Protein 6CKG (pdb70)

Foldseek 3Di:
DDDVLVVVLVLLVVLLVVQCVPDDDPWDRFAAEEEEAEFQFVDNVVPNQVCCCPVVVFAEAEAEQVLFFAFPVVLCVQCVVCVQQPLSVADDFQPRGDVVLLVVQLVLRRCLRGVVNKGKAWGKDCPPPNRRTGIDPDIDIGHDDGHHYYYYYNCQQFAADDLVVLVVLVVVQVVVDVRQLCVVDDSVSLVVSSVSRVSCQVVQQSHQAYEYEAEPDPVLNLVRNVVVQVVVCVPPVRDGDDSVVSVVVVSSVRVSCSRTVCSNADDPTNHHQRYKYFYAYSVRHGPDIDGD/DDPVLVVVLVLLVVLLVVQCVPDDDPWDRFAAEEEEAEFQFVPNVVPNQVCCCVPVVFAEAEAEQVLFFAFPVVLCVQCVVVVQQVLSNADDFQPRGDLVLLVVQLVLRRCLRGVVNKGKAWGKDCPPPNRRTGTDPDIDIGHDDGHHYYYYYNCQLFAADDLVLLVVLVVVQVVVDVRQLVVVGDSVNVVVSSVSVVSCQVVQQSHQAYEYEAEPDPVLSLVRQLVVQVVCCVVVVHDDNVVSVVVVSSVRNSCSRTVCSNADDPTNHHQRYKYFYAYSVRDGPDIDTD

B-factor: mean 40.83, std 15.32, range [16.32, 105.11]

Solvent-accessible surface area: 28073 Å² total; per-residue (Å²): 38,39,61,34,7,100,80,0,2,40,32,0,52,70,20,12,60,83,20,109,102,70,73,96,147,119,81,75,15,20,0,0,0,0,0,7,1,18,21,29,36,125,109,9,13,37,72,0,22,97,40,0,76,160,101,103,64,20,105,20,7,48,2,28,1,41,39,2,3,25,37,27,68,57,17,56,133,35,28,129,81,63,110,133,6,59,3,1,101,21,51,0,2,2,20,0,6,21,26,106,35,0,64,124,6,0,48,98,0,41,62,4,8,61,229,142,48,123,1,85,5,13,54,21,50,94,79,68,113,114,38,110,0,29,62,24,106,120,78,65,96,10,93,5,72,5,25,0,0,0,0,37,6,19,2,0,1,1,3,21,26,68,84,117,90,0,51,89,47,55,47,69,7,41,175,133,160,128,77,36,4,6,38,95,26,60,117,80,6,2,45,28,3,1,94,35,1,65,108,0,72,95,1,10,92,55,1,27,0,0,0,4,33,55,7,107,73,51,53,31,0,69,55,4,25,58,68,82,8,46,103,80,53,14,94,68,63,34,105,36,46,71,58,59,96,1,124,103,51,0,14,47,9,2,2,5,3,45,2,4,28,99,10,1,62,76,126,114,20,40,4,97,62,48,2,28,17,0,26,2,32,71,154,102,90,51,79,26,66,82,99,20,62,43,60,32,8,96,81,0,2,38,33,0,51,71,20,12,59,82,20,108,102,73,91,140,50,94,84,75,19,21,1,0,0,0,0,6,2,18,18,32,33,142,109,11,13,40,78,0,25,100,36,0,76,163,102,104,63,20,102,19,8,46,1,27,1,40,39,2,3,26,38,24,68,56,15,58,131,36,27,128,81,65,108,132,6,62,2,2,100,20,51,0,1,2,20,0,5,20,26,98,34,0,23,76,6,0,32,110,0,43,61,4,8,67,225,138,46,135,2,94,5,12,54,19,49,93,81,69,112,112,39,108,0,30,60,24,202,122,78,70,102,10,94,4,71,5,25,0,0,0,0,38,11,19,2,0,2,1,4,21,25,67,84,118,91,0,50,91,47,50,48,70,8,42,171,134,161,121,74,35,5,7,39,92,25,61,118,81,6,2,44,27,3,1,96,36,1,68,94,0,70,57,1,10,95,53,1,28,0,0,0,4,33,58,8,111,75,50,51,37,0,57,61,3,27,56,80,81,19,92,106,50,44,83,96,91,94,101,78,77,75,89,97,2,104,97,46,0,16,48,9,7,2,6,5,46,2,3,29,107,10,1,60,76,126,114,20,40,4,100,62,47,3,28,19,0,20,2,29,64,153,106,93,50,78,26,69,86,101,20

Secondary structure (DSSP, 8-state):
--HHHHHHHHHHHHHHHHHHHH--SSSPPPPEEEEEE------HHHHHHHHHHHHH---EEEEEGGGGBPPHHHHHHHHHH-TT-GGGSSSSSTTSB-HHHHHHHHHHHHTTT----EEEEEEEETTTGGGT-EEEEEEEEEES--SEEEEE-TTTT-----HHHHHHHHHHHHHH----GGGGS-HHHHHHHHHHHHTTHHHHTT--EEEEEEESSTTHHHHHHHHHHHHHHHHTTS-S--HHHHHHHHHHHHHHHHHHGGGGSSTTSTTTT-EEEEEE-TT--EEEEEE-/--HHHHHHHHHHHHHHHHHHHH--SSSPPPPEEEEEE------HHHHHHHHHHHHH---EEEEEGGGGBPPHHHHHHHHHH-TT-GGGSSSSSTTSB-HHHHHHHHHHHHTTT----EEEEEEEETTTTTTT-EEEEEEEEEES--SEEEEE-TTTT-----HHHHHHHHHHHHHH----GGGGS-HHHHHHHHHHHHTTHHHHTT--EEEEEEESSTTHHHHHHHHHHHHHHHHH----HHHHHHHHHTTHHHHHHHGGGGSSTTSTTTT-EEEEEE-TT--EEEEEE-

Radius of gyration: 28.65 Å; Cα contacts (8 Å, |Δi|>4): 995; chains: 2; bounding box: 92×43×52 Å

Structure (mmCIF, N/CA/C/O backbone):
data_6CKG
#
_entry.id   6CKG
#
_cell.length_a   85.740
_cell.len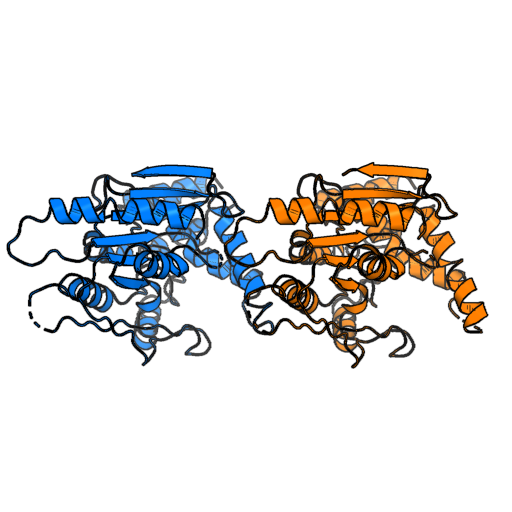gth_b   87.760
_cell.length_c   103.110
_cell.angle_alpha   90.00
_cell.angle_beta   90.00
_cell.angle_gamma   90.00
#
_symmetry.space_group_name_H-M   'P 21 21 21'
#
loop_
_entity.id
_entity.type
_entity.pdbx_description
1 polymer 'D-glycerate 3-kinase'
2 non-polymer 1,2-ETHANEDIOL
3 water water
#
loop_
_atom_site.group_PDB
_atom_site.id
_atom_site.type_symbol
_atom_site.label_atom_id
_atom_site.label_alt_id
_atom_site.label_comp_id
_atom_site.label_asym_id
_atom_site.label_entity_id
_atom_site.label_seq_id
_atom_site.pdbx_PDB_ins_code
_atom_site.Cartn_x
_atom_site.Cartn_y
_atom_site.Cartn_z
_atom_site.occupancy
_atom_site.B_iso_or_equiv
_atom_site.auth_seq_id
_atom_site.auth_comp_id
_atom_site.auth_asym_id
_atom_site.auth_atom_id
_atom_site.pdbx_PDB_model_num
ATOM 1 N N . GLY A 1 17 ? 14.171 1.985 6.754 1.00 72.07 1 GLY A N 1
ATOM 2 C CA . GLY A 1 17 ? 14.358 0.973 5.726 1.00 78.84 1 GLY A CA 1
ATOM 3 C C . GLY A 1 17 ? 14.883 -0.353 6.259 1.00 83.07 1 GLY A C 1
ATOM 4 O O . GLY A 1 17 ? 15.078 -1.305 5.497 1.00 87.93 1 GLY A O 1
ATOM 5 N N . GLY A 1 18 ? 15.102 -0.415 7.573 1.00 78.72 2 GLY A N 1
ATOM 6 C CA . GLY A 1 18 ? 15.685 -1.578 8.209 1.00 69.88 2 GLY A CA 1
ATOM 7 C C . GLY A 1 18 ? 14.661 -2.650 8.534 1.00 56.77 2 GLY A C 1
ATOM 8 O O . GLY A 1 18 ? 13.499 -2.597 8.126 1.00 48.85 2 GLY A O 1
ATOM 9 N N . ALA A 1 19 ? 15.116 -3.645 9.302 1.00 49.32 3 ALA A N 1
ATOM 10 C CA . ALA A 1 19 ? 14.281 -4.807 9.591 1.00 44.43 3 ALA A CA 1
ATOM 11 C C . ALA A 1 19 ? 13.007 -4.411 10.335 1.00 45.84 3 ALA A C 1
ATOM 12 O O . ALA A 1 19 ? 11.917 -4.895 10.011 1.00 44.51 3 ALA A O 1
ATOM 14 N N . MET A 1 20 ? 13.121 -3.538 11.346 1.00 40.69 4 MET A N 1
ATOM 15 C CA . MET A 1 20 ? 11.931 -3.162 12.105 1.00 37.24 4 MET A CA 1
ATOM 16 C C . MET A 1 20 ? 10.920 -2.432 11.226 1.00 40.83 4 MET A C 1
ATOM 17 O O . MET A 1 20 ? 9.718 -2.713 11.290 1.00 35.57 4 MET A O 1
ATOM 22 N N . VAL A 1 21 ? 11.387 -1.496 10.392 1.00 41.05 5 VAL A N 1
ATOM 23 C CA . VAL A 1 21 ? 10.480 -0.771 9.505 1.00 42.68 5 VAL A CA 1
ATOM 24 C C . VAL A 1 21 ? 9.802 -1.740 8.540 1.00 37.28 5 VAL A C 1
ATOM 25 O O . VAL A 1 21 ? 8.574 -1.740 8.399 1.00 37.28 5 VAL A O 1
ATOM 29 N N . GLN A 1 22 ? 10.590 -2.602 7.887 1.00 36.43 6 GLN A N 1
ATOM 30 C CA . GLN A 1 22 ? 10.026 -3.561 6.934 1.00 40.88 6 GLN A CA 1
ATOM 31 C C . GLN A 1 22 ? 9.050 -4.514 7.608 1.00 42.01 6 GLN A C 1
ATOM 32 O O . GLN A 1 22 ? 7.987 -4.828 7.056 1.00 36.07 6 GLN A O 1
ATOM 38 N N . GLN A 1 23 ? 9.410 -5.018 8.786 1.00 35.45 7 GLN A N 1
ATOM 39 C CA . GLN A 1 23 ? 8.527 -5.947 9.471 1.00 31.77 7 GLN A CA 1
ATOM 40 C C . GLN A 1 23 ? 7.256 -5.251 9.931 1.00 27.89 7 GLN A C 1
ATOM 41 O O . GLN A 1 23 ? 6.166 -5.829 9.850 1.00 34.42 7 GLN A O 1
ATOM 47 N N . THR A 1 24 ? 7.369 -4.010 10.411 1.00 31.80 8 THR A N 1
ATOM 48 C CA . THR A 1 24 ? 6.175 -3.274 10.817 1.00 31.68 8 THR A CA 1
ATOM 49 C C . THR A 1 24 ? 5.279 -2.977 9.621 1.00 30.60 8 THR A C 1
ATOM 50 O O . THR A 1 24 ? 4.047 -3.046 9.727 1.00 29.08 8 THR A O 1
ATOM 54 N N . ALA A 1 25 ? 5.885 -2.679 8.467 1.00 30.69 9 ALA A N 1
ATOM 55 C CA . ALA A 1 25 ? 5.113 -2.466 7.247 1.00 28.12 9 ALA A CA 1
ATOM 56 C C . ALA A 1 25 ? 4.331 -3.714 6.865 1.00 30.99 9 ALA A C 1
ATOM 57 O O . ALA A 1 25 ? 3.150 -3.631 6.506 1.00 32.72 9 ALA A O 1
ATOM 59 N N . GLY A 1 26 ? 4.983 -4.884 6.900 1.00 29.97 10 GLY A N 1
ATOM 60 C CA . GLY A 1 26 ? 4.268 -6.116 6.595 1.00 31.24 10 GLY A CA 1
ATOM 61 C C . GLY A 1 26 ? 3.056 -6.306 7.489 1.00 29.40 10 GLY A C 1
ATOM 62 O O . GLY A 1 26 ? 1.971 -6.667 7.019 1.00 28.57 10 GLY A O 1
ATOM 63 N N . PHE A 1 27 ? 3.224 -6.031 8.782 1.00 27.94 11 PHE A N 1
ATOM 64 C CA . PHE A 1 27 ? 2.143 -6.137 9.769 1.00 27.07 11 PHE A CA 1
ATOM 65 C C . PHE A 1 27 ? 1.034 -5.112 9.512 1.00 28.73 11 PHE A C 1
ATOM 66 O O . PHE A 1 27 ? -0.158 -5.445 9.561 1.00 27.80 11 PHE A O 1
ATOM 74 N N . VAL A 1 28 ? 1.400 -3.852 9.253 1.00 31.86 12 VAL A N 1
ATOM 75 C CA . VAL A 1 28 ? 0.391 -2.845 8.912 1.00 24.64 12 VAL A CA 1
ATOM 76 C C . VAL A 1 28 ? -0.386 -3.251 7.661 1.00 23.99 12 VAL A C 1
ATOM 77 O O . VAL A 1 28 ? -1.617 -3.136 7.610 1.00 29.42 12 VAL A O 1
ATOM 81 N N . LEU A 1 29 ? 0.315 -3.721 6.625 1.00 24.06 13 LEU A N 1
ATOM 82 C CA . LEU A 1 29 ? -0.368 -4.093 5.387 1.00 31.25 13 LEU A CA 1
ATOM 83 C C . LEU A 1 29 ? -1.327 -5.261 5.606 1.00 36.60 13 LEU A C 1
ATOM 84 O O . LEU A 1 29 ? -2.438 -5.277 5.057 1.00 31.93 13 LEU A O 1
ATOM 89 N N . SER A 1 30 ? -0.911 -6.258 6.396 1.00 29.73 14 SER A N 1
ATOM 90 C CA A SER A 1 30 ? -1.780 -7.398 6.671 0.52 34.95 14 SER A CA 1
ATOM 91 C CA B SER A 1 30 ? -1.796 -7.390 6.645 0.48 34.78 14 SER A CA 1
ATOM 92 C C . SER A 1 30 ? -2.969 -6.987 7.534 1.00 30.09 14 SER A C 1
ATOM 93 O O . SER A 1 30 ? -4.104 -7.416 7.291 1.00 32.37 14 SER A O 1
ATOM 98 N N . GLN A 1 31 ? -2.727 -6.143 8.540 1.00 29.79 15 GLN A N 1
ATOM 99 C CA . GLN A 1 31 ? -3.818 -5.654 9.384 1.00 27.24 15 GLN A CA 1
ATOM 100 C C . GLN A 1 31 ? -4.784 -4.783 8.584 1.00 31.95 15 GLN A C 1
ATOM 101 O O . GLN A 1 31 ? -6.001 -4.827 8.804 1.00 28.43 15 GLN A O 1
ATOM 107 N N . LEU A 1 32 ? -4.259 -3.975 7.660 1.00 29.17 16 LEU A N 1
ATOM 108 C CA . LEU A 1 32 ? -5.132 -3.175 6.802 1.00 26.11 16 LEU A CA 1
ATOM 109 C C . LEU A 1 32 ? -6.029 -4.066 5.945 1.00 30.95 16 LEU A C 1
ATOM 110 O O . LEU A 1 32 ? -7.225 -3.786 5.787 1.00 33.64 16 LEU A O 1
ATOM 115 N N . ALA A 1 33 ? -5.473 -5.146 5.393 1.00 30.24 17 ALA A N 1
ATOM 116 C CA . ALA A 1 33 ? -6.279 -6.049 4.570 1.00 37.18 17 ALA A CA 1
ATOM 117 C C . ALA A 1 33 ? -7.370 -6.731 5.390 1.00 33.38 17 ALA A C 1
ATOM 118 O O . ALA A 1 33 ? -8.503 -6.871 4.918 1.00 34.12 17 ALA A O 1
ATOM 120 N N . ARG A 1 34 ? -7.055 -7.164 6.616 1.00 33.31 18 ARG A N 1
ATOM 121 C CA . ARG A 1 34 ? -8.075 -7.745 7.487 1.00 35.80 18 ARG A CA 1
ATOM 122 C C . ARG A 1 34 ? -9.160 -6.725 7.813 1.00 38.82 18 ARG A C 1
ATOM 123 O O . ARG A 1 34 ? -10.357 -7.023 7.744 1.00 41.31 18 ARG A O 1
ATOM 131 N N . HIS A 1 35 ? -8.744 -5.519 8.205 1.00 33.57 19 HIS A N 1
ATOM 132 C CA . HIS A 1 35 ? -9.655 -4.408 8.472 1.00 31.30 19 HIS A CA 1
ATOM 133 C C . HIS A 1 35 ? -10.613 -4.174 7.308 1.00 34.59 19 HIS A C 1
ATOM 134 O O . HIS A 1 35 ? -11.827 -4.050 7.503 1.00 39.83 19 HIS A O 1
ATOM 141 N N . ARG A 1 36 ? -10.082 -4.132 6.080 1.00 34.49 20 ARG A N 1
ATOM 142 C CA . ARG A 1 36 ? -10.912 -3.878 4.903 1.00 38.67 20 ARG A CA 1
ATOM 143 C C . ARG A 1 36 ? -11.846 -5.053 4.609 1.00 47.55 20 ARG A C 1
ATOM 144 O O . ARG A 1 36 ? -12.971 -4.853 4.134 1.00 44.67 20 ARG A O 1
ATOM 152 N N . SER A 1 37 ? -11.392 -6.288 4.860 1.00 50.70 21 SER A N 1
ATOM 153 C CA . SER A 1 37 ? -12.257 -7.455 4.674 1.00 53.18 21 SER A CA 1
ATOM 154 C C . SER A 1 37 ? -13.360 -7.494 5.719 1.00 53.48 21 SER A C 1
ATOM 155 O O . SER A 1 37 ? -14.492 -7.896 5.426 1.00 60.70 21 SER A O 1
ATOM 158 N N . SER A 1 38 ? -13.043 -7.079 6.942 1.00 50.85 22 SER A N 1
ATOM 159 C CA . SER A 1 38 ? -13.956 -7.175 8.070 1.00 56.50 22 SER A CA 1
ATOM 160 C C . SER A 1 38 ? -15.015 -6.087 8.077 1.00 64.01 22 SER A C 1
ATOM 161 O O . SER A 1 38 ? -16.048 -6.257 8.733 1.00 66.87 22 SER A O 1
ATOM 164 N N . TRP A 1 39 ? -14.782 -4.975 7.381 1.00 64.11 23 TRP A N 1
ATOM 165 C CA . TRP A 1 39 ? -15.663 -3.817 7.491 1.00 59.12 23 TRP A CA 1
ATOM 166 C C . TRP A 1 39 ? -17.049 -4.152 6.951 1.00 63.35 23 TRP A C 1
ATOM 167 O O . TRP A 1 39 ? -17.215 -4.406 5.754 1.00 59.70 23 TRP A O 1
ATOM 178 N N . ASN A 1 40 ? -18.044 -4.177 7.840 1.00 75.15 24 ASN A N 1
ATOM 179 C CA . ASN A 1 40 ? -19.381 -4.634 7.478 1.00 87.72 24 ASN A CA 1
ATOM 180 C C . ASN A 1 40 ? -20.410 -3.529 7.669 1.00 95.34 24 ASN A C 1
ATOM 181 O O . ASN A 1 40 ? -21.426 -3.727 8.344 1.00 103.95 24 ASN A O 1
ATOM 183 N N . LYS A 1 41 ? -20.156 -2.362 7.081 1.00 89.55 25 LYS A N 1
ATOM 184 C CA . LYS A 1 41 ? -21.085 -1.245 7.145 1.00 84.47 25 LYS A CA 1
ATOM 185 C C . LYS A 1 41 ? -21.186 -0.600 5.770 1.00 87.86 25 LYS A C 1
ATOM 186 O O . LYS A 1 41 ? -20.365 -0.846 4.882 1.00 88.66 25 LYS A O 1
ATOM 192 N N . GLU A 1 42 ? -22.228 0.219 5.600 1.00 92.48 26 GLU A N 1
ATOM 193 C CA . GLU A 1 42 ? -22.486 0.874 4.323 1.00 92.71 26 GLU A CA 1
ATOM 194 C C . GLU A 1 42 ? -21.598 2.092 4.099 1.00 91.73 26 GLU A C 1
ATOM 195 O O . GLU A 1 42 ? -21.378 2.474 2.944 1.00 92.46 26 GLU A O 1
ATOM 197 N N . THR A 1 43 ? -21.091 2.705 5.168 1.00 90.66 27 THR A N 1
ATOM 198 C CA . THR A 1 43 ? -20.161 3.815 5.037 1.00 86.00 27 THR A CA 1
ATOM 199 C C . THR A 1 43 ? -18.795 3.315 4.565 1.00 80.98 27 THR A C 1
ATOM 200 O O . THR A 1 43 ? -18.502 2.117 4.562 1.00 81.98 27 THR A O 1
ATOM 204 N N . MET A 1 44 ? -17.954 4.263 4.158 1.00 72.32 28 MET A N 1
ATOM 205 C CA . MET A 1 44 ? -16.599 3.937 3.736 1.00 58.70 28 MET A CA 1
ATOM 206 C C . MET A 1 44 ? -15.801 3.337 4.889 1.00 55.51 28 MET A C 1
ATOM 207 O O . MET A 1 44 ? -16.028 3.649 6.065 1.00 51.31 28 MET A O 1
ATOM 212 N N . CYS A 1 45 ? -14.842 2.483 4.542 1.00 48.99 29 CYS A N 1
ATOM 213 C CA . CYS A 1 45 ? -13.986 1.896 5.565 1.00 41.60 29 CYS A CA 1
ATOM 214 C C . CYS A 1 45 ? -13.134 2.983 6.218 1.00 37.20 29 CYS A C 1
ATOM 215 O O . CYS A 1 45 ? -12.487 3.774 5.515 1.00 34.28 29 CYS A O 1
ATOM 218 N N . PRO A 1 46 ? -13.125 3.075 7.542 1.00 35.49 30 PRO A N 1
ATOM 219 C CA . PRO A 1 46 ? -12.298 4.075 8.217 1.00 33.69 30 PRO A CA 1
ATOM 220 C C . PRO A 1 46 ? -10.825 3.734 8.083 1.00 32.78 30 PRO A C 1
ATOM 221 O O . PRO A 1 46 ? -10.479 2.593 7.730 1.00 32.22 30 PRO A O 1
ATOM 225 N N . PRO A 1 47 ? -9.931 4.689 8.358 1.00 32.65 31 PRO A N 1
ATOM 226 C CA . PRO A 1 47 ? -8.506 4.344 8.479 1.00 30.12 31 PRO A CA 1
ATOM 227 C C . PRO A 1 47 ? -8.305 3.265 9.534 1.00 28.26 31 PRO A C 1
ATOM 228 O O . PRO A 1 47 ? -9.007 3.225 10.547 1.00 29.67 31 PRO A O 1
ATOM 232 N N . LEU A 1 48 ? -7.329 2.394 9.286 1.00 30.91 32 LEU A N 1
ATOM 233 C CA . LEU A 1 48 ? -6.825 1.494 10.313 1.00 31.65 32 LEU A CA 1
ATOM 234 C C . LEU A 1 48 ? -6.046 2.311 11.329 1.00 30.90 32 LEU A C 1
ATOM 235 O O . LEU A 1 48 ? -5.123 3.035 10.954 1.00 30.71 32 LEU A O 1
ATOM 240 N N . VAL A 1 49 ? -6.404 2.211 12.608 1.00 23.64 33 VAL A N 1
ATOM 241 C CA . VAL A 1 49 ? -5.674 2.913 13.665 1.00 26.71 33 VAL A CA 1
ATOM 242 C C . VAL A 1 49 ? -4.641 1.952 14.248 1.00 29.66 33 VAL A C 1
ATOM 243 O O . VAL A 1 49 ? -4.992 0.952 14.883 1.00 26.34 33 VAL A O 1
ATOM 247 N N . VAL A 1 50 ? -3.369 2.279 14.063 1.00 23.44 34 VAL A N 1
ATOM 248 C CA . VAL A 1 50 ? -2.260 1.504 14.600 1.00 22.72 34 VAL A CA 1
ATOM 249 C C . VAL A 1 50 ? -1.729 2.245 15.822 1.00 25.54 34 VAL A C 1
ATOM 250 O O . VAL A 1 50 ? -1.125 3.311 15.686 1.00 22.75 34 VAL A O 1
ATOM 254 N N . GLY A 1 51 ? -1.935 1.687 17.018 1.00 23.82 35 GLY A N 1
ATOM 255 C CA . GLY A 1 51 ? -1.252 2.202 18.202 1.00 24.61 35 GLY A CA 1
ATOM 256 C C . GLY A 1 51 ? 0.209 1.766 18.224 1.00 27.50 35 GLY A C 1
ATOM 257 O O . GLY A 1 51 ? 0.558 0.662 17.816 1.00 24.48 35 GLY A O 1
ATOM 258 N N . VAL A 1 52 ? 1.071 2.649 18.717 1.00 24.70 36 VAL A N 1
ATOM 259 C CA . VAL A 1 52 ? 2.503 2.367 18.802 1.00 24.63 36 VAL A CA 1
ATOM 260 C C . VAL A 1 52 ? 2.999 2.820 20.166 1.00 25.04 36 VAL A C 1
ATOM 261 O O . VAL A 1 52 ? 2.736 3.955 20.581 1.00 24.65 36 VAL A O 1
ATOM 265 N N . GLN A 1 53 ? 3.692 1.934 20.882 1.00 25.37 37 GLN A N 1
ATOM 266 C CA . GLN A 1 53 ? 4.283 2.318 22.161 1.00 23.96 37 GLN A CA 1
ATOM 267 C C . GLN A 1 53 ? 5.709 1.795 22.229 1.00 28.08 37 GLN A C 1
ATOM 268 O O . GLN A 1 53 ? 6.013 0.698 21.750 1.00 27.60 37 GLN A O 1
ATOM 274 N N . GLY A 1 54 ? 6.586 2.609 22.797 1.00 27.71 38 GLY A N 1
ATOM 275 C CA . GLY A 1 54 ? 7.975 2.266 22.954 1.00 33.52 38 GLY A CA 1
ATOM 276 C C . GLY A 1 54 ? 8.643 3.283 23.856 1.00 44.63 38 GLY A C 1
ATOM 277 O O . GLY A 1 54 ? 8.148 4.400 24.047 1.00 42.81 38 GLY A O 1
ATOM 278 N N . PRO A 1 55 ? 9.779 2.918 24.432 1.00 52.99 39 PRO A N 1
ATOM 279 C CA . PRO A 1 55 ? 10.380 3.748 25.473 1.00 60.05 39 PRO A CA 1
ATOM 280 C C . PRO A 1 55 ? 11.100 4.961 24.909 1.00 66.05 39 PRO A C 1
ATOM 281 O O . PRO A 1 55 ? 11.393 5.060 23.714 1.00 59.10 39 PRO A O 1
ATOM 285 N N . GLN A 1 56 ? 11.366 5.898 25.820 1.00 79.22 40 GLN A N 1
ATOM 286 C CA . GLN A 1 56 ? 12.254 7.026 25.578 1.00 78.32 40 GLN A CA 1
ATOM 287 C C . GLN A 1 56 ? 13.633 6.541 25.161 1.00 79.73 40 GLN A C 1
ATOM 288 O O . GLN A 1 56 ? 14.381 5.997 25.981 1.00 81.62 40 GLN A O 1
ATOM 294 N N . GLY A 1 57 ? 13.976 6.735 23.893 1.00 80.15 41 GLY A N 1
ATOM 295 C CA . GLY A 1 57 ? 15.271 6.333 23.386 1.00 78.86 41 GLY A CA 1
ATOM 296 C C . GLY A 1 57 ? 15.237 5.069 22.555 1.00 75.90 41 GLY A C 1
ATOM 297 O O . GLY A 1 57 ? 16.131 4.836 21.740 1.00 79.02 41 GLY A O 1
ATOM 298 N N . SER A 1 61 ? 16.329 7.431 11.617 1.00 77.40 45 SER A N 1
ATOM 299 C CA . SER A 1 61 ? 15.834 7.832 12.930 1.00 75.78 45 SER A CA 1
ATOM 300 C C . SER A 1 61 ? 15.238 6.646 13.701 1.00 69.97 45 SER A C 1
ATOM 301 O O . SER A 1 61 ? 15.952 5.731 14.111 1.00 71.69 45 SER A O 1
ATOM 304 N N . HIS A 1 62 ? 13.921 6.679 13.891 1.00 59.50 46 HIS A N 1
ATOM 305 C CA . HIS A 1 62 ? 13.184 5.682 14.654 1.00 46.95 46 HIS A CA 1
ATOM 306 C C . HIS A 1 62 ? 11.965 5.240 13.855 1.00 42.55 46 HIS A C 1
ATOM 307 O O . HIS A 1 62 ? 11.645 5.807 12.807 1.00 50.16 46 HIS A O 1
ATOM 314 N N . LEU A 1 63 ? 11.261 4.241 14.390 1.00 40.43 47 LEU A N 1
ATOM 315 C CA . LEU A 1 63 ? 10.217 3.549 13.640 1.00 34.87 47 LEU A CA 1
ATOM 316 C C . LEU A 1 63 ? 9.171 4.518 13.104 1.00 38.01 47 LEU A C 1
ATOM 317 O O . LEU A 1 63 ? 8.967 4.621 11.886 1.00 38.91 47 LEU A O 1
ATOM 322 N N . THR A 1 64 ? 8.515 5.263 13.997 1.00 34.28 48 THR A N 1
ATOM 323 C CA . THR A 1 64 ? 7.423 6.134 13.569 1.00 37.62 48 THR A CA 1
ATOM 324 C C . THR A 1 64 ? 7.905 7.348 12.779 1.00 40.93 48 THR A C 1
ATOM 325 O O . THR A 1 64 ? 7.082 8.031 12.156 1.00 40.03 48 THR A O 1
ATOM 329 N N . GLY A 1 65 ? 9.211 7.622 12.768 1.00 44.53 49 GLY A N 1
ATOM 330 C CA . GLY A 1 65 ? 9.734 8.652 11.891 1.00 40.68 49 GLY A CA 1
ATOM 331 C C . GLY A 1 65 ? 9.926 8.191 10.462 1.00 43.66 49 GLY A C 1
ATOM 332 O O . GLY A 1 65 ? 9.789 8.990 9.536 1.00 41.69 49 GLY A O 1
ATOM 333 N N . LEU A 1 66 ? 10.241 6.908 10.262 1.00 43.64 50 LEU A N 1
ATOM 334 C CA . LEU A 1 66 ? 10.501 6.331 8.949 1.00 48.90 50 LEU A CA 1
ATOM 335 C C . LEU A 1 66 ? 9.301 5.617 8.353 1.00 43.11 50 LEU A C 1
ATOM 336 O O . LEU A 1 66 ? 9.130 5.633 7.133 1.00 38.27 50 LEU A O 1
ATOM 341 N N . LEU A 1 67 ? 8.475 4.992 9.187 1.00 44.74 51 LEU A N 1
ATOM 342 C CA . LEU A 1 67 ? 7.408 4.139 8.677 1.00 42.53 51 LEU A CA 1
ATOM 343 C C . LEU A 1 67 ? 6.406 4.862 7.785 1.00 36.45 51 LEU A C 1
ATOM 344 O O . LEU A 1 67 ? 6.018 4.275 6.759 1.00 36.53 51 LEU A O 1
ATOM 349 N N . PRO A 1 68 ? 5.926 6.075 8.105 1.00 36.10 52 PRO A N 1
ATOM 350 C CA . PRO A 1 68 ? 4.980 6.739 7.182 1.00 41.06 52 PRO A CA 1
ATOM 351 C C . PRO A 1 68 ? 5.515 6.917 5.772 1.00 39.45 52 PRO A C 1
ATOM 352 O O . PRO A 1 68 ? 4.818 6.572 4.805 1.00 41.86 52 PRO A O 1
ATOM 356 N N . ASP A 1 69 ? 6.726 7.457 5.614 1.00 38.85 53 ASP A N 1
ATOM 357 C CA . ASP A 1 69 ? 7.238 7.695 4.262 1.00 40.37 53 ASP A CA 1
ATOM 358 C C . ASP A 1 69 ? 7.507 6.386 3.533 1.00 34.11 53 ASP A C 1
ATOM 359 O O . ASP A 1 69 ? 7.448 6.334 2.301 1.00 37.96 53 ASP A O 1
ATOM 364 N N . TYR A 1 70 ? 7.803 5.326 4.278 1.00 35.45 54 TYR A N 1
ATOM 365 C CA . TYR A 1 70 ? 8.009 4.014 3.677 1.00 37.06 54 TYR A CA 1
ATOM 366 C C . TYR A 1 70 ? 6.700 3.465 3.114 1.00 38.73 54 TYR A C 1
ATOM 367 O O . TYR A 1 70 ? 6.655 2.983 1.974 1.00 37.00 54 TYR A O 1
ATOM 376 N N . LEU A 1 71 ? 5.617 3.541 3.902 1.00 30.26 55 LEU A N 1
ATOM 377 C CA . LEU A 1 71 ? 4.323 3.038 3.442 1.00 30.64 55 LEU A CA 1
ATOM 378 C C . LEU A 1 71 ? 3.775 3.869 2.286 1.00 33.20 55 LEU A C 1
ATOM 379 O O . LEU A 1 71 ? 3.187 3.319 1.342 1.00 34.73 55 LEU A O 1
ATOM 384 N N . GLU A 1 72 ? 3.957 5.196 2.337 1.00 30.46 56 GLU A N 1
ATOM 385 C CA . GLU A 1 72 ? 3.458 6.053 1.267 1.00 33.80 56 GLU A CA 1
ATOM 386 C C . GLU A 1 72 ? 4.242 5.829 -0.014 1.00 37.39 56 GLU A C 1
ATOM 387 O O . GLU A 1 72 ? 3.660 5.753 -1.104 1.00 40.12 56 GLU A O 1
ATOM 393 N N . LYS A 1 73 ? 5.562 5.685 0.099 1.00 37.80 57 LYS A N 1
ATOM 394 C CA . LYS A 1 73 ? 6.383 5.609 -1.100 1.00 39.16 57 LYS A CA 1
ATOM 395 C C . LYS A 1 73 ? 6.319 4.231 -1.741 1.00 41.89 57 LYS A C 1
ATOM 396 O O . LYS A 1 73 ? 6.167 4.122 -2.960 1.00 40.34 57 LYS A O 1
ATOM 402 N N . HIS A 1 74 ? 6.437 3.171 -0.944 1.00 39.55 58 HIS A N 1
ATOM 403 C CA . HIS A 1 74 ? 6.553 1.826 -1.492 1.00 43.62 58 HIS A CA 1
ATOM 404 C C . HIS A 1 74 ? 5.236 1.061 -1.549 1.00 36.15 58 HIS A C 1
ATOM 405 O O . HIS A 1 74 ? 5.150 0.077 -2.285 1.00 41.49 58 HIS A O 1
ATOM 412 N N . TYR A 1 75 ? 4.212 1.482 -0.806 1.00 38.69 59 TYR A N 1
ATOM 413 C CA . TYR A 1 75 ? 2.946 0.761 -0.792 1.00 40.78 59 TYR A CA 1
ATOM 414 C C . TYR A 1 75 ? 1.752 1.656 -1.098 1.00 39.22 59 TYR A C 1
ATOM 415 O O . TYR A 1 75 ? 0.610 1.229 -0.894 1.00 34.97 59 TYR A O 1
ATOM 424 N N . GLY A 1 76 ? 1.990 2.875 -1.588 1.00 39.92 60 GLY A N 1
ATOM 425 C CA . GLY A 1 76 ? 0.932 3.748 -2.064 1.00 35.83 60 GLY A CA 1
ATOM 426 C C . GLY A 1 76 ? -0.104 4.130 -1.029 1.00 30.79 60 GLY A C 1
ATOM 427 O O . GLY A 1 76 ? -1.205 4.548 -1.391 1.00 35.43 60 GLY A O 1
ATOM 428 N N . LEU A 1 77 ? 0.211 4.011 0.249 1.00 32.70 61 LEU A N 1
ATOM 429 C CA . LEU A 1 77 ? -0.756 4.346 1.286 1.00 31.61 61 LEU A CA 1
ATOM 430 C C . LEU A 1 77 ? -0.738 5.839 1.605 1.00 34.87 61 LEU A C 1
ATOM 431 O O . LEU A 1 77 ? 0.253 6.542 1.388 1.00 34.16 61 LEU A O 1
ATOM 436 N N . ARG A 1 78 ? -1.857 6.316 2.144 1.00 29.40 62 ARG A N 1
ATOM 437 C CA . ARG A 1 78 ? -1.954 7.667 2.679 1.00 26.53 62 ARG A CA 1
ATOM 438 C C . ARG A 1 78 ? -2.035 7.550 4.198 1.00 28.50 62 ARG A C 1
ATOM 439 O O . ARG A 1 78 ? -2.892 6.831 4.727 1.00 30.77 62 ARG A O 1
ATOM 447 N N . LEU A 1 79 ? -1.126 8.228 4.886 1.00 28.04 63 LEU A N 1
ATOM 448 C CA . LEU A 1 79 ? -0.966 8.107 6.325 1.00 29.50 63 LEU A CA 1
ATOM 449 C C . LEU A 1 79 ? -1.213 9.440 7.014 1.00 32.53 63 LEU A C 1
ATOM 450 O O . LEU A 1 79 ? -0.995 10.516 6.441 1.00 29.72 63 LEU A O 1
ATOM 455 N N . ALA A 1 80 ? -1.679 9.349 8.248 1.00 27.44 64 ALA A N 1
ATOM 456 C CA . ALA A 1 80 ? -1.713 10.476 9.169 1.00 32.13 64 ALA A CA 1
ATOM 457 C C . ALA A 1 80 ? -1.119 9.974 10.469 1.00 36.45 64 ALA A C 1
ATOM 458 O O . ALA A 1 80 ? -1.299 8.801 10.812 1.00 31.81 64 ALA A O 1
ATOM 460 N N . THR A 1 81 ? -0.394 10.838 11.178 1.00 30.94 65 THR A N 1
ATOM 461 C CA . THR A 1 81 ? 0.236 10.448 12.436 1.00 33.36 65 THR A CA 1
ATOM 462 C C . THR A 1 81 ? -0.230 11.346 13.573 1.00 31.49 65 THR A C 1
ATOM 463 O O . THR A 1 81 ? -0.256 12.577 13.428 1.00 26.32 65 THR A O 1
ATOM 467 N N . MET A 1 82 ? -0.599 10.726 14.699 1.00 30.50 66 MET A N 1
ATOM 468 C CA . MET A 1 82 ? -0.830 11.409 15.969 1.00 27.12 66 MET A CA 1
ATOM 469 C C . MET A 1 82 ? 0.248 10.981 16.957 1.00 33.18 66 MET A C 1
ATOM 470 O O . MET A 1 82 ? 0.413 9.782 17.222 1.00 28.79 66 MET A O 1
ATOM 475 N N . SER A 1 83 ? 0.977 11.951 17.500 1.00 26.23 67 SER A N 1
ATOM 476 C CA . SER A 1 83 ? 1.959 11.707 18.546 1.00 28.51 67 SER A CA 1
ATOM 477 C C . SER A 1 83 ? 1.409 12.228 19.869 1.00 29.82 67 SER A C 1
ATOM 478 O O . SER A 1 83 ? 0.968 13.376 19.947 1.00 27.78 67 SER A O 1
ATOM 481 N N . LEU A 1 84 ? 1.444 11.387 20.902 1.00 28.71 68 LEU A N 1
ATOM 482 C CA . LEU A 1 84 ? 0.842 11.751 22.186 1.00 24.17 68 LEU A CA 1
ATOM 483 C C . LEU A 1 84 ? 1.367 13.085 22.724 1.00 26.01 68 LEU A C 1
ATOM 484 O O . LEU A 1 84 ? 0.599 13.887 23.269 1.00 29.89 68 LEU A O 1
ATOM 489 N N . ASP A 1 85 ? 2.667 13.346 22.575 1.00 24.13 69 ASP A N 1
ATOM 490 C CA . ASP A 1 85 ? 3.246 14.567 23.134 1.00 28.14 69 ASP A CA 1
ATOM 491 C C . ASP A 1 85 ? 2.687 15.827 22.480 1.00 36.57 69 ASP A C 1
ATOM 492 O O . ASP A 1 85 ? 2.719 16.898 23.088 1.00 32.67 69 ASP A O 1
ATOM 497 N N . ASP A 1 86 ? 2.203 15.740 21.239 1.00 29.55 70 ASP A N 1
ATOM 498 C CA . ASP A 1 86 ? 1.617 16.923 20.619 1.00 30.33 70 ASP A CA 1
ATOM 499 C C . ASP A 1 86 ? 0.271 17.280 21.227 1.00 27.92 70 ASP A C 1
ATOM 500 O O . ASP A 1 86 ? -0.276 18.342 20.906 1.00 29.19 70 ASP A O 1
ATOM 505 N N . PHE A 1 87 ? -0.252 16.426 22.103 1.00 26.46 71 PHE A N 1
ATOM 506 C CA . PHE A 1 87 ? -1.547 16.598 22.737 1.00 22.97 71 PHE A CA 1
ATOM 507 C C . PHE A 1 87 ? -1.433 16.886 24.240 1.00 22.61 71 PHE A C 1
ATOM 508 O O . PHE A 1 87 ? -2.421 16.762 24.970 1.00 25.22 71 PHE A O 1
ATOM 516 N N . TYR A 1 88 ? -0.261 17.293 24.718 1.00 29.84 72 TYR A N 1
ATOM 517 C CA . TYR A 1 88 ? -0.176 17.824 26.079 1.00 26.07 72 TYR A CA 1
ATOM 518 C C . TYR A 1 88 ? -1.155 18.983 26.273 1.00 28.88 72 TYR A C 1
ATOM 519 O O . TYR A 1 88 ? -1.506 19.696 25.326 1.00 28.08 72 TYR A O 1
ATOM 528 N N . LEU A 1 89 ? -1.593 19.170 27.524 1.00 25.10 73 LEU A N 1
ATOM 529 C CA . LEU A 1 89 ? -2.351 20.356 27.902 1.00 27.82 73 LEU A CA 1
ATOM 530 C C . LEU A 1 89 ? -1.635 21.616 27.445 1.00 26.07 73 LEU A C 1
ATOM 531 O O . LEU A 1 89 ? -0.404 21.655 27.346 1.00 25.42 73 LEU A O 1
ATOM 536 N N . THR A 1 90 ? -2.417 22.659 27.166 1.00 29.13 74 THR A N 1
ATOM 537 C CA . THR A 1 90 ? -1.815 23.971 26.991 1.00 29.62 74 THR A CA 1
ATOM 538 C C . THR A 1 90 ? -1.080 24.336 28.277 1.00 35.64 74 THR A C 1
ATOM 539 O O . THR A 1 90 ? -1.354 23.783 29.341 1.00 31.56 74 THR A O 1
ATOM 543 N N . HIS A 1 91 ? -0.124 25.268 28.175 1.00 31.99 75 HIS A N 1
ATOM 544 C CA . HIS A 1 91 ? 0.606 25.681 29.372 1.00 31.34 75 HIS A CA 1
ATOM 545 C C . HIS A 1 91 ? -0.345 26.189 30.456 1.00 32.91 75 HIS A C 1
ATOM 546 O O . HIS A 1 91 ? -0.172 25.881 31.642 1.00 33.90 75 HIS A O 1
ATOM 553 N N . SER A 1 92 ? -1.355 26.975 30.068 1.00 29.88 76 SER A N 1
ATOM 554 C CA . SER A 1 92 ? -2.301 27.498 31.053 1.00 30.43 76 SER A CA 1
ATOM 555 C C . SER A 1 92 ? -3.015 26.368 31.794 1.00 29.59 76 SER A C 1
ATOM 556 O O . SER A 1 92 ? -3.145 26.396 33.028 1.00 31.69 76 SER A O 1
ATOM 559 N N . ASP A 1 93 ? -3.482 25.364 31.055 1.00 27.33 77 ASP A N 1
ATOM 560 C CA . ASP A 1 93 ? -4.178 24.229 31.657 1.00 33.52 77 ASP A CA 1
ATOM 561 C C . ASP A 1 93 ? -3.248 23.393 32.524 1.00 34.65 77 ASP A C 1
ATOM 562 O O . ASP A 1 93 ? -3.670 22.866 33.558 1.00 34.74 77 ASP A O 1
ATOM 567 N N . GLN A 1 94 ? -1.989 23.223 32.097 1.00 31.98 78 GLN A N 1
ATOM 568 C CA . GLN A 1 94 ? -1.028 22.482 32.909 1.00 29.65 78 GLN A CA 1
ATOM 569 C C . GLN A 1 94 ? -0.750 23.209 34.220 1.00 33.38 78 GLN A C 1
ATOM 570 O O . GLN A 1 94 ? -0.628 22.575 35.274 1.00 31.92 78 GLN A O 1
ATOM 576 N N . VAL A 1 95 ? -0.650 24.540 34.171 1.00 33.21 79 VAL A N 1
ATOM 577 C CA . VAL A 1 95 ? -0.463 25.316 35.393 1.00 33.42 79 VAL A CA 1
ATOM 578 C C . VAL A 1 95 ? -1.647 25.107 36.331 1.00 37.04 79 VAL A C 1
ATOM 579 O O . VAL A 1 95 ? -1.470 24.912 37.536 1.00 36.58 79 VAL A O 1
ATOM 583 N N . LYS A 1 96 ? -2.868 25.105 35.784 1.00 36.88 80 LYS A N 1
ATOM 584 C CA . LYS A 1 96 ? -4.049 24.853 36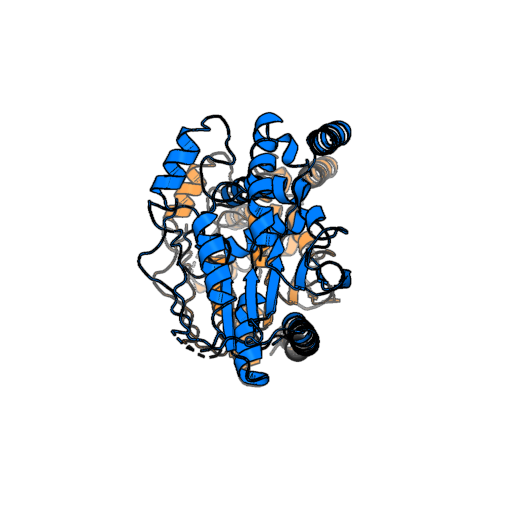.601 1.00 36.95 80 LYS A CA 1
ATOM 585 C C . LYS A 1 96 ? -3.978 23.481 37.244 1.00 38.91 80 LYS A C 1
ATOM 586 O O . LYS A 1 96 ? -4.277 23.335 38.433 1.00 40.32 80 LYS A O 1
ATOM 592 N N . LEU A 1 97 ? -3.547 22.473 36.481 1.00 32.31 81 LEU A N 1
ATOM 593 C CA . LEU A 1 97 ? -3.400 21.123 37.020 1.00 33.84 81 LEU A CA 1
ATOM 594 C C . LEU A 1 97 ? -2.366 21.089 38.137 1.00 37.65 81 LEU A C 1
ATOM 595 O O . LEU A 1 97 ? -2.615 20.528 39.210 1.00 36.94 81 LEU A O 1
ATOM 600 N N . SER A 1 98 ? -1.193 21.686 37.904 1.00 36.76 82 SER A N 1
ATOM 601 C CA . SER A 1 98 ? -0.166 21.714 38.941 1.00 42.35 82 SER A CA 1
ATOM 602 C C . SER A 1 98 ? -0.692 22.372 40.207 1.00 41.53 82 SER A C 1
ATOM 603 O O . SER A 1 98 ? -0.474 21.862 41.310 1.00 38.43 82 SER A O 1
ATOM 606 N N . GLN A 1 99 ? -1.410 23.490 40.062 1.00 41.54 83 GLN A N 1
ATOM 607 C CA . GLN A 1 99 ? -1.899 24.231 41.224 1.00 39.02 83 GLN A CA 1
ATOM 608 C C . GLN A 1 99 ? -2.952 23.454 41.994 1.00 39.36 83 GLN A C 1
ATOM 609 O O . GLN A 1 99 ? -3.097 23.650 43.203 1.00 39.49 83 GLN A O 1
ATOM 615 N N . SER A 1 100 ? -3.706 22.588 41.320 1.00 44.59 84 SER A N 1
ATOM 616 C CA . SER A 1 100 ? -4.732 21.812 42.000 1.00 46.48 84 SER A CA 1
ATOM 617 C C . SER A 1 100 ? -4.170 20.583 42.701 1.00 49.44 84 SER A C 1
ATOM 618 O O . SER A 1 100 ? -4.897 19.938 43.465 1.00 47.03 84 SER A O 1
ATOM 621 N N . GLU A 1 101 ? -2.901 20.252 42.465 1.00 46.14 85 GLU A N 1
ATOM 622 C CA . GLU A 1 101 ? -2.282 19.037 43.004 1.00 43.73 85 GLU A CA 1
ATOM 623 C C . GLU A 1 101 ? -0.867 19.362 43.462 1.00 43.07 85 GLU A C 1
ATOM 624 O O . GLU A 1 101 ? 0.104 18.755 43.009 1.00 39.96 85 GLU A O 1
ATOM 630 N N . PRO A 1 102 ? -0.721 20.307 44.397 1.00 43.63 86 PRO A N 1
ATOM 631 C CA . PRO A 1 102 ? 0.619 20.838 44.705 1.00 47.03 86 PRO A CA 1
ATOM 632 C C . PRO A 1 102 ? 1.558 19.824 45.334 1.00 45.68 86 PRO A C 1
ATOM 633 O O . PRO A 1 102 ? 2.777 19.987 45.219 1.00 50.36 86 PRO A O 1
ATOM 637 N N . ASP A 1 103 ? 1.046 18.799 46.006 1.00 39.03 87 ASP A N 1
ATOM 638 C CA . ASP A 1 103 ? 1.898 17.785 46.608 1.00 45.19 87 ASP A CA 1
ATOM 639 C C . ASP A 1 103 ? 2.207 16.624 45.674 1.00 43.16 87 ASP A C 1
ATOM 640 O O . ASP A 1 103 ? 2.815 15.645 46.116 1.00 51.37 87 ASP A O 1
ATOM 645 N N . ASN A 1 104 ? 1.804 16.699 44.404 1.00 38.32 88 ASN A N 1
ATOM 646 C CA . ASN A 1 104 ? 2.092 15.610 43.480 1.00 32.12 88 ASN A CA 1
ATOM 647 C C . ASN A 1 104 ? 3.226 16.032 42.552 1.00 37.27 88 ASN A C 1
ATOM 648 O O . ASN A 1 104 ? 2.989 16.773 41.583 1.00 34.88 88 ASN A O 1
ATOM 653 N N . PRO A 1 105 ? 4.458 15.594 42.797 1.00 38.08 89 PRO A N 1
ATOM 654 C CA . PRO A 1 105 ? 5.569 15.988 41.921 1.00 31.49 89 PRO A CA 1
ATOM 655 C C . PRO A 1 105 ? 5.415 15.521 40.491 1.00 42.22 89 PRO A C 1
ATOM 656 O O . PRO A 1 105 ? 5.990 16.135 39.583 1.00 41.17 89 PRO A O 1
ATOM 660 N N . LEU A 1 106 ? 4.683 14.431 40.255 1.00 37.79 90 LEU A N 1
ATOM 661 C CA . LEU A 1 106 ? 4.526 13.949 38.890 1.00 37.19 90 LEU A CA 1
ATOM 662 C C . LEU A 1 106 ? 3.618 14.851 38.060 1.00 40.00 90 LEU A C 1
ATOM 663 O O . LEU A 1 106 ? 3.747 14.873 36.831 1.00 36.85 90 LEU A O 1
ATOM 668 N N . LEU A 1 107 ? 2.732 15.619 38.695 1.00 34.90 91 LEU A N 1
ATOM 669 C CA . LEU A 1 107 ? 1.842 16.519 37.974 1.00 35.01 91 LEU A CA 1
ATOM 670 C C . LEU A 1 107 ? 2.329 17.965 37.971 1.00 32.97 91 LEU A C 1
ATOM 671 O O . LEU A 1 107 ? 1.579 18.866 37.568 1.00 32.70 91 LEU A O 1
ATOM 676 N N . ASN A 1 108 ? 3.563 18.218 38.391 1.00 27.69 92 ASN A N 1
ATOM 677 C CA . ASN A 1 108 ? 4.035 19.592 38.433 1.00 38.88 92 ASN A CA 1
ATOM 678 C C . ASN A 1 108 ? 4.592 20.040 37.087 1.00 37.88 92 ASN A C 1
ATOM 679 O O . ASN A 1 108 ? 5.181 21.119 36.996 1.00 43.48 92 ASN A O 1
ATOM 684 N N . GLY A 1 109 ? 4.411 19.229 36.055 1.00 32.81 93 GLY A N 1
ATOM 685 C CA . GLY A 1 109 ? 4.792 19.550 34.686 1.00 29.02 93 GLY A CA 1
ATOM 686 C C . GLY A 1 109 ? 4.311 18.433 33.789 1.00 28.15 93 GLY A C 1
ATOM 687 O O . GLY A 1 109 ? 3.803 17.413 34.260 1.00 34.06 93 GLY A O 1
ATOM 688 N N . ARG A 1 110 ? 4.501 18.627 32.479 1.00 27.57 94 ARG A N 1
ATOM 689 C CA . ARG A 1 110 ? 4.035 17.663 31.491 1.00 23.90 94 ARG A CA 1
ATOM 690 C C . ARG A 1 110 ? 4.693 16.297 31.682 1.00 31.15 94 ARG A C 1
ATOM 691 O O . ARG A 1 110 ? 5.815 16.177 32.187 1.00 30.91 94 ARG A O 1
ATOM 699 N N . GLY A 1 111 ? 3.999 15.261 31.208 1.00 26.34 95 GLY A N 1
ATOM 700 C CA . GLY A 1 111 ? 4.577 13.942 31.117 1.00 23.46 95 GLY A CA 1
ATOM 701 C C . GLY A 1 111 ? 3.569 12.832 31.323 1.00 26.02 95 GLY A C 1
ATOM 702 O O . GLY A 1 111 ? 3.123 12.170 30.379 1.00 31.27 95 GLY A O 1
ATOM 703 N N . PRO A 1 112 ? 3.199 12.600 32.574 1.00 28.95 96 PRO A N 1
ATOM 704 C CA . PRO A 1 112 ? 2.428 11.405 32.924 1.00 27.28 96 PRO A CA 1
ATOM 705 C C . PRO A 1 112 ? 0.940 11.600 32.665 1.00 27.42 96 PRO A C 1
ATOM 706 O O . PRO A 1 112 ? 0.487 12.676 32.270 1.00 26.12 96 PRO A O 1
ATOM 710 N N . ALA A 1 113 ? 0.194 10.513 32.890 1.00 24.30 97 ALA A N 1
ATOM 711 C CA . ALA A 1 113 ? -1.256 10.507 32.777 1.00 21.98 97 ALA A CA 1
ATOM 712 C C . ALA A 1 113 ? -1.864 11.648 33.577 1.00 27.94 97 ALA A C 1
ATOM 713 O O . ALA A 1 113 ? -1.566 11.828 34.766 1.00 30.75 97 ALA A O 1
ATOM 715 N N . GLY A 1 114 ? -2.721 12.420 32.909 1.00 29.03 98 GLY A N 1
ATOM 716 C CA . GLY A 1 114 ? -3.317 13.620 33.454 1.00 26.34 98 GLY A CA 1
ATOM 717 C C . GLY A 1 114 ? -2.840 14.893 32.781 1.00 28.21 98 GLY A C 1
ATOM 718 O O . GLY A 1 114 ? -3.544 15.912 32.835 1.00 27.78 98 GLY A O 1
ATOM 719 N N . THR A 1 115 ? -1.662 14.868 32.160 1.00 24.01 99 THR A N 1
ATOM 720 C CA . THR A 1 115 ? -1.074 16.059 31.561 1.00 24.79 99 THR A CA 1
ATOM 721 C C . THR A 1 115 ? -1.370 16.179 30.061 1.00 26.78 99 THR A C 1
ATOM 722 O O . THR A 1 115 ? -0.762 17.011 29.389 1.00 26.37 99 THR A O 1
ATOM 726 N N . HIS A 1 116 ? -2.292 15.374 29.533 1.00 26.55 100 HIS A N 1
ATOM 727 C CA . HIS A 1 116 ? -2.697 15.430 28.134 1.00 25.02 100 HIS A CA 1
ATOM 728 C C . HIS A 1 116 ? -4.117 15.956 28.032 1.00 28.89 100 HIS A C 1
ATOM 729 O O . HIS A 1 116 ? -4.927 15.801 28.952 1.00 26.73 100 HIS A O 1
ATOM 736 N N . ASP A 1 117 ? -4.403 16.603 26.903 1.00 26.96 101 ASP A N 1
ATOM 737 C CA . ASP A 1 117 ? -5.715 17.194 26.646 1.00 27.50 101 ASP A CA 1
ATOM 738 C C . ASP A 1 117 ? -6.578 16.093 26.047 1.00 35.40 101 ASP A C 1
ATOM 739 O O . ASP A 1 117 ? -6.562 15.847 24.838 1.00 26.99 101 ASP A O 1
ATOM 744 N N . LEU A 1 118 ? -7.342 15.422 26.896 1.00 27.85 102 LEU A N 1
ATOM 745 C CA . LEU A 1 118 ? -8.094 14.261 26.428 1.00 29.35 102 LEU A CA 1
ATOM 746 C C . LEU A 1 118 ? -9.262 14.639 25.514 1.00 28.31 102 LEU A C 1
ATOM 747 O O . LEU A 1 118 ? -9.514 13.910 24.546 1.00 33.42 102 LEU A O 1
ATOM 752 N N . PRO A 1 119 ? -10.003 15.735 25.760 1.00 31.56 103 PRO A N 1
ATOM 753 C CA . PRO A 1 119 ? -10.995 16.160 24.747 1.00 30.13 103 PRO A CA 1
ATOM 754 C C . PRO A 1 119 ? -10.399 16.345 23.361 1.00 31.28 103 PRO A C 1
ATOM 755 O O . PRO A 1 119 ? -11.017 15.931 22.371 1.00 32.09 103 PRO A O 1
ATOM 759 N N . LEU A 1 120 ? -9.201 16.936 23.266 1.00 34.39 104 LEU A N 1
ATOM 760 C CA . LEU A 1 120 ? -8.592 17.180 21.959 1.00 35.16 104 LEU A CA 1
ATOM 761 C C . LEU A 1 120 ? -8.130 15.877 21.314 1.00 31.96 104 LEU A C 1
ATOM 762 O O . LEU A 1 120 ? -8.313 15.678 20.108 1.00 31.89 104 LEU A O 1
ATOM 767 N N . LEU A 1 121 ? -7.503 14.998 22.095 1.00 32.82 105 LEU A N 1
ATOM 768 C CA . LEU A 1 121 ? -7.149 13.666 21.609 1.00 32.36 105 LEU A CA 1
ATOM 769 C C . LEU A 1 121 ? -8.362 12.936 21.053 1.00 30.63 105 LEU A C 1
ATOM 770 O O . LEU A 1 121 ? -8.320 12.387 19.947 1.00 31.31 105 LEU A O 1
ATOM 775 N N . GLU A 1 122 ? -9.456 12.911 21.816 1.00 30.28 106 GLU A N 1
ATOM 776 C CA . GLU A 1 122 ? -10.651 12.216 21.360 1.00 34.16 106 GLU A CA 1
ATOM 777 C C . GLU A 1 122 ? -11.240 12.887 20.128 1.00 37.26 106 GLU A C 1
ATOM 778 O O . GLU A 1 122 ? -11.629 12.199 19.177 1.00 36.33 106 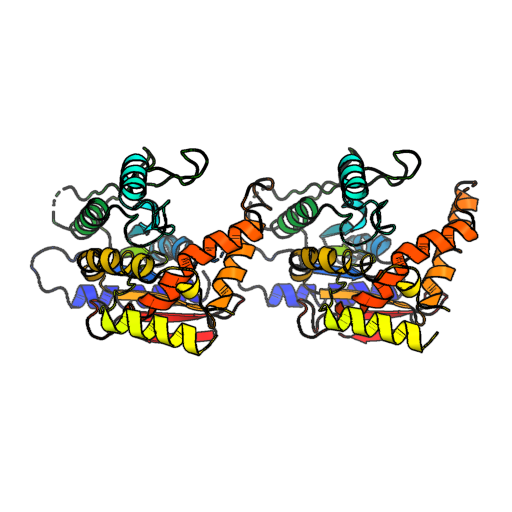GLU A O 1
ATOM 784 N N . GLN A 1 123 ? -11.306 14.224 20.122 1.00 34.98 107 GLN A N 1
ATOM 785 C CA . GLN A 1 123 ? -11.820 14.934 18.954 1.00 28.81 107 GLN A CA 1
ATOM 786 C C . GLN A 1 123 ? -10.987 14.624 17.712 1.00 32.81 107 GLN A C 1
ATOM 787 O O . GLN A 1 123 ? -11.534 14.368 16.634 1.00 31.89 107 GLN A O 1
ATOM 793 N N . CYS A 1 124 ? -9.658 14.645 17.839 1.00 29.75 108 CYS A N 1
ATOM 794 C CA . CYS A 1 124 ? -8.822 14.449 16.657 1.00 29.90 108 CYS A CA 1
ATOM 795 C C . CYS A 1 124 ? -8.892 13.015 16.158 1.00 34.69 108 CYS A C 1
ATOM 796 O O . CYS A 1 124 ? -8.966 12.776 14.949 1.00 32.43 108 CYS A O 1
ATOM 799 N N . LEU A 1 125 ? -8.894 12.043 17.068 1.00 29.23 109 LEU A N 1
ATOM 800 C CA . LEU A 1 125 ? -8.959 10.658 16.621 1.00 35.61 109 LEU A CA 1
ATOM 801 C C . LEU A 1 125 ? -10.309 10.354 15.986 1.00 35.57 109 LEU A C 1
ATOM 802 O O . LEU A 1 125 ? -10.376 9.659 14.969 1.00 35.84 109 LEU A O 1
ATOM 807 N N . ALA A 1 126 ? -11.396 10.886 16.547 1.00 34.00 110 ALA A N 1
ATOM 808 C CA . ALA A 1 126 ? -12.696 10.687 15.911 1.00 35.45 110 ALA A CA 1
ATOM 809 C C . ALA A 1 126 ? -12.752 11.367 14.546 1.00 38.59 110 ALA A C 1
ATOM 810 O O . ALA A 1 126 ? -13.323 10.820 13.591 1.00 40.03 110 ALA A O 1
ATOM 812 N N . LYS A 1 127 ? -12.145 12.548 14.428 1.00 35.93 111 LYS A N 1
ATOM 813 C CA . LYS A 1 127 ? -12.096 13.229 13.137 1.00 35.88 111 LYS A CA 1
ATOM 814 C C . LYS A 1 127 ? -11.344 12.393 12.108 1.00 35.38 111 LYS A C 1
ATOM 815 O O . LYS A 1 127 ? -11.806 12.224 10.974 1.00 34.88 111 LYS A O 1
ATOM 821 N N . LEU A 1 128 ? -10.164 11.882 12.475 1.00 29.10 112 LEU A N 1
ATOM 822 C CA . LEU A 1 128 ? -9.418 11.049 11.534 1.00 35.41 112 LEU A CA 1
ATOM 823 C C . LEU A 1 128 ? -10.204 9.800 11.163 1.00 36.98 112 LEU A C 1
ATOM 824 O O . LEU A 1 128 ? -10.193 9.374 10.001 1.00 37.31 112 LEU A O 1
ATOM 829 N N . LYS A 1 129 ? -10.921 9.215 12.126 1.00 35.43 113 LYS A N 1
ATOM 830 C CA . LYS A 1 129 ? -11.614 7.956 11.865 1.00 36.48 113 LYS A CA 1
ATOM 831 C C . LYS A 1 129 ? -12.827 8.129 10.953 1.00 32.57 113 LYS A C 1
ATOM 832 O O . LYS A 1 129 ? -13.252 7.156 10.331 1.00 37.81 113 LYS A O 1
ATOM 838 N N . SER A 1 130 ? -13.381 9.336 10.848 1.00 30.44 114 SER A N 1
ATOM 839 C CA A SER A 1 130 ? -14.462 9.621 9.914 0.43 34.47 114 SER A CA 1
ATOM 840 C CA B SER A 1 130 ? -14.462 9.632 9.919 0.57 34.22 114 SER A CA 1
ATOM 841 C C . SER A 1 130 ? -13.967 10.294 8.639 1.00 32.88 114 SER A C 1
A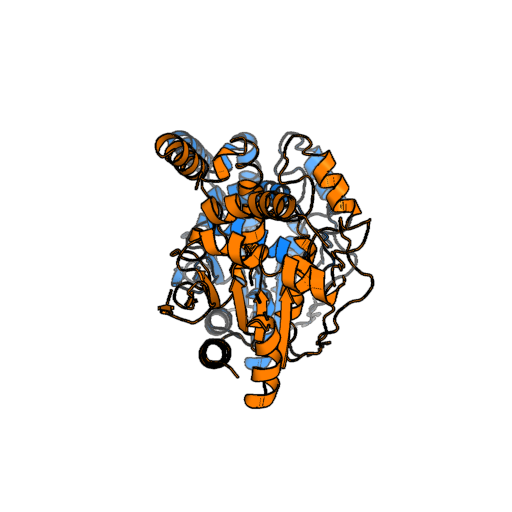TOM 842 O O . SER A 1 130 ? -14.785 10.714 7.810 1.00 33.96 114 SER A O 1
ATOM 847 N N . ILE A 1 131 ? -12.650 10.399 8.452 1.00 33.52 115 ILE A N 1
ATOM 848 C CA . ILE A 1 131 ? -12.137 11.218 7.351 1.00 33.78 115 ILE A CA 1
ATOM 849 C C . ILE A 1 131 ? -12.380 10.596 5.970 1.00 35.27 115 ILE A C 1
ATOM 850 O O . ILE A 1 131 ? -12.311 11.309 4.959 1.00 38.26 115 ILE A O 1
ATOM 855 N N . ASN A 1 132 ? -12.686 9.299 5.883 1.00 35.78 116 ASN A N 1
ATOM 856 C CA . ASN A 1 132 ? -12.979 8.689 4.587 1.00 37.50 116 ASN A CA 1
ATOM 857 C C . ASN A 1 132 ? -14.458 8.739 4.231 1.00 43.78 116 ASN A C 1
ATOM 858 O O . ASN A 1 132 ? -14.832 8.307 3.131 1.00 42.34 116 ASN A O 1
ATOM 863 N N . ASP A 1 133 ? -15.304 9.242 5.128 1.00 42.18 117 ASP A N 1
ATOM 864 C CA . ASP A 1 133 ? -16.737 9.267 4.876 1.00 46.32 117 ASP A CA 1
ATOM 865 C C . ASP A 1 133 ? -17.049 10.174 3.699 1.00 48.55 117 ASP A C 1
ATOM 866 O O . ASP A 1 133 ? -16.461 11.250 3.550 1.00 51.15 117 ASP A O 1
ATOM 871 N N . ARG A 1 134 ? -17.979 9.732 2.861 1.00 54.61 118 ARG A N 1
ATOM 872 C CA . ARG A 1 134 ? -18.415 10.523 1.718 1.00 62.04 118 ARG A CA 1
ATOM 873 C C . ARG A 1 134 ? -19.903 10.830 1.828 1.00 68.78 118 ARG A C 1
ATOM 874 O O . ARG A 1 134 ? -20.292 11.969 2.095 1.00 75.87 118 ARG A O 1
ATOM 882 N N . ASP A 1 144 ? -14.345 18.710 3.387 1.00 78.88 128 ASP A N 1
ATOM 883 C CA . ASP A 1 144 ? -15.217 17.643 3.873 1.00 81.14 128 ASP A CA 1
ATOM 884 C C . ASP A 1 144 ? -14.411 16.505 4.510 1.00 76.82 128 ASP A C 1
ATOM 885 O O . ASP A 1 144 ? -14.780 15.976 5.564 1.00 78.60 128 ASP A O 1
ATOM 887 N N . GLN A 1 145 ? -13.303 16.140 3.868 1.00 66.36 129 GLN A N 1
ATOM 888 C CA . GLN A 1 145 ? -12.461 15.055 4.353 1.00 52.90 129 GLN A CA 1
ATOM 889 C C . GLN A 1 145 ? -11.123 15.590 4.854 1.00 47.75 129 GLN A C 1
ATOM 890 O O . GLN A 1 145 ? -10.064 15.213 4.339 1.00 38.71 129 GLN A O 1
ATOM 896 N N . ARG A 1 146 ? -11.156 16.470 5.857 1.00 48.88 130 ARG A N 1
ATOM 897 C CA . ARG A 1 146 ? -9.956 17.134 6.348 1.00 50.17 130 ARG A CA 1
ATOM 898 C C . ARG A 1 146 ? -9.961 17.122 7.870 1.00 50.44 130 ARG A C 1
ATOM 899 O O . ARG A 1 146 ? -11.007 16.983 8.509 1.00 56.76 130 ARG A O 1
ATOM 907 N N . ALA A 1 147 ? -8.765 17.236 8.443 1.00 42.30 131 ALA A N 1
ATOM 908 C CA . ALA A 1 147 ? -8.595 17.368 9.880 1.00 37.90 131 ALA A CA 1
ATOM 909 C C . ALA A 1 147 ? -7.377 18.239 10.147 1.00 41.29 131 ALA A C 1
ATOM 910 O O . ALA A 1 147 ? -6.519 18.425 9.281 1.00 41.06 131 ALA A O 1
ATOM 912 N N . GLN A 1 148 ? -7.335 18.809 11.347 1.00 42.21 132 GLN A N 1
ATOM 913 C CA A GLN A 1 148 ? -6.227 19.640 11.795 0.55 42.76 132 GLN A CA 1
ATOM 914 C CA B GLN A 1 148 ? -6.221 19.634 11.792 0.45 42.75 132 GLN A CA 1
ATOM 915 C C . GLN A 1 148 ? -5.673 19.045 13.081 1.00 37.19 132 GLN A C 1
ATOM 916 O O . GLN A 1 148 ? -6.432 18.769 14.015 1.00 39.72 132 GLN A O 1
ATOM 927 N N . LEU A 1 149 ? -4.361 18.838 13.123 1.00 35.28 133 LEU A N 1
ATOM 928 C CA . LEU A 1 149 ? -3.774 18.249 14.314 1.00 29.87 133 LEU A CA 1
ATOM 929 C C . LEU A 1 149 ? -2.858 19.234 15.031 1.00 30.28 133 LEU A C 1
ATOM 930 O O . LEU A 1 149 ? -2.194 20.057 14.392 1.00 34.88 133 LEU A O 1
ATOM 935 N N . PRO A 1 150 ? -2.794 19.175 16.360 1.00 33.72 134 PRO A N 1
ATOM 936 C CA . PRO A 1 150 ? -1.998 20.153 17.106 1.00 32.26 134 PRO A CA 1
ATOM 937 C C . PRO A 1 150 ? -0.514 19.829 17.041 1.00 33.23 134 PRO A C 1
ATOM 938 O O . PRO A 1 150 ? -0.101 18.710 16.732 1.00 28.85 134 PRO A O 1
ATOM 942 N N . ILE A 1 151 ? 0.282 20.855 17.317 1.00 33.14 135 ILE A N 1
ATOM 943 C CA . ILE A 1 151 ? 1.727 20.750 17.454 1.00 32.90 135 ILE A CA 1
ATOM 944 C C . ILE A 1 151 ? 2.096 21.338 18.804 1.00 30.18 135 ILE A C 1
ATOM 945 O O . ILE A 1 151 ? 1.627 22.426 19.155 1.00 33.13 135 ILE A O 1
ATOM 950 N N . TYR A 1 152 ? 2.936 20.638 19.554 1.00 27.11 136 TYR A N 1
ATOM 951 C CA . TYR A 1 152 ? 3.369 21.093 20.873 1.00 27.80 136 TYR A CA 1
ATOM 952 C C . TYR A 1 152 ? 4.838 21.504 20.809 1.00 33.28 136 TYR A C 1
ATOM 953 O O . TYR A 1 152 ? 5.686 20.732 20.343 1.00 35.76 136 TYR A O 1
ATOM 962 N N . ASP A 1 153 ? 5.137 22.730 21.258 1.00 29.89 137 ASP A N 1
ATOM 963 C CA . ASP A 1 153 ? 6.489 23.284 21.199 1.00 30.23 137 ASP A CA 1
ATOM 964 C C . ASP A 1 153 ? 7.065 23.216 22.610 1.00 37.37 137 ASP A C 1
ATOM 965 O O . ASP A 1 153 ? 6.760 24.051 23.465 1.00 35.85 137 ASP A O 1
ATOM 970 N N . LYS A 1 154 ? 7.920 22.222 22.841 1.00 32.32 138 LYS A N 1
ATOM 971 C CA . LYS A 1 154 ? 8.454 21.975 24.172 1.00 33.99 138 LYS A CA 1
ATOM 972 C C . LYS A 1 154 ? 9.375 23.079 24.659 1.00 33.26 138 LYS A C 1
ATOM 973 O O . LYS A 1 154 ? 9.682 23.114 25.851 1.00 29.39 138 LYS A O 1
ATOM 979 N N . SER A 1 155 ? 9.820 23.977 23.780 1.00 37.10 139 SER A N 1
ATOM 980 C CA . SER A 1 155 ? 10.741 25.024 24.190 1.00 39.75 139 SER A CA 1
ATOM 981 C C . SER A 1 155 ? 10.046 26.232 24.803 1.00 41.73 139 SER A C 1
ATOM 982 O O . SER A 1 155 ? 10.716 27.040 25.453 1.00 40.01 139 SER A O 1
ATOM 985 N N . LEU A 1 156 ? 8.736 26.384 24.613 1.00 38.01 140 LEU A N 1
ATOM 986 C CA . LEU A 1 156 ? 8.064 27.592 25.080 1.00 41.28 140 LEU A CA 1
ATOM 987 C C . LEU A 1 156 ? 8.059 27.653 26.606 1.00 28.48 140 LEU A C 1
ATOM 988 O O . LEU A 1 156 ? 8.253 26.652 27.297 1.00 29.93 140 LEU A O 1
ATOM 993 N N . PHE A 1 157 ? 7.855 28.859 27.129 1.00 31.10 141 PHE A N 1
ATOM 994 C CA . PHE A 1 157 ? 7.905 29.105 28.566 1.00 38.88 141 PHE A CA 1
ATOM 995 C C . PHE A 1 157 ? 9.201 28.555 29.155 1.00 38.03 141 PHE A C 1
ATOM 996 O O . PHE A 1 157 ? 9.206 27.827 30.150 1.00 33.72 141 PHE A O 1
ATOM 1004 N N . LYS A 1 158 ? 10.313 28.885 28.490 1.00 39.63 142 LYS A N 1
ATOM 1005 C CA . LYS A 1 158 ? 11.654 28.545 28.962 1.00 42.83 142 LYS A CA 1
ATOM 1006 C C . LYS A 1 158 ? 11.819 27.044 29.153 1.00 38.70 142 LYS A C 1
ATOM 1007 O O . LYS A 1 158 ? 12.515 26.594 30.064 1.00 45.27 142 LYS A O 1
ATOM 1009 N N . GLY A 1 159 ? 11.145 26.259 28.326 1.00 35.88 143 GLY A N 1
ATOM 1010 C CA . GLY A 1 159 ? 11.272 24.815 28.357 1.00 30.78 143 GLY A CA 1
ATOM 1011 C C . GLY A 1 159 ? 10.134 24.078 29.027 1.00 37.37 143 GLY A C 1
ATOM 1012 O O . GLY A 1 159 ? 10.102 22.840 28.968 1.00 35.19 143 GLY A O 1
ATOM 1013 N N . GLU A 1 160 ? 9.201 24.782 29.668 1.00 31.77 144 GLU A N 1
ATOM 1014 C CA . GLU A 1 160 ? 8.061 24.065 30.235 1.00 33.12 144 GLU A CA 1
ATOM 1015 C C . GLU A 1 160 ? 7.104 23.587 29.151 1.00 31.12 144 GLU A C 1
ATOM 1016 O O . GLU A 1 160 ? 6.407 22.586 29.342 1.00 34.75 144 GLU A O 1
ATOM 1022 N N . GLY A 1 161 ? 7.054 24.278 28.022 1.00 29.07 145 GLY A N 1
ATOM 1023 C CA . GLY A 1 161 ? 6.270 23.812 26.895 1.00 26.68 145 GLY A CA 1
ATOM 1024 C C . GLY A 1 161 ? 4.913 24.506 26.792 1.00 36.51 145 GLY A C 1
ATOM 1025 O O . GLY A 1 161 ? 4.340 24.987 27.777 1.00 31.96 145 GLY A O 1
ATOM 1026 N N . ASP A 1 162 ? 4.385 24.535 25.570 1.00 28.20 146 ASP A N 1
ATOM 1027 C CA . ASP A 1 162 ? 3.029 24.998 25.315 1.00 29.01 146 ASP A CA 1
ATOM 1028 C C . ASP A 1 162 ? 2.622 24.543 23.915 1.00 29.51 146 ASP A C 1
ATOM 1029 O O . ASP A 1 162 ? 3.473 24.225 23.080 1.00 29.44 146 ASP A O 1
ATOM 1034 N N . ARG A 1 163 ? 1.309 24.500 23.676 1.00 30.63 147 ARG A N 1
ATOM 1035 C CA . ARG A 1 163 ? 0.793 24.200 22.346 1.00 28.24 147 ARG A CA 1
ATOM 1036 C C . ARG A 1 163 ? 1.258 25.261 21.358 1.00 36.94 147 ARG A C 1
ATOM 1037 O O . ARG A 1 163 ? 1.201 26.456 21.641 1.00 30.83 147 ARG A O 1
ATOM 1045 N N . SER A 1 164 ? 1.733 24.823 20.201 1.00 32.36 148 SER A N 1
ATOM 1046 C CA . SER A 1 164 ? 2.090 25.778 19.168 1.00 35.39 148 SER A CA 1
ATOM 1047 C C . SER A 1 164 ? 0.844 26.346 18.488 1.00 33.86 148 SER A C 1
ATOM 1048 O O . SER A 1 164 ? -0.227 25.732 18.464 1.00 34.48 148 SER A O 1
ATOM 1051 N N . LYS A 1 165 ? 1.011 27.529 17.898 1.00 30.76 149 LYS A N 1
ATOM 1052 C CA . LYS A 1 165 ? 0.002 28.052 16.983 1.00 36.96 149 LYS A CA 1
ATOM 1053 C C . LYS A 1 165 ? -0.039 27.266 15.673 1.00 43.63 149 LYS A C 1
ATOM 1054 O O . LYS A 1 165 ? -1.089 27.199 15.026 1.00 47.16 149 LYS A O 1
ATOM 1056 N N . GLU A 1 166 ? 1.086 26.695 15.251 1.00 42.52 150 GLU A N 1
ATOM 1057 C CA . GLU A 1 166 ? 1.121 25.905 14.024 1.00 40.71 150 GLU A CA 1
ATOM 1058 C C . GLU A 1 166 ? 0.298 24.628 14.185 1.00 42.91 150 GLU A C 1
ATOM 1059 O O . GLU A 1 166 ? 0.190 24.069 15.284 1.00 33.91 150 GLU A O 1
ATOM 1065 N N . VAL A 1 167 ? -0.286 24.152 13.075 1.00 35.72 151 VAL A N 1
ATOM 1066 C CA . VAL A 1 167 ? -1.030 22.891 13.059 1.00 31.28 151 VAL A CA 1
ATOM 1067 C C . VAL A 1 167 ? -0.569 22.030 11.883 1.00 34.92 151 VAL A C 1
ATOM 1068 O O . VAL A 1 167 ? 0.089 22.499 10.951 1.00 39.37 151 VAL A O 1
ATOM 1072 N N . VAL A 1 168 ? -0.948 20.750 11.939 1.00 31.34 152 VAL A N 1
ATOM 1073 C CA . VAL A 1 168 ? -0.745 19.795 10.848 1.00 36.91 152 VAL A CA 1
ATOM 1074 C C . VAL A 1 168 ? -2.065 19.624 10.103 1.00 30.81 152 VAL A C 1
ATOM 1075 O O . VAL A 1 168 ? -3.089 19.289 10.713 1.00 37.25 152 VAL A O 1
ATOM 1079 N N . GLU A 1 169 ? -2.051 19.842 8.791 1.00 34.45 153 GLU A N 1
ATOM 1080 C CA . GLU A 1 169 ? -3.239 19.682 7.962 1.00 38.31 153 GLU A CA 1
ATOM 1081 C C . GLU A 1 169 ? -3.284 18.271 7.393 1.00 42.24 153 GLU A C 1
ATOM 1082 O O . GLU A 1 169 ? -2.320 17.821 6.760 1.00 45.51 153 GLU A O 1
ATOM 1088 N N . VAL A 1 170 ? -4.403 17.581 7.604 1.00 35.59 154 VAL A N 1
ATOM 1089 C CA . VAL A 1 170 ? -4.595 16.222 7.111 1.00 33.85 154 VAL A CA 1
ATOM 1090 C C . VAL A 1 170 ? -5.659 16.258 6.022 1.00 41.17 154 VAL A C 1
ATOM 1091 O O . VAL A 1 170 ? -6.738 16.835 6.211 1.00 38.62 154 VAL A O 1
ATOM 1095 N N . GLN A 1 171 ? -5.346 15.668 4.876 1.00 41.21 155 GLN A N 1
ATOM 1096 C CA . GLN A 1 171 ? -6.264 15.593 3.747 1.00 37.54 155 GLN A CA 1
ATOM 1097 C C . GLN A 1 171 ? -6.615 14.132 3.530 1.00 37.60 155 GLN A C 1
ATOM 1098 O O . GLN A 1 171 ? -5.733 13.317 3.233 1.00 38.52 155 GLN A O 1
ATOM 1104 N N . GLY A 1 172 ? -7.889 13.799 3.695 1.00 33.46 156 GLY A N 1
ATOM 1105 C CA . GLY A 1 172 ? -8.344 12.458 3.405 1.00 35.18 156 GLY A CA 1
ATOM 1106 C C . GLY A 1 172 ? -8.419 12.230 1.919 1.00 38.60 156 GLY A C 1
ATOM 1107 O O . GLY A 1 172 ? -8.298 13.154 1.114 1.00 31.82 156 GLY A O 1
ATOM 1108 N N . PRO A 1 173 ? -8.636 10.969 1.522 1.00 40.86 157 PRO A N 1
ATOM 1109 C CA . PRO A 1 173 ? -8.826 9.802 2.391 1.00 32.45 157 PRO A CA 1
ATOM 1110 C C . PRO A 1 173 ? -7.523 9.320 3.009 1.00 28.27 157 PRO A C 1
ATOM 1111 O O . PRO A 1 173 ? -6.451 9.690 2.537 1.00 35.18 157 PRO A O 1
ATOM 1115 N N . ILE A 1 174 ? -7.624 8.522 4.072 1.00 28.34 158 ILE A N 1
ATOM 1116 C CA . ILE A 1 174 ? -6.474 8.044 4.829 1.00 30.22 158 ILE A CA 1
ATOM 1117 C C . ILE A 1 174 ? -6.608 6.530 4.986 1.00 31.40 158 ILE A C 1
ATOM 1118 O O . ILE A 1 174 ? -7.664 6.035 5.401 1.00 31.20 158 ILE A O 1
ATOM 1123 N N . ASP A 1 175 ? -5.539 5.800 4.662 1.00 27.63 159 ASP A N 1
ATOM 1124 C CA . ASP A 1 175 ? -5.538 4.350 4.865 1.00 28.31 159 ASP A CA 1
ATOM 1125 C C . ASP A 1 175 ? -5.240 3.976 6.308 1.00 31.57 159 ASP A C 1
ATOM 1126 O O . ASP A 1 175 ? -5.838 3.032 6.849 1.00 29.44 159 ASP A O 1
ATOM 1131 N N . VAL A 1 176 ? -4.284 4.665 6.931 1.00 30.92 160 VAL A N 1
ATOM 1132 C CA . VAL A 1 176 ? -3.708 4.233 8.203 1.00 27.01 160 VAL A CA 1
ATOM 1133 C C . VAL A 1 176 ? -3.446 5.461 9.054 1.00 27.81 160 VAL A C 1
ATOM 1134 O O . VAL A 1 176 ? -2.894 6.450 8.566 1.00 28.36 160 VAL A O 1
ATOM 1138 N N . VAL A 1 177 ? -3.843 5.400 10.322 1.00 26.39 161 VAL A N 1
ATOM 1139 C CA . VAL A 1 177 ? -3.460 6.381 11.330 1.00 25.78 161 VAL A CA 1
ATOM 1140 C C . VAL A 1 177 ? -2.464 5.714 12.265 1.00 26.13 161 VAL A C 1
ATOM 1141 O O . VAL A 1 177 ? -2.753 4.656 12.837 1.00 30.01 161 VAL A O 1
ATOM 1145 N N . ILE A 1 178 ? -1.276 6.302 12.379 1.00 22.11 162 ILE A N 1
ATOM 1146 C CA . ILE A 1 178 ? -0.307 5.904 13.392 1.00 28.74 162 ILE A CA 1
ATOM 1147 C C . ILE A 1 178 ? -0.531 6.797 14.611 1.00 31.88 162 ILE A C 1
ATOM 1148 O O . ILE A 1 178 ? -0.432 8.029 14.516 1.00 27.87 162 ILE A O 1
ATOM 1153 N N . PHE A 1 179 ? -0.854 6.189 15.751 1.00 27.67 163 PHE A N 1
ATOM 1154 C CA . PHE A 1 179 ? -1.079 6.925 17.004 1.00 26.10 163 PHE A CA 1
ATOM 1155 C C . PHE A 1 179 ? -0.070 6.415 18.029 1.00 27.37 163 PHE A C 1
ATOM 1156 O O . PHE A 1 179 ? -0.243 5.329 18.593 1.00 21.67 163 PHE A O 1
ATOM 1164 N N . GLU A 1 180 ? 0.997 7.179 18.252 1.00 24.62 164 GLU A N 1
ATOM 1165 C CA . GLU A 1 180 ? 2.148 6.707 19.005 1.00 31.51 164 GLU A CA 1
ATOM 1166 C C . GLU A 1 180 ? 2.344 7.511 20.284 1.00 31.37 164 GLU A C 1
ATOM 1167 O O . GLU A 1 180 ? 1.907 8.660 20.402 1.00 27.72 164 GLU A O 1
ATOM 1173 N N . GLY A 1 181 ? 3.033 6.900 21.241 1.00 25.41 165 GLY A N 1
ATOM 1174 C CA . GLY A 1 181 ? 3.257 7.564 22.510 1.00 29.19 165 GLY A CA 1
ATOM 1175 C C . GLY A 1 181 ? 3.981 6.698 23.511 1.00 29.39 165 GLY A C 1
ATOM 1176 O O . GLY A 1 181 ? 3.821 5.477 23.500 1.00 24.61 165 GLY A O 1
ATOM 1177 N N . TRP A 1 182 ? 4.774 7.325 24.391 1.00 27.45 166 TRP A N 1
ATOM 1178 C CA . TRP A 1 182 ? 5.569 6.561 25.349 1.00 32.78 166 TRP A CA 1
ATOM 1179 C C . TRP A 1 182 ? 4.690 5.726 26.281 1.00 24.96 166 TRP A C 1
ATOM 1180 O O . TRP A 1 182 ? 5.133 4.701 26.795 1.00 23.68 166 TRP A O 1
ATOM 1191 N N . MET A 1 183 ? 3.450 6.147 26.512 1.00 25.70 167 MET A N 1
ATOM 1192 C CA . MET A 1 183 ? 2.539 5.431 27.390 1.00 24.92 167 MET A CA 1
ATOM 1193 C C . MET A 1 183 ? 1.275 4.982 26.668 1.00 23.95 167 MET A C 1
ATOM 1194 O O . MET A 1 183 ? 0.270 4.689 27.324 1.00 24.74 167 MET A O 1
ATOM 1199 N N . ASN A 1 184 ? 1.280 4.943 25.333 1.00 24.75 168 ASN A N 1
ATOM 1200 C CA . ASN A 1 184 ? 0.063 4.565 24.631 1.00 22.72 168 ASN A CA 1
ATOM 1201 C C . ASN A 1 184 ? -0.329 3.141 25.013 1.00 21.67 168 ASN A C 1
ATOM 1202 O O . ASN A 1 184 ? 0.511 2.238 25.050 1.00 22.95 168 ASN A O 1
ATOM 1207 N N . GLY A 1 185 ? -1.601 2.944 25.331 1.00 23.50 169 GLY A N 1
ATOM 1208 C CA . GLY A 1 185 ? -2.065 1.628 25.721 1.00 23.04 169 GLY A CA 1
ATOM 1209 C C . GLY A 1 185 ? -1.817 1.256 27.181 1.00 25.90 169 GLY A C 1
ATOM 1210 O O . GLY A 1 185 ? -2.351 0.239 27.642 1.00 27.96 169 GLY A O 1
ATOM 1211 N N . PHE A 1 186 ? -1.060 2.051 27.933 1.00 23.40 170 PHE A N 1
ATOM 1212 C CA . PHE A 1 186 ? -0.854 1.747 29.353 1.00 22.89 170 PHE A CA 1
ATOM 1213 C C . PHE A 1 186 ? -2.198 1.614 30.058 1.00 24.21 170 PHE A C 1
ATOM 1214 O O . PHE A 1 186 ? -3.112 2.414 29.832 1.00 28.64 170 PHE A O 1
ATOM 1222 N N . GLY A 1 187 ? -2.327 0.573 30.887 1.00 23.95 171 GLY A N 1
ATOM 1223 C CA . GLY A 1 187 ? -3.570 0.283 31.570 1.00 24.65 171 GLY A CA 1
ATOM 1224 C C . GLY A 1 187 ? -3.552 0.626 33.058 1.00 30.09 171 GLY A C 1
ATOM 1225 O O . GLY A 1 187 ? -2.563 0.395 33.765 1.00 27.88 171 GLY A O 1
ATOM 1226 N N . PRO A 1 188 ? -4.653 1.190 33.557 1.00 26.69 172 PRO A N 1
ATOM 1227 C CA . PRO A 1 188 ? -4.757 1.473 34.993 1.00 29.89 172 PRO A CA 1
ATOM 1228 C C . PRO A 1 188 ? -4.903 0.182 35.788 1.00 33.00 172 PRO A C 1
ATOM 1229 O O . PRO A 1 188 ? -5.212 -0.882 35.249 1.00 25.11 172 PRO A O 1
ATOM 1233 N N . LEU A 1 189 ? -4.706 0.294 37.097 1.00 27.63 173 LEU A N 1
ATOM 1234 C CA . LEU A 1 189 ? -4.813 -0.837 38.008 1.00 33.60 173 LEU A CA 1
ATOM 1235 C C . LEU A 1 189 ? -6.008 -0.664 38.934 1.00 30.15 173 LEU A C 1
ATOM 1236 O O . LEU A 1 189 ? -6.462 0.454 39.191 1.00 29.94 173 LEU A O 1
ATOM 1241 N N . SER A 1 190 ? -6.520 -1.784 39.441 1.00 25.27 174 SER A N 1
ATOM 1242 C CA . SER A 1 190 ? -7.389 -1.688 40.599 1.00 27.80 174 SER A CA 1
ATOM 1243 C C . SER A 1 190 ? -6.584 -1.098 41.752 1.00 27.64 174 SER A C 1
ATOM 1244 O O . SER A 1 190 ? -5.353 -1.155 41.771 1.00 26.71 174 SER A O 1
ATOM 1247 N N . ASN A 1 191 ? -7.288 -0.484 42.698 1.00 31.85 175 ASN A N 1
ATOM 1248 C CA . ASN A 1 191 ? -6.603 0.056 43.868 1.00 34.57 175 ASN A CA 1
ATOM 1249 C C . ASN A 1 191 ? -5.777 -1.025 44.556 1.00 28.52 175 ASN A C 1
ATOM 1250 O O . ASN A 1 191 ? -4.606 -0.811 44.881 1.00 32.83 175 ASN A O 1
ATOM 1255 N N . ASP A 1 192 ? -6.368 -2.213 44.741 1.00 30.02 176 ASP A N 1
ATOM 1256 C CA . ASP A 1 192 ? -5.685 -3.302 45.439 1.00 27.12 176 ASP A CA 1
ATOM 1257 C C . ASP A 1 192 ? -4.429 -3.733 44.696 1.00 33.90 176 ASP A C 1
ATOM 1258 O O . ASP A 1 192 ? -3.415 -4.075 45.318 1.00 28.17 176 ASP A O 1
ATOM 1263 N N . LYS A 1 193 ? -4.489 -3.756 43.359 1.00 32.75 177 LYS A N 1
ATOM 1264 C CA . LYS A 1 193 ? -3.338 -4.200 42.578 1.00 32.06 177 LYS A CA 1
ATOM 1265 C C . LYS A 1 193 ? -2.203 -3.182 42.615 1.00 26.61 177 LYS A C 1
ATOM 1266 O O . LYS A 1 193 ? -1.027 -3.562 42.635 1.00 29.39 177 LYS A O 1
ATOM 1272 N N . LEU A 1 194 ? -2.521 -1.884 42.601 1.00 23.11 178 LEU A N 1
ATOM 1273 C CA . LEU A 1 194 ? -1.458 -0.895 42.735 1.00 26.58 178 LEU A CA 1
ATOM 1274 C C . LEU A 1 194 ? -0.758 -1.054 44.081 1.00 24.57 178 LEU A C 1
ATOM 1275 O O . LEU A 1 194 ? 0.476 -1.089 44.152 1.00 29.06 178 LEU A O 1
ATOM 1280 N N . GLU A 1 195 ? -1.540 -1.171 45.161 1.00 24.72 179 GLU A N 1
ATOM 1281 C CA . GLU A 1 195 ? -0.960 -1.426 46.479 1.00 28.94 179 GLU A CA 1
ATOM 1282 C C . GLU A 1 195 ? -0.088 -2.672 46.460 1.00 31.40 179 GLU A C 1
ATOM 1283 O O . GLU A 1 195 ? 0.985 -2.711 47.080 1.00 31.96 179 GLU A O 1
ATOM 1289 N N . GLU A 1 196 ? -0.543 -3.711 45.766 1.00 32.04 180 GLU A N 1
ATOM 1290 C CA . GLU A 1 196 ? 0.209 -4.960 45.732 1.00 34.90 180 GLU A CA 1
ATOM 1291 C C . GLU A 1 196 ? 1.602 -4.738 45.158 1.00 33.23 180 GLU A C 1
ATOM 1292 O O . GLU A 1 196 ? 2.604 -5.178 45.738 1.00 32.58 180 GLU A O 1
ATOM 1298 N N . LYS A 1 197 ? 1.681 -4.000 44.046 1.00 25.92 181 LYS A N 1
ATOM 1299 C CA . LYS A 1 197 ? 2.969 -3.701 43.425 1.00 29.12 181 LYS A CA 1
ATOM 1300 C C . LYS A 1 197 ? 3.823 -2.799 44.302 1.00 32.24 181 LYS A C 1
ATOM 1301 O O . LYS A 1 197 ? 5.035 -3.020 44.428 1.00 29.05 181 LYS A O 1
ATOM 1307 N N . TYR A 1 198 ? 3.216 -1.785 44.930 1.00 30.53 182 TYR A N 1
ATOM 1308 C CA . TYR A 1 198 ? 3.983 -0.910 45.817 1.00 28.60 182 TYR A CA 1
ATOM 1309 C C . TYR A 1 198 ? 4.572 -1.687 46.991 1.00 28.43 182 TYR A C 1
ATOM 1310 O O . TYR A 1 198 ? 5.756 -1.533 47.321 1.00 28.38 182 TYR A O 1
ATOM 1319 N N . ALA A 1 199 ? 3.755 -2.513 47.654 1.00 26.01 183 ALA A N 1
ATOM 1320 C CA . ALA A 1 199 ? 4.255 -3.291 48.787 1.00 29.79 183 ALA A CA 1
ATOM 1321 C C . ALA A 1 199 ? 5.323 -4.282 48.353 1.00 32.02 183 ALA A C 1
ATOM 1322 O O . ALA A 1 199 ? 6.293 -4.521 49.084 1.00 27.92 183 ALA A O 1
ATOM 1324 N N . GLU A 1 200 ? 5.151 -4.895 47.177 1.00 31.14 184 GLU A N 1
ATOM 1325 C CA . GLU A 1 200 ? 6.134 -5.871 46.715 1.00 32.59 184 GLU A CA 1
ATOM 1326 C C . GLU A 1 200 ? 7.493 -5.207 46.518 1.00 35.44 184 GLU A C 1
ATOM 1327 O O . GLU A 1 200 ? 8.525 -5.724 46.964 1.00 35.89 184 GLU A O 1
ATOM 1333 N N . ALA A 1 201 ? 7.502 -4.042 45.869 1.00 36.31 185 ALA A N 1
ATOM 1334 C CA . ALA A 1 201 ? 8.731 -3.282 45.665 1.00 30.37 185 ALA A CA 1
ATOM 1335 C C . ALA A 1 201 ? 9.448 -3.034 46.978 1.00 34.00 185 ALA A C 1
ATOM 1336 O O . ALA A 1 201 ? 10.676 -3.148 47.064 1.00 37.02 185 ALA A O 1
ATOM 1338 N N . GLY A 1 202 ? 8.694 -2.663 48.014 1.00 34.19 186 GLY A N 1
ATOM 1339 C CA . GLY A 1 202 ? 9.319 -2.360 49.290 1.00 34.68 186 GLY A CA 1
ATOM 1340 C C . GLY A 1 202 ? 9.944 -3.574 49.946 1.00 38.39 186 GLY A C 1
ATOM 1341 O O . GLY A 1 202 ? 10.955 -3.457 50.643 1.00 43.68 186 GLY A O 1
ATOM 1342 N N . ARG A 1 203 ? 9.362 -4.753 49.729 1.00 41.48 187 ARG A N 1
ATOM 1343 C CA . ARG A 1 203 ? 9.923 -5.977 50.289 1.00 44.11 187 ARG A CA 1
ATOM 1344 C C . ARG A 1 203 ? 11.159 -6.448 49.534 1.00 50.00 187 ARG A C 1
ATOM 1345 O O . ARG A 1 203 ? 11.997 -7.146 50.111 1.00 52.60 187 ARG A O 1
ATOM 1353 N N . GLN A 1 204 ? 11.302 -6.067 48.262 1.00 54.58 188 GLN A N 1
ATOM 1354 C CA . GLN A 1 204 ? 12.430 -6.537 47.466 1.00 60.45 188 GLN A CA 1
ATOM 1355 C C . GLN A 1 204 ? 13.692 -5.710 47.682 1.00 64.77 188 GLN A C 1
ATOM 1356 O O . GLN A 1 204 ? 14.800 -6.225 47.502 1.00 73.22 188 GLN A O 1
ATOM 1362 N N . TRP A 1 205 ? 13.556 -4.447 48.068 1.00 66.02 189 TRP A N 1
ATOM 1363 C CA . TRP A 1 205 ? 14.679 -3.514 48.001 1.00 70.38 189 TRP A CA 1
ATOM 1364 C C . TRP A 1 205 ? 15.382 -3.305 49.344 1.00 68.91 189 TRP A C 1
ATOM 1365 O O . TRP A 1 205 ? 14.754 -2.971 50.345 1.00 67.86 189 TRP A O 1
ATOM 1376 N N . VAL A 1 216 ? 19.404 -1.209 41.638 1.00 81.14 200 VAL A N 1
ATOM 1377 C CA . VAL A 1 216 ? 18.294 -0.827 40.767 1.00 78.70 200 VAL A CA 1
ATOM 1378 C C . VAL A 1 216 ? 16.994 -0.744 41.567 1.00 78.43 200 VAL A C 1
ATOM 1379 O O . VAL A 1 216 ? 16.149 -1.639 41.496 1.00 82.68 200 VAL A O 1
ATOM 1381 N N . MET A 1 217 ? 16.854 0.335 42.329 1.00 72.13 201 MET A N 1
ATOM 1382 C CA . MET A 1 217 ? 15.662 0.543 43.143 1.00 65.16 201 MET A CA 1
ATOM 1383 C C . MET A 1 217 ? 14.453 0.773 42.246 1.00 54.14 201 MET A C 1
ATOM 1384 O O . MET A 1 217 ? 14.540 1.553 41.292 1.00 61.99 201 MET A O 1
ATOM 1389 N N . PRO A 1 218 ? 13.319 0.120 42.502 1.00 48.35 202 PRO A N 1
ATOM 1390 C CA . PRO A 1 218 ? 12.105 0.453 41.743 1.00 44.66 202 PRO A CA 1
ATOM 1391 C C . PRO A 1 218 ? 11.711 1.908 41.978 1.00 39.06 202 PRO A C 1
ATOM 1392 O O . PRO A 1 218 ? 11.643 2.380 43.117 1.00 36.03 202 PRO A O 1
ATOM 1396 N N . THR A 1 219 ? 11.470 2.635 40.885 1.00 32.59 203 THR A N 1
ATOM 1397 C CA . THR A 1 219 ? 11.252 4.071 41.020 1.00 38.34 203 THR A CA 1
ATOM 1398 C C . THR A 1 219 ? 9.924 4.407 41.690 1.00 36.24 203 THR A C 1
ATOM 1399 O O . THR A 1 219 ? 9.769 5.528 42.184 1.00 36.08 203 THR A O 1
ATOM 1403 N N . ILE A 1 220 ? 8.962 3.481 41.727 1.00 34.56 204 ILE A N 1
ATOM 1404 C CA . ILE A 1 220 ? 7.713 3.805 42.411 1.00 29.96 204 ILE A CA 1
ATOM 1405 C C . ILE A 1 220 ? 7.975 4.101 43.881 1.00 29.96 204 ILE A C 1
ATOM 1406 O O . ILE A 1 220 ? 7.232 4.867 44.502 1.00 36.23 204 ILE A O 1
ATOM 1411 N N . LEU A 1 221 ? 9.043 3.529 44.452 1.00 28.53 205 LEU A N 1
ATOM 1412 C CA . LEU A 1 221 ? 9.384 3.802 45.847 1.00 31.28 205 LEU A CA 1
ATOM 1413 C C . LEU A 1 221 ? 9.859 5.232 46.061 1.00 37.60 205 LEU A C 1
ATOM 1414 O O . LEU A 1 221 ? 10.000 5.645 47.213 1.00 33.58 205 LEU A O 1
ATOM 1419 N N . LEU A 1 222 ? 10.122 5.990 44.988 1.00 36.02 206 LEU A N 1
ATOM 1420 C CA . LEU A 1 222 ? 10.459 7.400 45.145 1.00 40.84 206 LEU A CA 1
ATOM 1421 C C . LEU A 1 222 ? 9.241 8.263 45.441 1.00 39.35 206 LEU A C 1
ATOM 1422 O O . LEU A 1 222 ? 9.401 9.439 45.781 1.00 35.18 206 LEU A O 1
ATOM 1427 N N . TYR A 1 223 ? 8.037 7.710 45.338 1.00 35.15 207 TYR A N 1
ATOM 1428 C CA . TYR A 1 223 ? 6.811 8.492 45.366 1.00 33.35 207 TYR A CA 1
ATOM 1429 C C . TYR A 1 223 ? 5.867 7.952 46.430 1.00 34.89 207 TYR A C 1
ATOM 1430 O O . TYR A 1 223 ? 5.898 6.765 46.766 1.00 30.60 207 TYR A O 1
ATOM 1439 N N . SER A 1 224 ? 5.014 8.831 46.944 1.00 32.40 208 SER A N 1
ATOM 1440 C CA . SER A 1 224 ? 4.004 8.402 47.896 1.00 36.49 208 SER A CA 1
ATOM 1441 C C . SER A 1 224 ? 2.940 7.565 47.197 1.00 34.91 208 SER A C 1
ATOM 1442 O O . SER A 1 224 ? 2.727 7.664 45.985 1.00 30.55 208 SER A O 1
ATOM 1445 N N . ARG A 1 225 ? 2.253 6.748 47.995 1.00 29.27 209 ARG A N 1
ATOM 1446 C CA . ARG A 1 225 ? 1.123 5.978 47.485 1.00 28.28 209 ARG A CA 1
ATOM 1447 C C . ARG A 1 225 ? 0.041 6.895 46.912 1.00 33.69 209 ARG A C 1
ATOM 1448 O O . ARG A 1 225 ? -0.554 6.589 45.876 1.00 32.19 209 ARG A O 1
ATOM 1456 N N . SER A 1 226 ? -0.209 8.047 47.544 1.00 34.87 210 SER A N 1
ATOM 1457 C CA . SER A 1 226 ? -1.240 8.940 47.010 1.00 34.09 210 SER A CA 1
ATOM 1458 C C . SER A 1 226 ? -0.824 9.549 45.671 1.00 33.10 210 SER A C 1
ATOM 1459 O O . SER A 1 226 ? -1.660 9.723 44.776 1.00 32.22 210 SER A O 1
ATOM 1462 N N . THR A 1 227 ? 0.458 9.879 45.504 1.00 32.09 211 THR A N 1
ATOM 1463 C CA . THR A 1 227 ? 0.907 10.375 44.208 1.00 27.50 211 THR A CA 1
ATOM 1464 C C . THR A 1 227 ? 0.668 9.330 43.118 1.00 31.14 211 THR A C 1
ATOM 1465 O O . THR A 1 227 ? 0.174 9.648 42.030 1.00 31.85 211 THR A O 1
ATOM 1469 N N . LEU A 1 228 ? 1.004 8.072 43.401 1.00 29.36 212 LEU A N 1
ATOM 1470 C CA . LEU A 1 228 ? 0.847 7.026 42.391 1.00 32.19 212 LEU A CA 1
ATOM 1471 C C . LEU A 1 228 ? -0.625 6.741 42.103 1.00 27.13 212 LEU A C 1
ATOM 1472 O O . LEU A 1 228 ? -0.999 6.510 40.951 1.00 29.92 212 LEU A O 1
ATOM 1477 N N . HIS A 1 229 ? -1.474 6.759 43.134 1.00 30.45 213 HIS A N 1
ATOM 1478 C CA . HIS A 1 229 ? -2.904 6.540 42.922 1.00 27.52 213 HIS A CA 1
ATOM 1479 C C . HIS A 1 229 ? -3.503 7.613 42.017 1.00 27.67 213 HIS A C 1
ATOM 1480 O O . HIS A 1 229 ? -4.387 7.317 41.202 1.00 29.56 213 HIS A O 1
ATOM 1487 N N . SER A 1 230 ? -3.048 8.872 42.169 1.00 31.28 214 SER A N 1
ATOM 1488 C CA A SER A 1 230 ? -3.534 9.962 41.322 0.62 27.85 214 SER A CA 1
ATOM 1489 C CA B SER A 1 230 ? -3.530 9.964 41.323 0.38 27.99 214 SER A CA 1
ATOM 1490 C C . SER A 1 230 ? -3.221 9.709 39.850 1.00 27.74 214 SER A C 1
ATOM 1491 O O . SER A 1 230 ? -4.084 9.875 38.984 1.00 31.55 214 SER A O 1
ATOM 1496 N N . ILE A 1 231 ? -1.980 9.324 39.544 1.00 24.73 215 ILE A N 1
ATOM 1497 C CA . ILE A 1 231 ? -1.651 9.022 38.149 1.00 25.18 215 ILE A CA 1
ATOM 1498 C C . ILE A 1 231 ? -2.505 7.863 37.640 1.00 31.65 215 ILE A C 1
ATOM 1499 O O . ILE A 1 231 ? -3.006 7.887 36.505 1.00 28.79 215 ILE A O 1
ATOM 1504 N N . ASN A 1 232 ? -2.683 6.835 38.475 1.00 26.48 216 ASN A N 1
ATOM 1505 C CA . ASN A 1 232 ? -3.528 5.689 38.130 1.00 24.91 216 ASN A CA 1
ATOM 1506 C C . ASN A 1 232 ? -4.946 6.134 37.791 1.00 28.05 216 ASN A C 1
ATOM 1507 O O . ASN A 1 232 ? -5.525 5.700 36.788 1.00 26.62 216 ASN A O 1
ATOM 1512 N N . GLN A 1 233 ? -5.537 6.971 38.648 1.00 25.12 217 GLN A N 1
ATOM 1513 C CA . GLN A 1 233 ? -6.885 7.471 38.409 1.00 30.13 217 GLN A CA 1
ATOM 1514 C C . GLN A 1 233 ? -6.946 8.315 37.143 1.00 32.50 217 GLN A C 1
ATOM 1515 O O . GLN A 1 233 ? -7.934 8.265 36.397 1.00 30.18 217 GLN A O 1
ATOM 1521 N N . ASN A 1 234 ? -5.912 9.126 36.908 1.00 28.39 218 ASN A N 1
ATOM 1522 C CA . ASN A 1 234 ? -5.811 9.866 35.656 1.00 31.10 218 ASN A CA 1
ATOM 1523 C C . ASN A 1 234 ? -5.809 8.923 34.460 1.00 28.81 218 ASN A C 1
ATOM 1524 O O . ASN A 1 234 ? -6.463 9.195 33.451 1.00 27.80 218 ASN A O 1
ATOM 1529 N N . LEU A 1 235 ? -5.101 7.795 34.571 1.00 29.36 219 LEU A N 1
ATOM 1530 C CA . LEU A 1 235 ? -4.965 6.879 33.436 1.00 35.21 219 LEU A CA 1
ATOM 1531 C C . LEU A 1 235 ? -6.287 6.212 33.071 1.00 31.40 219 LEU A C 1
ATOM 1532 O O . LEU A 1 235 ? -6.503 5.868 31.903 1.00 28.04 219 LEU A O 1
ATOM 1537 N N . ARG A 1 236 ? -7.177 6.019 34.047 1.00 26.66 220 ARG A N 1
ATOM 1538 C CA . ARG A 1 236 ? -8.498 5.477 33.748 1.00 31.26 220 ARG A CA 1
ATOM 1539 C C . ARG A 1 236 ? -9.250 6.329 32.727 1.00 33.65 220 ARG A C 1
ATOM 1540 O O . ARG A 1 236 ? -10.075 5.796 31.974 1.00 31.95 220 ARG A O 1
ATOM 1548 N N . GLN A 1 237 ? -8.970 7.641 32.664 1.00 29.51 221 GLN A N 1
ATOM 1549 C CA . GLN A 1 237 ? -9.628 8.515 31.692 1.00 25.45 221 GLN A CA 1
ATOM 1550 C C . GLN A 1 237 ? -9.159 8.292 30.255 1.00 28.51 221 GLN A C 1
ATOM 1551 O O . GLN A 1 237 ? -9.783 8.840 29.336 1.00 27.86 221 GLN A O 1
ATOM 1557 N N . TYR A 1 238 ? -8.093 7.523 30.030 1.00 27.26 222 TYR A N 1
ATOM 1558 C CA . TYR A 1 238 ? -7.606 7.293 28.666 1.00 26.91 222 TYR A CA 1
ATOM 1559 C C . TYR A 1 238 ? -8.251 6.089 27.989 1.00 28.86 222 TYR A C 1
ATOM 1560 O O . TYR A 1 238 ? -7.990 5.853 26.804 1.00 25.76 222 TYR A O 1
ATOM 1569 N N . GLU A 1 239 ? -9.083 5.331 28.698 1.00 28.07 223 GLU A N 1
ATOM 1570 C CA . GLU A 1 239 ? -9.555 4.063 28.155 1.00 25.29 223 GLU A CA 1
ATOM 1571 C C . GLU A 1 239 ? -10.470 4.259 26.945 1.00 31.05 223 GLU A C 1
ATOM 1572 O O . GLU A 1 239 ? -10.444 3.441 26.019 1.00 31.42 223 GLU A O 1
ATOM 1578 N N . VAL A 1 240 ? -11.265 5.330 26.915 1.00 28.41 224 VAL A N 1
ATOM 1579 C CA . VAL A 1 240 ? -12.066 5.623 25.720 1.00 34.84 224 VAL A CA 1
ATOM 1580 C C . VAL A 1 240 ? -11.163 5.845 24.508 1.00 32.62 224 VAL A C 1
ATOM 1581 O O . VAL A 1 240 ? -11.462 5.399 23.389 1.00 32.34 224 VAL A O 1
ATOM 1585 N N . LEU A 1 241 ? -10.034 6.524 24.720 1.00 32.66 225 LEU A N 1
ATOM 1586 C CA . LEU A 1 241 ? -9.058 6.767 23.663 1.00 30.68 225 LEU A CA 1
ATOM 1587 C C . LEU A 1 241 ? -8.397 5.471 23.212 1.00 31.64 225 LEU A C 1
ATOM 1588 O O . LEU A 1 241 ? -8.256 5.214 22.006 1.00 27.62 225 LEU A O 1
ATOM 1593 N N . TRP A 1 242 ? -7.945 4.656 24.169 1.00 26.41 226 TRP A N 1
ATOM 1594 C CA . TRP A 1 242 ? -7.317 3.381 23.814 1.00 27.66 226 TRP A CA 1
ATOM 1595 C C . TRP A 1 242 ? -8.250 2.512 22.988 1.00 27.70 226 TRP A C 1
ATOM 1596 O O . TRP A 1 242 ? -7.807 1.792 22.074 1.00 28.03 226 TRP A O 1
ATOM 1607 N N . ASP A 1 243 ? -9.546 2.550 23.301 1.00 25.20 227 ASP A N 1
ATOM 1608 C CA . ASP A 1 243 ? -10.506 1.681 22.625 1.00 29.35 227 ASP A CA 1
ATOM 1609 C C . ASP A 1 243 ? -10.714 2.041 21.157 1.00 28.85 227 ASP A C 1
ATOM 1610 O O . ASP A 1 243 ? -11.380 1.285 20.448 1.00 29.72 227 ASP A O 1
ATOM 1615 N N . GLN A 1 244 ? -10.207 3.185 20.702 1.00 31.06 228 GLN A N 1
ATOM 1616 C CA . GLN A 1 244 ? -10.262 3.573 19.301 1.00 30.60 228 GLN A CA 1
ATOM 1617 C C . GLN A 1 244 ? -9.156 2.933 18.473 1.00 29.58 228 GLN A C 1
ATOM 1618 O O . GLN A 1 244 ? -9.195 3.017 17.241 1.00 28.06 228 GLN A O 1
ATOM 1624 N N . ILE A 1 245 ? -8.206 2.268 19.117 1.00 28.62 229 ILE A N 1
ATOM 1625 C CA . ILE A 1 245 ? -7.067 1.651 18.441 1.00 29.79 229 ILE A CA 1
ATOM 1626 C C . ILE A 1 245 ? -7.444 0.256 17.945 1.00 35.16 229 ILE A C 1
ATOM 1627 O O . ILE A 1 245 ? -7.999 -0.561 18.693 1.00 31.15 229 ILE A O 1
ATOM 1632 N N . ASP A 1 246 ? -7.103 -0.038 16.684 1.00 28.47 230 ASP A N 1
ATOM 1633 C CA . ASP A 1 246 ? -7.442 -1.308 16.048 1.00 26.39 230 ASP A CA 1
ATOM 1634 C C . ASP A 1 246 ? -6.359 -2.367 16.213 1.00 27.54 230 ASP A C 1
ATOM 1635 O O . ASP A 1 246 ? -6.671 -3.546 16.403 1.00 32.45 230 ASP A O 1
ATOM 1640 N N . CYS A 1 247 ? -5.092 -1.985 16.107 1.00 23.23 231 CYS A N 1
ATOM 1641 C CA . CYS A 1 247 ? -3.998 -2.941 16.227 1.00 24.95 231 CYS A CA 1
ATOM 1642 C C . CYS A 1 247 ? -2.818 -2.209 16.852 1.00 25.55 231 CYS A C 1
ATOM 1643 O O . CYS A 1 247 ? -2.847 -0.992 17.030 1.00 24.31 231 CYS A O 1
ATOM 1646 N N . PHE A 1 248 ? -1.765 -2.950 17.189 1.00 24.79 232 PHE A N 1
ATOM 1647 C CA . PHE A 1 248 ? -0.770 -2.368 18.084 1.00 25.33 232 PHE A CA 1
ATOM 1648 C C . PHE A 1 248 ? 0.621 -2.885 17.756 1.00 24.84 232 PHE A C 1
ATOM 1649 O O . PHE A 1 248 ? 0.811 -4.081 17.497 1.00 23.47 232 PHE A O 1
ATOM 1657 N N . VAL A 1 249 ? 1.594 -1.981 17.818 1.00 22.36 233 VAL A N 1
ATOM 1658 C CA . VAL A 1 249 ? 3.010 -2.305 17.664 1.00 24.25 233 VAL A CA 1
ATOM 1659 C C . VAL A 1 249 ? 3.730 -1.807 18.907 1.00 26.39 233 VAL A C 1
ATOM 1660 O O . VAL A 1 249 ? 3.597 -0.631 19.267 1.00 24.05 233 VAL A O 1
ATOM 1664 N N . GLN A 1 250 ? 4.500 -2.683 19.552 1.00 25.96 234 GLN A N 1
ATOM 1665 C CA . GLN A 1 250 ? 5.219 -2.306 20.764 1.00 27.60 234 GLN A CA 1
ATOM 1666 C C . GLN A 1 250 ? 6.707 -2.612 20.629 1.00 27.04 234 GLN A C 1
ATOM 1667 O O . GLN A 1 250 ? 7.086 -3.691 20.173 1.00 31.03 234 GLN A O 1
ATOM 1673 N N . ILE A 1 251 ? 7.548 -1.658 21.013 1.00 26.04 235 ILE A N 1
ATOM 1674 C CA . ILE A 1 251 ? 8.985 -1.878 21.115 1.00 29.05 235 ILE A CA 1
ATOM 1675 C C . ILE A 1 251 ? 9.299 -2.053 22.598 1.00 33.29 235 ILE A C 1
ATOM 1676 O O . ILE A 1 251 ? 9.131 -1.120 23.389 1.00 32.15 235 ILE A O 1
ATOM 1681 N N . GLN A 1 252 ? 9.733 -3.252 22.983 1.00 31.93 236 GLN A N 1
ATOM 1682 C CA . GLN A 1 252 ? 9.955 -3.577 24.387 1.00 34.86 236 GLN A CA 1
ATOM 1683 C C . GLN A 1 252 ? 11.437 -3.838 24.610 1.00 34.88 236 GLN A C 1
ATOM 1684 O O . GLN A 1 252 ? 11.985 -4.782 24.013 1.00 33.98 236 GLN A O 1
ATOM 1690 N N . PRO A 1 253 ? 12.136 -3.055 25.432 1.00 36.15 237 PRO A N 1
ATOM 1691 C CA . PRO A 1 253 ? 13.522 -3.403 25.753 1.00 36.55 237 PRO A CA 1
ATOM 1692 C C . PRO A 1 253 ? 13.566 -4.709 26.529 1.00 33.00 237 PRO A C 1
ATOM 1693 O O . PRO A 1 253 ? 12.617 -5.068 27.232 1.00 35.13 237 PRO A O 1
ATOM 1697 N N . LEU A 1 254 ? 14.678 -5.433 26.368 1.00 38.76 238 LEU A N 1
ATOM 1698 C CA . LEU A 1 254 ? 14.937 -6.603 27.200 1.00 40.35 238 LEU A CA 1
ATOM 1699 C C . LEU A 1 254 ? 14.848 -6.252 28.672 1.00 42.42 238 LEU A C 1
ATOM 1700 O O . LEU A 1 254 ? 14.324 -7.030 29.480 1.00 41.41 238 LEU A O 1
ATOM 1705 N N . ASP A 1 255 ? 15.355 -5.077 29.037 1.00 37.99 239 ASP A N 1
ATOM 1706 C CA . ASP A 1 255 ? 15.406 -4.629 30.420 1.00 39.39 239 ASP A CA 1
ATOM 1707 C C . ASP A 1 255 ? 15.016 -3.165 30.449 1.00 39.97 239 ASP A C 1
ATOM 1708 O O . ASP A 1 255 ? 15.460 -2.383 29.606 1.00 40.23 239 ASP A O 1
ATOM 1713 N N . LEU A 1 256 ? 14.179 -2.808 31.417 1.00 36.27 240 LEU A N 1
ATOM 1714 C CA . LEU A 1 256 ? 13.747 -1.427 31.562 1.00 44.37 240 LEU A CA 1
ATOM 1715 C C . LEU A 1 256 ? 14.911 -0.486 31.856 1.00 44.94 240 LEU A C 1
ATOM 1716 O O . LEU A 1 256 ? 14.772 0.728 31.671 1.00 41.39 240 LEU A O 1
ATOM 1721 N N . SER A 1 257 ? 16.057 -1.012 32.298 1.00 43.02 241 SER A N 1
ATOM 1722 C CA . SER A 1 257 ? 17.208 -0.153 32.561 1.00 46.94 241 SER A CA 1
ATOM 1723 C C . SER A 1 257 ? 17.713 0.533 31.302 1.00 50.82 241 SER A C 1
ATOM 1724 O O . SER A 1 257 ? 18.343 1.594 31.398 1.00 49.79 241 SER A O 1
ATOM 1727 N N . TYR A 1 258 ? 17.449 -0.045 30.123 1.00 43.83 242 TYR A N 1
ATOM 1728 C CA . TYR A 1 258 ? 17.897 0.567 28.875 1.00 39.46 242 TYR A CA 1
ATOM 1729 C C . TYR A 1 258 ? 17.348 1.979 28.715 1.00 39.65 242 TYR A C 1
ATOM 1730 O O . TYR A 1 258 ? 17.993 2.826 28.089 1.00 43.28 242 TYR A O 1
ATOM 1739 N N . VAL A 1 259 ? 16.173 2.260 29.281 1.00 38.52 243 VAL A N 1
ATOM 1740 C CA . VAL A 1 259 ? 15.521 3.544 29.027 1.00 41.91 243 VAL A CA 1
ATOM 1741 C C . VAL A 1 259 ? 16.386 4.699 29.517 1.00 43.12 243 VAL A C 1
ATOM 1742 O O . VAL A 1 259 ? 16.520 5.722 28.831 1.00 38.08 243 VAL A O 1
ATOM 1746 N N . TRP A 1 260 ? 16.989 4.553 30.704 1.00 38.88 244 TRP A N 1
ATOM 1747 C CA . TRP A 1 260 ? 17.944 5.545 31.195 1.00 44.44 244 TRP A CA 1
ATOM 1748 C C . TRP A 1 260 ? 19.116 5.698 30.235 1.00 44.94 244 TRP A C 1
ATOM 1749 O O . TRP A 1 260 ? 19.508 6.816 29.881 1.00 39.71 244 TRP A O 1
ATOM 1760 N N . THR A 1 261 ? 19.715 4.573 29.840 1.00 41.76 245 THR A N 1
ATOM 1761 C CA . THR A 1 261 ? 20.888 4.610 28.975 1.00 42.38 245 THR A CA 1
ATOM 1762 C C . THR A 1 261 ? 20.562 5.264 27.634 1.00 41.39 245 THR A C 1
ATOM 1763 O O . THR A 1 261 ? 21.302 6.131 27.156 1.00 41.43 245 THR A O 1
ATOM 1767 N N . TRP A 1 262 ? 19.447 4.862 27.019 1.00 39.15 246 TRP A N 1
ATOM 1768 C CA . TRP A 1 262 ? 19.039 5.435 25.739 1.00 39.92 246 TRP A CA 1
ATOM 1769 C C . TRP A 1 262 ? 18.770 6.933 25.856 1.00 39.18 246 TRP A C 1
ATOM 1770 O O . TRP A 1 262 ? 19.197 7.721 25.005 1.00 39.63 246 TRP A O 1
ATOM 1781 N N . ARG A 1 263 ? 18.050 7.348 26.902 1.00 39.38 247 ARG A N 1
ATOM 1782 C CA . ARG A 1 263 ? 17.715 8.763 27.025 1.00 37.59 247 ARG A CA 1
ATOM 1783 C C . ARG A 1 263 ? 18.956 9.610 27.270 1.00 35.11 247 ARG A C 1
ATOM 1784 O O . ARG A 1 263 ? 19.009 10.768 26.841 1.00 40.09 247 ARG A O 1
ATOM 1792 N N . LEU A 1 264 ? 19.964 9.055 27.951 1.00 39.55 248 LEU A N 1
ATOM 1793 C CA . LEU A 1 264 ? 21.246 9.745 28.075 1.00 44.65 248 LEU A CA 1
ATOM 1794 C C . LEU A 1 264 ? 21.942 9.860 26.722 1.00 43.16 248 LEU A C 1
ATOM 1795 O O . LEU A 1 264 ? 22.449 10.930 26.365 1.00 37.50 248 LEU A O 1
ATOM 1800 N N . GLN A 1 265 ? 22.000 8.760 25.966 1.00 40.44 249 GLN A N 1
ATOM 1801 C CA . GLN A 1 265 ? 22.559 8.816 24.614 1.00 42.30 249 GLN A CA 1
ATOM 1802 C C . GLN A 1 265 ? 21.868 9.883 23.782 1.00 41.28 249 GLN A C 1
ATOM 1803 O O . GLN A 1 265 ? 22.523 10.669 23.084 1.00 38.95 249 GLN A O 1
ATOM 1809 N N . GLN A 1 266 ? 20.531 9.899 23.827 1.00 36.84 250 GLN A N 1
ATOM 1810 C CA . GLN A 1 266 ? 19.765 10.872 23.056 1.00 41.66 250 GLN A CA 1
ATOM 1811 C C . GLN A 1 266 ? 20.162 12.298 23.421 1.00 39.11 250 GLN A C 1
ATOM 1812 O O . GLN A 1 266 ? 20.381 13.136 22.539 1.00 35.87 250 GLN A O 1
ATOM 1818 N N . GLU A 1 267 ? 20.261 12.594 24.720 1.00 37.94 251 GLU A N 1
ATOM 1819 C CA . GLU A 1 267 ? 20.593 13.958 25.117 1.00 37.23 251 GLU A CA 1
ATOM 1820 C C . GLU A 1 267 ? 22.019 14.313 24.708 1.00 43.28 251 GLU A C 1
ATOM 1821 O O . GLU A 1 267 ? 22.283 15.441 24.270 1.00 46.00 251 GLU A O 1
ATOM 1827 N N . HIS A 1 268 ? 22.954 13.363 24.823 1.00 38.66 252 HIS A N 1
ATOM 1828 C CA . HIS A 1 268 ? 24.314 13.635 24.371 1.00 39.84 252 HIS A CA 1
ATOM 1829 C C . HIS A 1 268 ? 24.374 13.810 22.854 1.00 41.42 252 HIS A C 1
ATOM 1830 O O . HIS A 1 268 ? 25.066 14.708 22.358 1.00 42.35 252 HIS A O 1
ATOM 1837 N N . ASN A 1 269 ? 23.651 12.971 22.103 1.00 40.42 253 ASN A N 1
ATOM 1838 C CA . ASN A 1 269 ? 23.599 13.136 20.648 1.00 41.94 253 ASN A CA 1
ATOM 1839 C C . ASN A 1 269 ? 23.018 14.493 20.261 1.00 45.66 253 ASN A C 1
ATOM 1840 O O . ASN A 1 269 ? 23.551 15.177 19.378 1.00 42.53 253 ASN A O 1
ATOM 1845 N N . MET A 1 270 ? 21.918 14.900 20.904 1.00 43.26 254 MET A N 1
ATOM 1846 C CA . MET A 1 270 ? 21.319 16.192 20.579 1.00 49.27 254 MET A CA 1
ATOM 1847 C C . MET A 1 270 ? 22.272 17.333 20.910 1.00 48.30 254 MET A C 1
ATOM 1848 O O . MET A 1 270 ? 22.464 18.250 20.105 1.00 46.08 254 MET A O 1
ATOM 1853 N N . LYS A 1 271 ? 22.885 17.288 22.098 1.00 42.96 255 LYS A N 1
ATOM 1854 C CA A LYS A 1 271 ? 23.813 18.351 22.465 0.46 43.83 255 LYS A CA 1
ATOM 1855 C CA B LYS A 1 271 ? 23.841 18.319 22.498 0.54 43.96 255 LYS A CA 1
ATOM 1856 C C . LYS A 1 271 ? 25.009 18.406 21.522 1.00 44.26 255 LYS A C 1
ATOM 1857 O O . LYS A 1 271 ? 25.527 19.495 21.246 1.00 41.96 255 LYS A O 1
ATOM 1868 N N . ALA A 1 272 ? 25.452 17.265 21.001 1.00 38.89 256 ALA A N 1
ATOM 1869 C CA . ALA A 1 272 ? 26.626 17.286 20.138 1.00 40.66 256 ALA A CA 1
ATOM 1870 C C . ALA A 1 272 ? 26.335 17.929 18.786 1.00 44.55 256 ALA A C 1
ATOM 1871 O O . ALA A 1 272 ? 27.275 18.320 18.085 1.00 44.83 256 ALA A O 1
ATOM 1873 N N . LYS A 1 273 ? 25.056 18.055 18.411 1.00 50.10 257 LYS A N 1
ATOM 1874 C CA . LYS A 1 273 ? 24.667 18.629 17.131 1.00 58.62 257 LYS A CA 1
ATOM 1875 C C . LYS A 1 273 ? 24.104 20.043 17.227 1.00 65.06 257 LYS A C 1
ATOM 1876 O O . LYS A 1 273 ? 24.106 20.752 16.218 1.00 70.50 257 LYS A O 1
ATOM 1878 N N . ASN A 1 274 ? 23.628 20.475 18.401 1.00 59.90 258 ASN A N 1
ATOM 1879 C CA . ASN A 1 274 ? 22.985 21.778 18.546 1.00 56.35 258 ASN A CA 1
ATOM 1880 C C . ASN A 1 274 ? 23.844 22.775 19.316 1.00 65.68 258 ASN A C 1
ATOM 1881 O O . ASN A 1 274 ? 23.321 23.761 19.843 1.00 76.06 258 ASN A O 1
ATOM 1886 N N . GLY A 1 275 ? 25.144 22.531 19.412 1.00 65.37 259 GLY A N 1
ATOM 1887 C CA . GLY A 1 275 ? 26.021 23.437 20.115 1.00 65.87 259 GLY A CA 1
ATOM 1888 C C . GLY A 1 275 ? 26.138 23.206 21.603 1.00 66.78 259 GLY A C 1
ATOM 1889 O O . GLY A 1 275 ? 26.806 23.997 22.279 1.00 71.43 259 GLY A O 1
ATOM 1890 N N . GLY A 1 276 ? 25.516 22.162 22.136 1.00 64.91 260 GLY A N 1
ATOM 1891 C CA . GLY A 1 276 ? 25.686 21.786 23.520 1.00 63.42 260 GLY A CA 1
ATOM 1892 C C . GLY A 1 276 ? 24.611 22.254 24.475 1.00 65.31 260 GLY A C 1
ATOM 1893 O O . GLY A 1 276 ? 24.913 22.483 25.651 1.00 67.38 260 GLY A O 1
ATOM 1894 N N . ASN A 1 277 ? 23.370 22.402 24.014 1.00 69.08 261 ASN A N 1
ATOM 1895 C CA . ASN A 1 277 ? 22.257 22.846 24.849 1.00 68.67 261 ASN A CA 1
ATOM 1896 C C . ASN A 1 277 ? 21.381 21.639 25.168 1.00 58.94 261 ASN A C 1
ATOM 1897 O O . ASN A 1 277 ? 20.776 21.047 24.266 1.00 58.05 261 ASN A O 1
ATOM 1902 N N . GLY A 1 278 ? 21.327 21.270 26.442 1.00 58.22 262 GLY A N 1
ATOM 1903 C CA . GLY A 1 278 ? 20.508 20.145 26.854 1.00 55.12 262 GLY A CA 1
ATOM 1904 C C . GLY A 1 278 ? 20.678 19.877 28.333 1.00 53.39 262 GLY A C 1
ATOM 1905 O O . GLY A 1 278 ? 21.453 20.543 29.027 1.00 55.00 262 GLY A O 1
ATOM 1906 N N . MET A 1 279 ? 19.939 18.878 28.808 1.00 49.64 263 MET A N 1
ATOM 1907 C CA . MET A 1 279 ? 20.012 18.507 30.212 1.00 44.38 263 MET A CA 1
ATOM 1908 C C . MET A 1 279 ? 21.385 17.944 30.556 1.00 44.50 263 MET A C 1
ATOM 1909 O O . MET A 1 279 ? 22.067 17.338 29.722 1.00 44.71 263 MET A O 1
ATOM 1914 N N . THR A 1 280 ? 21.787 18.151 31.806 1.00 45.27 264 THR A N 1
ATOM 1915 C CA . THR A 1 280 ? 22.940 17.452 32.344 1.00 44.03 264 THR A CA 1
ATOM 1916 C C . THR A 1 280 ? 22.595 15.978 32.557 1.00 44.72 264 THR A C 1
ATOM 1917 O O . THR A 1 280 ? 21.426 15.575 32.549 1.00 40.48 264 THR A O 1
ATOM 1921 N N . ASP A 1 281 ? 23.627 15.158 32.748 1.00 43.30 265 ASP A N 1
ATOM 1922 C CA . ASP A 1 281 ? 23.372 13.747 33.010 1.00 46.86 265 ASP A CA 1
ATOM 1923 C C . ASP A 1 281 ? 22.470 13.574 34.228 1.00 43.71 265 ASP A C 1
ATOM 1924 O O . ASP A 1 281 ? 21.515 12.790 34.196 1.00 41.52 265 ASP A O 1
ATOM 1929 N N . GLU A 1 282 ? 22.730 14.325 35.298 1.00 41.88 266 GLU A N 1
ATOM 1930 C CA . GLU A 1 282 ? 21.895 14.196 36.487 1.00 40.63 266 GLU A CA 1
ATOM 1931 C C . GLU A 1 282 ? 20.462 14.616 36.192 1.00 39.40 266 GLU A C 1
ATOM 1932 O O . GLU A 1 282 ? 19.512 13.961 36.635 1.00 43.34 266 GLU A O 1
ATOM 1934 N N . GLN A 1 283 ? 20.280 15.679 35.405 1.00 36.87 267 GLN A N 1
ATOM 1935 C CA . GLN A 1 283 ? 18.921 16.103 35.069 1.00 45.68 267 GLN A CA 1
ATOM 1936 C C . GLN A 1 283 ? 18.196 15.067 34.209 1.00 42.14 267 GLN A C 1
ATOM 1937 O O . GLN A 1 283 ? 16.983 14.872 34.357 1.00 36.53 267 GLN A O 1
ATOM 1943 N N . VAL A 1 284 ? 18.913 14.387 33.314 1.00 43.06 268 VAL A N 1
ATOM 1944 C CA . VAL A 1 284 ? 18.284 13.303 32.561 1.00 37.31 268 VAL A CA 1
ATOM 1945 C C . VAL A 1 284 ? 17.801 12.210 33.514 1.00 43.79 268 VAL A C 1
ATOM 1946 O O . VAL A 1 284 ? 16.703 11.661 33.352 1.00 42.03 268 VAL A O 1
ATOM 1950 N N . ARG A 1 285 ? 18.603 11.895 34.535 1.00 44.36 269 ARG A N 1
ATOM 1951 C CA . ARG A 1 285 ? 18.206 10.889 35.518 1.00 46.41 269 ARG A CA 1
ATOM 1952 C C . ARG A 1 285 ? 16.898 11.271 36.212 1.00 50.69 269 ARG A C 1
ATOM 1953 O O . ARG A 1 285 ? 15.955 10.470 36.264 1.00 45.96 269 ARG A O 1
ATOM 1961 N N . HIS A 1 286 ? 16.826 12.494 36.759 1.00 49.04 270 HIS A N 1
ATOM 1962 C CA . HIS A 1 286 ? 15.589 12.971 37.379 1.00 50.51 270 HIS A CA 1
ATOM 1963 C C . HIS A 1 286 ? 14.433 12.992 36.379 1.00 47.98 270 HIS A C 1
ATOM 1964 O O . HIS A 1 286 ? 13.282 12.700 36.732 1.00 40.66 270 HIS A O 1
ATOM 1971 N N . PHE A 1 287 ? 14.718 13.358 35.130 1.00 45.49 271 PHE A N 1
ATOM 1972 C CA . PHE A 1 287 ? 13.687 13.359 34.098 1.00 42.40 271 PHE A CA 1
ATOM 1973 C C . PHE A 1 287 ? 13.084 11.968 33.920 1.00 37.08 271 PHE A C 1
ATOM 1974 O O . PHE A 1 287 ? 11.859 11.803 33.911 1.00 37.36 271 PHE A O 1
ATOM 1982 N N . ILE A 1 288 ? 13.934 10.950 33.793 1.00 34.35 272 ILE A N 1
ATOM 1983 C CA . ILE A 1 288 ? 13.440 9.613 33.499 1.00 36.87 272 ILE A CA 1
ATOM 1984 C C . ILE A 1 288 ? 12.804 8.999 34.744 1.00 45.40 272 ILE A C 1
ATOM 1985 O O . ILE A 1 288 ? 11.892 8.170 34.637 1.00 42.64 272 ILE A O 1
ATOM 1990 N N . ASN A 1 289 ? 13.235 9.422 35.936 1.00 44.18 273 ASN A N 1
ATOM 1991 C CA . ASN A 1 289 ? 12.616 8.932 37.161 1.00 35.18 273 ASN A CA 1
ATOM 1992 C C . ASN A 1 289 ? 11.160 9.364 37.283 1.00 33.87 273 ASN A C 1
ATOM 1993 O O . ASN A 1 289 ? 10.411 8.741 38.041 1.00 43.33 273 ASN A O 1
ATOM 1998 N N . ARG A 1 290 ? 10.743 10.416 36.573 1.00 30.58 274 ARG A N 1
ATOM 1999 C CA . ARG A 1 290 ? 9.328 10.782 36.548 1.00 36.63 274 ARG A CA 1
ATOM 2000 C C . ARG A 1 290 ? 8.504 9.859 35.647 1.00 40.14 274 ARG A C 1
ATOM 2001 O O . ARG A 1 290 ? 7.310 9.672 35.901 1.00 41.07 274 ARG A O 1
ATOM 2009 N N . TYR A 1 291 ? 9.105 9.286 34.596 1.00 31.10 275 TYR A N 1
ATOM 2010 C CA . TYR A 1 291 ? 8.391 8.383 33.697 1.00 28.43 275 TYR A CA 1
ATOM 2011 C C . TYR A 1 291 ? 8.430 6.928 34.145 1.00 26.12 275 TYR A C 1
ATOM 2012 O O . TYR A 1 291 ? 7.458 6.198 33.924 1.00 29.46 275 TYR A O 1
ATOM 2021 N N . MET A 1 292 ? 9.539 6.489 34.738 1.00 29.14 276 MET A N 1
ATOM 2022 C CA . MET A 1 292 ? 9.707 5.080 35.096 1.00 34.66 276 MET A CA 1
ATOM 2023 C C . MET A 1 292 ? 8.592 4.492 35.963 1.00 32.66 276 MET A C 1
ATOM 2024 O O . MET A 1 292 ? 8.261 3.313 35.761 1.00 33.17 276 MET A O 1
ATOM 2029 N N . PRO A 1 293 ? 7.999 5.205 36.933 1.00 31.86 277 PRO A N 1
ATOM 2030 C CA . PRO A 1 293 ? 6.889 4.585 37.681 1.00 33.85 277 PRO A CA 1
ATOM 2031 C C . PRO A 1 293 ? 5.732 4.183 36.788 1.00 35.74 277 PRO A C 1
ATOM 2032 O O . PRO A 1 293 ? 5.061 3.182 37.069 1.00 27.55 277 PRO A O 1
ATOM 2036 N N . SER A 1 294 ? 5.499 4.921 35.697 1.00 26.35 278 SER A N 1
ATOM 2037 C CA . SER A 1 294 ? 4.419 4.556 34.792 1.00 26.95 278 SER A CA 1
ATOM 2038 C C . SER A 1 294 ? 4.737 3.274 34.036 1.00 32.36 278 SER A C 1
ATOM 2039 O O . SER A 1 294 ? 3.843 2.450 33.821 1.00 30.91 278 SER A O 1
ATOM 2042 N N . TYR A 1 295 ? 5.988 3.117 33.579 1.00 27.33 279 TYR A N 1
ATOM 2043 C CA . TYR A 1 295 ? 6.412 1.851 32.985 1.00 29.92 279 TYR A CA 1
ATOM 2044 C C . TYR A 1 295 ? 6.242 0.704 33.971 1.00 31.27 279 TYR A C 1
ATOM 2045 O O . TYR A 1 295 ? 5.724 -0.361 33.616 1.00 26.86 279 TYR A O 1
ATOM 2054 N N . GLU A 1 296 ? 6.688 0.906 35.217 1.00 30.31 280 GLU A N 1
ATOM 2055 C CA . GLU A 1 296 ? 6.644 -0.162 36.216 1.00 30.44 280 GLU A CA 1
ATOM 2056 C C . GLU A 1 296 ? 5.212 -0.600 36.511 1.00 31.09 280 GLU A C 1
ATOM 2057 O O . GLU A 1 296 ? 4.932 -1.800 36.614 1.00 35.14 280 GLU A O 1
ATOM 2063 N N . LEU A 1 297 ? 4.291 0.356 36.650 1.00 28.15 281 LEU A N 1
ATOM 2064 C CA . LEU A 1 297 ? 2.934 0.062 37.101 1.00 27.31 281 LEU A CA 1
ATOM 2065 C C . LEU A 1 297 ? 1.963 -0.299 35.981 1.00 29.54 281 LEU A C 1
ATOM 2066 O O . LEU A 1 297 ? 1.067 -1.123 36.192 1.00 26.93 281 LEU A O 1
ATOM 2071 N N . PHE A 1 298 ? 2.073 0.338 34.815 1.00 26.27 282 PHE A N 1
ATOM 2072 C CA . PHE A 1 298 ? 0.974 0.361 33.854 1.00 27.01 282 PHE A CA 1
ATOM 2073 C C . PHE A 1 298 ? 1.295 -0.271 32.506 1.00 26.16 282 PHE A C 1
ATOM 2074 O O . PHE A 1 298 ? 0.381 -0.442 31.690 1.00 26.55 282 PHE A O 1
ATOM 2082 N N . GLN A 1 299 ? 2.558 -0.567 32.228 1.00 27.06 283 GLN A N 1
ATOM 2083 C CA . GLN A 1 299 ? 2.930 -1.047 30.902 1.00 28.50 283 GLN A CA 1
ATOM 2084 C C . GLN A 1 299 ? 2.266 -2.379 30.569 1.00 30.75 283 GLN A C 1
ATOM 2085 O O . GLN A 1 299 ? 2.014 -2.664 29.395 1.00 26.24 283 GLN A O 1
ATOM 2091 N N . ASP A 1 300 ? 1.965 -3.208 31.575 1.00 28.07 284 ASP A N 1
ATOM 2092 C CA . ASP A 1 300 ? 1.402 -4.518 31.269 1.00 32.59 284 ASP A CA 1
ATOM 2093 C C . ASP A 1 300 ? -0.022 -4.432 30.747 1.00 29.01 284 ASP A C 1
ATOM 2094 O O . ASP A 1 300 ? -0.486 -5.384 30.106 1.00 30.12 284 ASP A O 1
ATOM 2099 N N . GLY A 1 301 ? -0.709 -3.309 30.969 1.00 28.10 285 GLY A N 1
ATOM 2100 C CA . GLY A 1 301 ? -2.047 -3.125 30.427 1.00 29.94 285 GLY A CA 1
ATOM 2101 C C . GLY A 1 301 ? -2.115 -3.155 28.908 1.00 29.82 285 GLY A C 1
ATOM 2102 O O . GLY A 1 301 ? -3.212 -3.258 28.344 1.00 29.50 285 GLY A O 1
ATOM 2103 N N . ILE A 1 302 ? -0.971 -3.042 28.231 1.00 28.51 286 ILE A N 1
ATOM 2104 C CA . ILE A 1 302 ? -0.946 -3.162 26.770 1.00 24.18 286 ILE A CA 1
ATOM 2105 C C . ILE A 1 302 ? -1.282 -4.584 26.332 1.00 29.21 286 ILE A 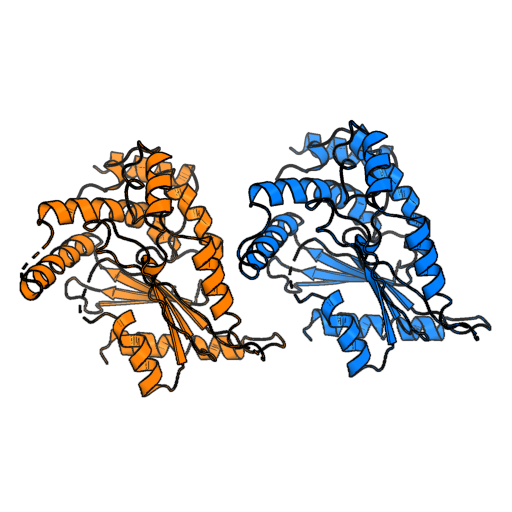C 1
ATOM 2106 O O . ILE A 1 302 ? -1.795 -4.801 25.226 1.00 28.55 286 ILE A O 1
ATOM 2111 N N . ASP A 1 303 ? -1.063 -5.555 27.204 1.00 28.89 287 ASP A N 1
ATOM 2112 C CA . ASP A 1 303 ? -1.127 -6.975 26.856 1.00 24.40 287 ASP A CA 1
ATOM 2113 C C . ASP A 1 303 ? -2.130 -7.647 27.792 1.00 30.74 287 ASP A C 1
ATOM 2114 O O . ASP A 1 303 ? -1.743 -8.238 28.799 1.00 28.20 287 ASP A O 1
ATOM 2119 N N . LYS A 1 304 ? -3.419 -7.549 27.474 1.00 33.82 288 LYS A N 1
ATOM 2120 C CA . LYS A 1 304 ? -4.428 -8.146 28.340 1.00 37.19 288 LYS A CA 1
ATOM 2121 C C . LYS A 1 304 ? -5.705 -8.351 27.540 1.00 36.46 288 LYS A C 1
ATOM 2122 O O . LYS A 1 304 ? -5.893 -7.756 26.476 1.00 32.42 288 LYS A O 1
ATOM 2128 N N . GLU A 1 305 ? -6.592 -9.192 28.089 1.00 29.37 289 GLU A N 1
ATOM 2129 C CA . GLU A 1 305 ? -7.672 -9.778 27.300 1.00 27.50 289 GLU A CA 1
ATOM 2130 C C . GLU A 1 305 ? -8.695 -8.739 26.850 1.00 32.02 289 GLU A C 1
ATOM 2131 O O . GLU A 1 305 ? -9.332 -8.914 25.805 1.00 34.39 289 GLU A O 1
ATOM 2137 N N . THR A 1 306 ? -8.847 -7.639 27.590 1.00 27.97 290 THR A N 1
ATOM 2138 C CA . THR A 1 306 ? -9.923 -6.694 27.303 1.00 33.65 290 THR A CA 1
ATOM 2139 C C . THR A 1 306 ? -9.579 -5.614 26.268 1.00 36.26 290 THR A C 1
ATOM 2140 O O . THR A 1 306 ? -10.465 -4.826 25.922 1.00 33.26 290 THR A O 1
ATOM 2144 N N . THR A 1 307 ? -8.343 -5.531 25.774 1.00 32.76 291 THR A N 1
ATOM 2145 C CA . THR A 1 307 ? -8.004 -4.410 24.901 1.00 33.36 291 THR A CA 1
ATOM 2146 C C . THR A 1 307 ? -8.656 -4.554 23.527 1.00 31.02 291 THR A C 1
ATOM 2147 O O . THR A 1 307 ? -9.023 -5.646 23.084 1.00 26.92 291 THR A O 1
ATOM 2151 N N . SER A 1 308 ? -8.772 -3.420 22.832 1.00 29.89 292 SER A N 1
ATOM 2152 C CA . SER A 1 308 ? -9.376 -3.455 21.512 1.00 27.48 292 SER A CA 1
ATOM 2153 C C . SER A 1 308 ? -8.445 -4.076 20.478 1.00 28.40 292 SER A C 1
ATOM 2154 O O . SER A 1 308 ? -8.920 -4.528 19.431 1.00 31.21 292 SER A O 1
ATOM 2157 N N . TRP A 1 309 ? -7.142 -4.143 20.764 1.00 26.02 293 TRP A N 1
ATOM 2158 C CA . TRP A 1 309 ? -6.160 -4.725 19.856 1.00 25.78 293 TRP A CA 1
ATOM 2159 C C . TRP A 1 309 ? -5.730 -6.127 20.263 1.00 29.80 293 TRP A C 1
ATOM 2160 O O . TRP A 1 309 ? -4.746 -6.647 19.720 1.00 29.11 293 TRP A O 1
ATOM 2171 N N . ARG A 1 310 ? -6.417 -6.737 21.224 1.00 28.30 294 ARG A N 1
ATOM 2172 C CA . ARG A 1 310 ? -6.081 -8.093 21.647 1.00 25.98 294 ARG A CA 1
ATOM 2173 C C . ARG A 1 310 ? -6.107 -9.036 20.453 1.00 27.03 294 ARG A C 1
ATOM 2174 O O . ARG A 1 310 ? -7.085 -9.068 19.706 1.00 31.12 294 ARG A O 1
ATOM 2182 N N . GLY A 1 311 ? -5.033 -9.812 20.279 1.00 30.09 295 GLY A N 1
ATOM 2183 C CA . GLY A 1 311 ? -4.890 -10.673 19.114 1.00 30.00 295 GLY A CA 1
ATOM 2184 C C . GLY A 1 311 ? -4.376 -9.978 17.867 1.00 32.45 295 GLY A C 1
ATOM 2185 O O . GLY A 1 311 ? -4.133 -10.643 16.855 1.00 28.17 295 GLY A O 1
ATOM 2186 N N . LYS A 1 312 ? -4.202 -8.667 17.901 1.00 28.40 296 LYS A N 1
ATOM 2187 C CA A LYS A 1 312 ? -3.751 -7.891 16.754 0.55 30.43 296 LYS A CA 1
ATOM 2188 C CA B LYS A 1 312 ? -3.732 -7.910 16.747 0.45 30.29 296 LYS A CA 1
ATOM 2189 C C . LYS A 1 312 ? -2.551 -7.034 17.136 1.00 34.22 296 LYS A C 1
ATOM 2190 O O . LYS A 1 312 ? -2.469 -5.862 16.768 1.00 30.31 296 LYS A O 1
ATOM 2201 N N . GLY A 1 313 ? -1.614 -7.606 17.884 1.00 28.19 297 GLY A N 1
ATOM 2202 C CA . GLY A 1 313 ? -0.448 -6.876 18.348 1.00 23.34 297 GLY A CA 1
ATOM 2203 C C . GLY A 1 313 ? 0.834 -7.537 17.887 1.00 29.00 297 GLY A C 1
ATOM 2204 O O . GLY A 1 313 ? 0.905 -8.758 17.733 1.00 24.02 297 GLY A O 1
ATOM 2205 N N . LEU A 1 314 ? 1.849 -6.715 17.646 1.00 25.18 298 LEU A N 1
ATOM 2206 C CA . LEU A 1 314 ? 3.183 -7.164 17.281 1.00 25.20 298 LEU A CA 1
ATOM 2207 C C . LEU A 1 314 ? 4.174 -6.505 18.223 1.00 28.67 298 LEU A C 1
ATOM 2208 O O . LEU A 1 314 ? 4.182 -5.274 18.363 1.00 26.40 298 LEU A O 1
ATOM 2213 N N . ARG A 1 315 ? 5.005 -7.316 18.865 1.00 29.37 299 ARG A N 1
ATOM 2214 C CA . ARG A 1 315 ? 6.006 -6.827 19.803 1.00 28.68 299 ARG A CA 1
ATOM 2215 C C . ARG A 1 315 ? 7.395 -7.116 19.262 1.00 29.92 299 ARG A C 1
ATOM 2216 O O . ARG A 1 315 ? 7.684 -8.250 18.867 1.00 29.43 299 ARG A O 1
ATOM 2224 N N . PHE A 1 316 ? 8.249 -6.102 19.252 1.00 26.32 300 PHE A N 1
ATOM 2225 C CA . PHE A 1 316 ? 9.669 -6.277 18.987 1.00 32.11 300 PHE A CA 1
ATOM 2226 C C . PHE A 1 316 ? 10.405 -6.223 20.312 1.00 32.56 300 PHE A C 1
ATOM 2227 O O . PHE A 1 316 ? 10.236 -5.269 21.071 1.00 27.01 300 PHE A O 1
ATOM 2235 N N . ILE A 1 317 ? 11.212 -7.237 20.586 1.00 33.74 301 ILE A N 1
ATOM 2236 C CA . ILE A 1 317 ? 12.055 -7.264 21.773 1.00 36.94 301 ILE A CA 1
ATOM 2237 C C . ILE A 1 317 ? 13.459 -6.889 21.329 1.00 34.22 301 ILE A C 1
ATOM 2238 O O . ILE A 1 317 ? 14.019 -7.527 20.433 1.00 35.10 301 ILE A O 1
ATOM 2243 N N . VAL A 1 318 ? 14.023 -5.841 21.927 1.00 33.27 302 VAL A N 1
ATOM 2244 C CA . VAL A 1 318 ? 15.278 -5.283 21.435 1.00 36.06 302 VAL A CA 1
ATOM 2245 C C . VAL A 1 318 ? 16.337 -5.307 22.535 1.00 37.74 302 VAL A C 1
ATOM 2246 O O . VAL A 1 318 ? 16.029 -5.253 23.733 1.00 34.26 302 VAL A O 1
ATOM 2250 N N . ASN A 1 319 ? 17.603 -5.397 22.118 1.00 38.61 303 ASN A N 1
ATOM 2251 C CA . ASN A 1 319 ? 18.708 -5.315 23.061 1.00 44.51 303 ASN A CA 1
ATOM 2252 C C . ASN A 1 319 ? 19.121 -3.851 23.215 1.00 43.13 303 ASN A C 1
ATOM 2253 O O . ASN A 1 319 ? 18.484 -2.945 22.671 1.00 36.79 303 ASN A O 1
ATOM 2258 N N . ILE A 1 320 ? 20.204 -3.607 23.958 1.00 46.94 304 ILE A N 1
ATOM 2259 C CA . ILE A 1 320 ? 20.584 -2.234 24.269 1.00 49.70 304 ILE A CA 1
ATOM 2260 C C . ILE A 1 320 ? 21.067 -1.500 23.028 1.00 52.71 304 ILE A C 1
ATOM 2261 O O . ILE A 1 320 ? 20.985 -0.267 22.967 1.00 49.04 304 ILE A O 1
ATOM 2266 N N . LYS A 1 321 ? 21.545 -2.224 22.020 1.00 53.47 305 LYS A N 1
ATOM 2267 C CA . LYS A 1 321 ? 21.889 -1.615 20.746 1.00 54.39 305 LYS A CA 1
ATOM 2268 C C . LYS A 1 321 ? 20.682 -1.454 19.836 1.00 49.04 305 LYS A C 1
ATOM 2269 O O . LYS A 1 321 ? 20.854 -1.187 18.643 1.00 53.18 305 LYS A O 1
ATOM 2275 N N . ARG A 1 322 ? 19.476 -1.620 20.379 1.00 48.25 306 ARG A N 1
ATOM 2276 C CA . ARG A 1 322 ? 18.216 -1.441 19.662 1.00 45.77 306 ARG A CA 1
ATOM 2277 C C . ARG A 1 322 ? 18.040 -2.452 18.541 1.00 43.70 306 ARG A C 1
ATOM 2278 O O . ARG A 1 322 ? 17.194 -2.262 17.666 1.00 43.38 306 ARG A O 1
ATOM 2286 N N . GLU A 1 323 ? 18.816 -3.530 18.561 1.00 43.77 307 GLU A N 1
ATOM 2287 C CA . GLU A 1 323 ? 18.670 -4.588 17.573 1.00 47.34 307 GLU A CA 1
ATOM 2288 C C . GLU A 1 323 ? 17.559 -5.538 17.994 1.00 43.04 307 GLU A C 1
ATOM 2289 O O . GLU A 1 323 ? 17.444 -5.894 19.166 1.00 45.24 307 GLU A O 1
ATOM 2295 N N . ILE A 1 324 ? 16.729 -5.939 17.034 1.00 46.24 308 ILE A N 1
ATOM 2296 C CA . ILE A 1 324 ? 15.666 -6.889 17.335 1.00 45.09 308 ILE A CA 1
ATOM 2297 C C . ILE A 1 324 ? 16.301 -8.215 17.735 1.00 44.23 308 ILE A C 1
ATOM 2298 O O . ILE A 1 324 ? 17.120 -8.773 16.999 1.00 44.47 308 ILE A O 1
ATOM 2303 N N . VAL A 1 325 ? 15.943 -8.712 18.914 1.00 38.99 309 VAL A N 1
ATOM 2304 C CA . VAL A 1 325 ? 16.372 -10.038 19.344 1.00 44.08 309 VAL A CA 1
ATOM 2305 C C . VAL A 1 325 ? 15.219 -11.023 19.439 1.00 47.10 309 VAL A C 1
ATOM 2306 O O . VAL A 1 325 ? 15.469 -12.228 19.582 1.00 48.78 309 VAL A O 1
ATOM 2310 N N . GLY A 1 326 ? 13.976 -10.562 19.361 1.00 41.81 310 GLY A N 1
ATOM 2311 C CA . GLY A 1 326 ? 12.841 -11.460 19.286 1.00 38.82 310 GLY A CA 1
ATOM 2312 C C . GLY A 1 326 ? 11.589 -10.703 18.905 1.00 37.06 310 GLY A C 1
ATOM 2313 O O . GLY A 1 326 ? 11.508 -9.480 19.051 1.00 33.43 310 GLY A O 1
ATOM 2314 N N . THR A 1 327 ? 10.616 -11.446 18.389 1.00 36.78 311 THR A N 1
ATOM 2315 C CA . THR A 1 327 ? 9.305 -10.884 18.110 1.00 35.96 311 THR A CA 1
ATOM 2316 C C . THR A 1 327 ? 8.246 -11.802 18.685 1.00 36.09 311 THR A C 1
ATOM 2317 O O . THR A 1 327 ? 8.431 -13.021 18.770 1.00 38.14 311 THR A O 1
ATOM 2321 N N . GLU A 1 328 ? 7.128 -11.201 19.073 1.00 33.18 312 GLU A N 1
ATOM 2322 C CA . GLU A 1 328 ? 6.024 -11.925 19.677 1.00 31.05 312 GLU A CA 1
ATOM 2323 C C . GLU A 1 328 ? 4.740 -11.317 19.150 1.00 30.80 312 GLU A C 1
ATOM 2324 O O . GLU A 1 328 ? 4.689 -10.121 18.859 1.00 32.52 312 GLU A O 1
ATOM 2330 N N . SER A 1 329 ? 3.690 -12.119 19.058 1.00 28.46 313 SER A N 1
ATOM 2331 C CA . SER A 1 329 ? 2.391 -11.530 18.774 1.00 26.48 313 SER A CA 1
ATOM 2332 C C . SER A 1 329 ? 1.599 -11.431 20.070 1.00 28.45 313 SER A C 1
ATOM 2333 O O . SER A 1 329 ? 1.865 -12.150 21.029 1.00 33.70 313 SER A O 1
ATOM 2336 N N . PHE A 1 330 ? 0.689 -10.468 20.134 1.00 29.77 314 PHE A N 1
ATOM 2337 C CA . PHE A 1 330 ? -0.221 -10.396 21.266 1.00 25.33 314 PHE A CA 1
ATOM 2338 C C . PHE A 1 330 ? -1.584 -9.936 20.777 1.00 29.87 314 PHE A C 1
ATOM 2339 O O . PHE A 1 330 ? -1.886 -9.989 19.569 1.00 28.17 314 PHE A O 1
ATOM 2348 N N . GLY B 1 17 ? 56.460 4.020 5.767 1.00 75.27 1 GLY B N 1
ATOM 2349 C CA . GLY B 1 17 ? 56.855 2.872 4.968 1.00 75.07 1 GLY B CA 1
ATOM 2350 C C . GLY B 1 17 ? 57.539 1.788 5.783 1.00 75.28 1 GLY B C 1
ATOM 2351 O O . GLY B 1 17 ? 57.962 0.761 5.241 1.00 78.10 1 GLY B O 1
ATOM 2352 N N . GLY B 1 18 ? 57.653 2.024 7.093 1.00 70.38 2 GLY B N 1
ATOM 2353 C CA . GLY B 1 18 ? 58.238 1.063 8.001 1.00 59.73 2 GLY B CA 1
ATOM 2354 C C . GLY B 1 18 ? 57.265 -0.039 8.369 1.00 49.11 2 GLY B C 1
ATOM 2355 O O . GLY B 1 18 ? 56.082 -0.009 8.029 1.00 45.07 2 GLY B O 1
ATOM 2356 N N . ALA B 1 19 ? 57.788 -1.031 9.096 1.00 45.59 3 ALA B N 1
ATOM 2357 C CA . ALA B 1 19 ? 57.003 -2.222 9.409 1.00 42.61 3 ALA B CA 1
ATOM 2358 C C . ALA B 1 19 ? 55.710 -1.866 10.133 1.00 41.20 3 ALA B C 1
ATOM 2359 O O . ALA B 1 19 ? 54.633 -2.353 9.768 1.00 38.53 3 ALA B O 1
ATOM 2361 N N . MET B 1 20 ? 55.789 -1.015 11.163 1.00 39.99 4 MET B N 1
ATOM 2362 C CA . MET B 1 20 ? 54.587 -0.720 11.938 1.00 36.49 4 MET B CA 1
ATOM 2363 C C . MET B 1 20 ? 53.547 0.006 11.089 1.00 35.57 4 MET B C 1
ATOM 2364 O O . MET B 1 20 ? 52.351 -0.300 11.170 1.00 33.38 4 MET B O 1
ATOM 2369 N N . VAL B 1 21 ? 53.983 0.971 10.272 1.00 36.51 5 VAL B N 1
ATOM 2370 C CA . VAL B 1 21 ? 53.058 1.673 9.379 1.00 35.58 5 VAL B CA 1
ATOM 2371 C C . VAL B 1 21 ? 52.401 0.690 8.412 1.00 29.51 5 VAL B C 1
ATOM 2372 O O . VAL B 1 21 ? 51.174 0.674 8.261 1.00 33.75 5 VAL B O 1
ATOM 2376 N N . GLN B 1 22 ? 53.212 -0.155 7.760 1.00 30.10 6 GLN B N 1
ATOM 2377 C CA . GLN B 1 22 ? 52.685 -1.164 6.838 1.00 36.02 6 GLN B CA 1
ATOM 2378 C C . GLN B 1 22 ? 51.700 -2.097 7.527 1.00 37.57 6 GLN B C 1
ATOM 2379 O O . GLN B 1 22 ? 50.615 -2.373 7.001 1.00 33.11 6 GLN B O 1
ATOM 2385 N N . GLN B 1 23 ? 52.078 -2.629 8.693 1.00 32.62 7 GLN B N 1
ATOM 2386 C CA . GLN B 1 23 ? 51.205 -3.567 9.385 1.00 29.00 7 GLN B CA 1
ATOM 2387 C C . GLN B 1 23 ? 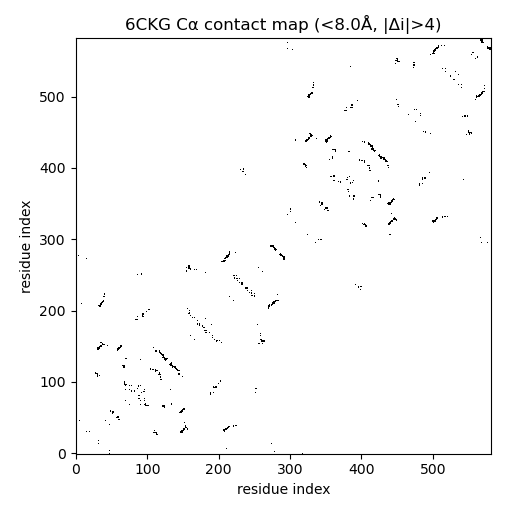49.933 -2.891 9.873 1.00 28.78 7 GLN B C 1
ATOM 2388 O O . GLN B 1 23 ? 48.855 -3.494 9.839 1.00 32.44 7 GLN B O 1
ATOM 2394 N N . THR B 1 24 ? 50.028 -1.637 10.323 1.00 29.28 8 THR B N 1
ATOM 2395 C CA . THR B 1 24 ? 48.822 -0.928 10.741 1.00 26.12 8 THR B CA 1
ATOM 2396 C C . THR B 1 24 ? 47.916 -0.640 9.554 1.00 26.43 8 THR B C 1
ATOM 2397 O O . THR B 1 24 ? 46.686 -0.749 9.663 1.00 26.75 8 THR B O 1
ATOM 2401 N N . ALA B 1 25 ? 48.507 -0.260 8.417 1.00 27.11 9 ALA B N 1
ATOM 2402 C CA . ALA B 1 25 ? 47.724 -0.036 7.205 1.00 23.98 9 ALA B CA 1
ATOM 2403 C C . ALA B 1 25 ? 46.945 -1.289 6.823 1.00 28.71 9 ALA B C 1
ATOM 2404 O O . ALA B 1 25 ? 45.750 -1.217 6.512 1.00 32.70 9 ALA B O 1
ATOM 2406 N N . GLY B 1 26 ? 47.616 -2.451 6.827 1.00 27.38 10 GLY B N 1
ATOM 2407 C CA . GLY B 1 26 ? 46.922 -3.699 6.536 1.00 29.24 10 GLY B CA 1
ATOM 2408 C C . GLY B 1 26 ? 45.735 -3.922 7.456 1.00 27.55 10 GLY B C 1
ATOM 2409 O O . GLY B 1 26 ? 44.646 -4.297 7.012 1.00 27.28 10 GLY B O 1
ATOM 2410 N N . PHE B 1 27 ? 45.917 -3.637 8.739 1.00 29.44 11 PHE B N 1
ATOM 2411 C CA . PHE B 1 27 ? 44.838 -3.792 9.714 1.00 28.30 11 PHE B CA 1
ATOM 2412 C C . PHE B 1 27 ? 43.715 -2.788 9.475 1.00 25.28 11 PHE B C 1
ATOM 2413 O O . PHE B 1 27 ? 42.529 -3.129 9.602 1.00 26.65 11 PHE B O 1
ATOM 2421 N N . VAL B 1 28 ? 44.063 -1.539 9.158 1.00 30.29 12 VAL B N 1
ATOM 2422 C CA . VAL B 1 28 ? 43.028 -0.547 8.867 1.00 22.37 12 VAL B CA 1
ATOM 2423 C C . VAL B 1 28 ? 42.220 -0.961 7.642 1.00 22.85 12 VAL B C 1
ATOM 2424 O O . VAL B 1 28 ? 40.987 -0.867 7.633 1.00 25.22 12 VAL B O 1
ATOM 2428 N N . LEU B 1 29 ? 42.896 -1.429 6.596 1.00 23.62 13 LEU B N 1
ATOM 2429 C CA . LEU B 1 29 ? 42.186 -1.784 5.364 1.00 28.25 13 LEU B CA 1
ATOM 2430 C C . LEU B 1 29 ? 41.246 -2.968 5.581 1.00 29.86 13 LEU B C 1
ATOM 2431 O O . LEU B 1 29 ? 40.127 -2.980 5.052 1.00 30.62 13 LEU B O 1
ATOM 2436 N N . SER B 1 30 ? 41.670 -3.967 6.365 1.00 25.29 14 SER B N 1
ATOM 2437 C CA A SER B 1 30 ? 40.807 -5.110 6.663 0.44 31.92 14 SER B CA 1
ATOM 2438 C CA B SER B 1 30 ? 40.775 -5.092 6.610 0.56 32.19 14 SER B CA 1
ATOM 2439 C C . SER B 1 30 ? 39.623 -4.696 7.529 1.00 32.23 14 SER B C 1
ATOM 2440 O O . SER B 1 30 ? 38.478 -5.105 7.289 1.00 28.81 14 SER B O 1
ATOM 2445 N N . GLN B 1 31 ? 39.882 -3.878 8.553 1.00 30.71 15 GLN B N 1
ATOM 2446 C CA . GLN B 1 31 ? 38.801 -3.399 9.410 1.00 25.98 15 GLN B CA 1
ATOM 2447 C C . GLN B 1 31 ? 37.828 -2.530 8.623 1.00 26.62 15 GLN B C 1
ATOM 2448 O O . GLN B 1 31 ? 36.608 -2.613 8.818 1.00 25.00 15 GLN B O 1
ATOM 2454 N N . LEU B 1 32 ? 38.350 -1.692 7.721 1.00 26.18 16 LEU B N 1
ATOM 2455 C CA . LEU B 1 32 ? 37.479 -0.889 6.864 1.00 26.07 16 LEU B CA 1
ATOM 2456 C C . LEU B 1 32 ? 36.575 -1.782 6.017 1.00 32.63 16 LEU B C 1
ATOM 2457 O O . LEU B 1 32 ? 35.364 -1.540 5.908 1.00 32.95 16 LEU B O 1
ATOM 2462 N N . ALA B 1 33 ? 37.149 -2.823 5.409 1.00 31.24 17 ALA B N 1
ATOM 2463 C CA . ALA B 1 33 ? 36.349 -3.716 4.572 1.00 38.51 17 ALA B CA 1
ATOM 2464 C C . ALA B 1 33 ? 35.277 -4.426 5.393 1.00 31.92 17 ALA B C 1
ATOM 2465 O O . ALA B 1 33 ? 34.134 -4.556 4.943 1.00 30.14 17 ALA B O 1
ATOM 2467 N N . ARG B 1 34 ? 35.609 -4.843 6.621 1.00 34.85 18 ARG B N 1
ATOM 2468 C CA . ARG B 1 34 ? 34.618 -5.457 7.504 1.00 38.23 18 ARG B CA 1
ATOM 2469 C C . ARG B 1 34 ? 33.522 -4.461 7.882 1.00 40.32 18 ARG B C 1
ATOM 2470 O O . ARG B 1 34 ? 32.332 -4.796 7.895 1.00 38.62 18 ARG B O 1
ATOM 2478 N N . HIS B 1 35 ? 33.922 -3.239 8.236 1.00 31.84 19 HIS B N 1
ATOM 2479 C CA . HIS B 1 35 ? 32.989 -2.153 8.517 1.00 32.62 19 HIS B CA 1
ATOM 2480 C C . HIS B 1 35 ? 32.024 -1.929 7.358 1.00 32.47 19 HIS B C 1
ATOM 2481 O O . HIS B 1 35 ? 30.809 -1.826 7.554 1.00 38.80 19 HIS B O 1
ATOM 2488 N N . ARG B 1 36 ? 32.552 -1.869 6.134 1.00 32.93 20 ARG B N 1
ATOM 2489 C CA . ARG B 1 36 ? 31.715 -1.639 4.962 1.00 39.99 20 ARG B CA 1
ATOM 2490 C C . ARG B 1 36 ? 30.753 -2.802 4.721 1.00 50.30 20 ARG B C 1
ATOM 2491 O O . ARG B 1 36 ? 29.591 -2.585 4.356 1.00 48.80 20 ARG B O 1
ATOM 2499 N N . SER B 1 37 ? 31.221 -4.042 4.910 1.00 47.00 21 SER B N 1
ATOM 2500 C CA . SER B 1 37 ? 30.350 -5.206 4.747 1.00 50.74 21 SER B CA 1
ATOM 2501 C C . SER B 1 37 ? 29.264 -5.245 5.813 1.00 50.68 21 SER B C 1
ATOM 2502 O O . SER B 1 37 ? 28.126 -5.638 5.536 1.00 57.49 21 SER B O 1
ATOM 2505 N N . SER B 1 38 ? 29.594 -4.840 7.037 1.00 51.65 22 SER B N 1
ATOM 2506 C CA . SER B 1 38 ? 28.657 -4.934 8.147 1.00 56.05 22 SER B CA 1
ATOM 2507 C C . SER B 1 38 ? 27.590 -3.852 8.124 1.00 64.20 22 SER B C 1
ATOM 2508 O O . SER B 1 38 ? 26.532 -4.039 8.734 1.00 68.19 22 SER B O 1
ATOM 2511 N N . TRP B 1 39 ? 27.841 -2.731 7.452 1.00 65.78 23 TRP B N 1
ATOM 2512 C CA . TRP B 1 39 ? 26.939 -1.588 7.539 1.00 64.55 23 TRP B CA 1
ATOM 2513 C C . TRP B 1 39 ? 25.597 -1.931 6.899 1.00 69.54 23 TRP B C 1
ATOM 2514 O O . TRP B 1 39 ? 25.526 -2.229 5.700 1.00 62.06 23 TRP B O 1
ATOM 2525 N N . ASN B 1 40 ? 24.533 -1.902 7.711 1.00 77.83 24 ASN B N 1
ATOM 2526 C CA . ASN B 1 40 ? 23.209 -2.344 7.294 1.00 86.53 24 ASN B CA 1
ATOM 2527 C C . ASN B 1 40 ? 22.187 -1.223 7.173 1.00 88.97 24 ASN B C 1
ATOM 2528 O O . ASN B 1 40 ? 21.181 -1.407 6.482 1.00 95.58 24 ASN B O 1
ATOM 2533 N N . LYS B 1 41 ? 22.413 -0.082 7.823 1.00 81.31 25 LYS B N 1
ATOM 2534 C CA . LYS B 1 41 ? 21.457 1.013 7.778 1.00 77.12 25 LYS B CA 1
ATOM 2535 C C . LYS B 1 41 ? 21.332 1.569 6.353 1.00 83.47 25 LYS B C 1
ATOM 2536 O O . LYS B 1 41 ? 22.130 1.272 5.457 1.00 81.72 25 LYS B O 1
ATOM 2538 N N . GLU B 1 42 ? 20.294 2.388 6.152 1.00 87.18 26 GLU B N 1
ATOM 2539 C CA . GLU B 1 42 ? 19.991 2.938 4.835 1.00 82.39 26 GLU B CA 1
ATOM 2540 C C . GLU B 1 42 ? 20.905 4.095 4.445 1.00 81.26 26 GLU B C 1
ATOM 2541 O O . GLU B 1 42 ? 21.094 4.340 3.246 1.00 80.36 26 GLU B O 1
ATOM 2543 N N . THR B 1 43 ? 21.476 4.802 5.420 1.00 78.28 27 THR B N 1
ATOM 2544 C CA . THR B 1 43 ? 22.326 5.950 5.146 1.00 76.70 27 THR B CA 1
ATOM 2545 C C . THR B 1 43 ? 23.696 5.495 4.646 1.00 72.25 27 THR B C 1
ATOM 2546 O O . THR B 1 43 ? 23.986 4.301 4.535 1.00 76.12 27 THR B O 1
ATOM 2550 N N . MET B 1 44 ? 24.552 6.467 4.336 1.00 65.98 28 MET B N 1
ATOM 2551 C CA . MET B 1 44 ? 25.901 6.167 3.879 1.00 55.08 28 MET B CA 1
ATOM 2552 C C . MET B 1 44 ? 26.743 5.587 5.010 1.00 47.63 28 MET B C 1
ATOM 2553 O O . MET B 1 44 ? 26.538 5.883 6.192 1.00 48.20 28 MET B O 1
ATOM 2558 N N . CYS B 1 45 ? 27.703 4.754 4.635 1.00 43.15 29 CYS B N 1
ATOM 2559 C CA . CYS B 1 45 ? 28.570 4.145 5.631 1.00 42.64 29 CYS B CA 1
ATOM 2560 C C . CYS B 1 45 ? 29.437 5.214 6.283 1.00 38.14 29 CYS B C 1
ATOM 2561 O O . CYS B 1 45 ? 30.121 5.970 5.581 1.00 37.60 29 CYS B O 1
ATOM 2564 N N . PRO B 1 46 ? 29.432 5.314 7.607 1.00 37.79 30 PRO B N 1
ATOM 2565 C CA . PRO B 1 46 ? 30.265 6.296 8.286 1.00 32.98 30 PRO B CA 1
ATOM 2566 C C . PRO B 1 46 ? 31.735 5.950 8.147 1.00 30.28 30 PRO B C 1
ATOM 2567 O O . PRO B 1 46 ? 32.088 4.824 7.755 1.00 29.53 30 PRO B O 1
ATOM 2571 N N . PRO B 1 47 ? 32.621 6.896 8.441 1.00 26.96 31 PRO B N 1
ATOM 2572 C CA . PRO B 1 47 ? 34.042 6.552 8.576 1.00 26.72 31 PRO B CA 1
ATOM 2573 C C . PRO B 1 47 ? 34.249 5.467 9.630 1.00 23.96 31 PRO B C 1
ATOM 2574 O O . PRO B 1 47 ? 33.562 5.426 10.652 1.00 27.78 31 PRO B O 1
ATOM 2578 N N . LEU B 1 48 ? 35.194 4.569 9.352 1.00 27.25 32 LEU B N 1
ATOM 2579 C CA . LEU B 1 48 ? 35.748 3.691 10.374 1.00 28.99 32 LEU B CA 1
ATOM 2580 C C . LEU B 1 48 ? 36.548 4.510 11.386 1.00 28.98 32 LEU B C 1
ATOM 2581 O O . LEU B 1 48 ? 37.474 5.233 11.007 1.00 25.62 32 LEU B O 1
ATOM 2586 N N . VAL B 1 49 ? 36.206 4.399 12.674 1.00 22.72 33 VAL B N 1
ATOM 2587 C CA . VAL B 1 49 ? 36.948 5.084 13.731 1.00 25.33 33 VAL B CA 1
ATOM 2588 C C . VAL B 1 49 ? 37.986 4.125 14.299 1.00 25.04 33 VAL B C 1
ATOM 2589 O O . VAL B 1 49 ? 37.639 3.101 14.897 1.00 26.06 33 VAL B O 1
ATOM 2593 N N . VAL B 1 50 ? 39.256 4.481 14.143 1.00 24.32 34 VAL B N 1
ATOM 2594 C CA . VAL B 1 50 ? 40.378 3.698 14.637 1.00 21.57 34 VAL B CA 1
ATOM 2595 C C . VAL B 1 50 ? 40.926 4.410 15.872 1.00 23.94 34 VAL B C 1
ATOM 2596 O O . VAL B 1 50 ? 41.503 5.496 15.765 1.00 23.52 34 VAL B O 1
ATOM 2600 N N . GLY B 1 51 ? 40.742 3.819 17.049 1.00 23.19 35 GLY B N 1
ATOM 2601 C CA . GLY B 1 51 ? 41.388 4.354 18.244 1.00 21.21 35 GLY B CA 1
ATOM 2602 C C . GLY B 1 51 ? 42.851 3.945 18.251 1.00 22.71 35 GLY B C 1
ATOM 2603 O O . GLY B 1 51 ? 43.213 2.861 17.805 1.00 25.49 35 GLY B O 1
ATOM 2604 N N . VAL B 1 52 ? 43.705 4.842 18.736 1.00 19.99 36 VAL B N 1
ATOM 2605 C CA . VAL B 1 52 ? 45.143 4.591 18.814 1.00 18.60 36 VAL B CA 1
ATOM 2606 C C . VAL B 1 52 ? 45.639 5.061 20.177 1.00 23.74 36 VAL B C 1
ATOM 2607 O O . VAL B 1 52 ? 45.365 6.195 20.580 1.00 25.03 36 VAL B O 1
ATOM 2611 N N . GLN B 1 53 ? 46.364 4.202 20.886 1.00 20.45 37 GLN B N 1
ATOM 2612 C CA . GLN B 1 53 ? 46.940 4.580 22.178 1.00 20.14 37 GLN B CA 1
ATOM 2613 C C . GLN B 1 53 ? 48.367 4.071 22.241 1.00 25.87 37 GLN B C 1
ATOM 2614 O O . GLN B 1 53 ? 48.667 2.968 21.781 1.00 28.48 37 GLN B O 1
ATOM 2620 N N . GLY B 1 54 ? 49.243 4.888 22.803 1.00 24.88 38 GLY B N 1
ATOM 2621 C CA . GLY B 1 54 ? 50.630 4.541 22.936 1.00 29.94 38 GLY B CA 1
ATOM 2622 C C . GLY B 1 54 ? 51.351 5.556 23.794 1.00 49.18 38 GLY B C 1
ATOM 2623 O O . GLY B 1 54 ? 50.882 6.683 24.006 1.00 50.05 38 GLY B O 1
ATOM 2624 N N . PRO B 1 55 ? 52.526 5.178 24.280 1.00 59.26 39 PRO B N 1
ATOM 2625 C CA . PRO B 1 55 ? 53.179 5.936 25.346 1.00 70.62 39 PRO B CA 1
ATOM 2626 C C . PRO B 1 55 ? 53.836 7.215 24.846 1.00 77.54 39 PRO B C 1
ATOM 2627 O O . PRO B 1 55 ? 53.990 7.454 23.645 1.00 70.84 39 PRO B O 1
ATOM 2631 N N . GLN B 1 56 ? 54.227 8.039 25.823 1.00 89.29 40 GLN B N 1
ATOM 2632 C CA . GLN B 1 56 ? 55.023 9.239 25.605 1.00 91.11 40 GLN B CA 1
ATOM 2633 C C . GLN B 1 56 ? 56.418 8.869 25.120 1.00 95.47 40 GLN B C 1
ATOM 2634 O O . GLN B 1 56 ? 57.337 8.685 25.928 1.00 101.33 40 GLN B O 1
ATOM 2640 N N . GLY B 1 57 ? 56.584 8.764 23.804 1.00 86.85 41 GLY B N 1
ATOM 2641 C CA . GLY B 1 57 ? 57.844 8.349 23.221 1.00 81.26 41 GLY B CA 1
ATOM 2642 C C . GLY B 1 57 ? 57.689 7.095 22.390 1.00 82.50 41 GLY B C 1
ATOM 2643 O O . GLY B 1 57 ? 56.955 7.093 21.400 1.00 87.90 41 GLY B O 1
ATOM 2644 N N . SER B 1 61 ? 59.516 10.729 13.958 1.00 82.94 45 SER B N 1
ATOM 2645 C CA . SER B 1 61 ? 58.765 9.875 13.043 1.00 80.35 45 SER B CA 1
ATOM 2646 C C . SER B 1 61 ? 57.945 8.828 13.802 1.00 73.45 45 SER B C 1
ATOM 2647 O O . SER B 1 61 ? 58.491 7.850 14.315 1.00 78.90 45 SER B O 1
ATOM 2650 N N . HIS B 1 62 ? 56.630 9.034 13.868 1.00 58.58 46 HIS B N 1
ATOM 2651 C CA . HIS B 1 62 ? 55.750 8.175 14.647 1.00 46.47 46 HIS B CA 1
ATOM 2652 C C . HIS B 1 62 ? 54.566 7.717 13.807 1.00 38.88 46 HIS B C 1
ATOM 2653 O O . HIS B 1 62 ? 54.255 8.290 12.759 1.00 38.21 46 HIS B O 1
ATOM 2660 N N . LEU B 1 63 ? 53.888 6.687 14.315 1.00 32.73 47 LEU B N 1
ATOM 2661 C CA . LEU B 1 63 ? 52.853 5.997 13.555 1.00 32.90 47 LEU B CA 1
ATOM 2662 C C . LEU B 1 63 ? 51.788 6.962 13.047 1.00 38.62 47 LEU B C 1
ATOM 2663 O O . LEU B 1 63 ? 51.565 7.074 11.835 1.00 42.60 47 LEU B O 1
ATOM 2668 N N . THR B 1 64 ? 51.114 7.669 13.958 1.00 36.20 48 THR B N 1
ATOM 2669 C CA . THR B 1 64 ? 50.000 8.523 13.544 1.00 37.12 48 THR B CA 1
ATOM 2670 C C . THR B 1 64 ? 50.449 9.735 12.735 1.00 35.33 48 THR B C 1
ATOM 2671 O O . THR B 1 64 ? 49.612 10.360 12.074 1.00 32.82 48 THR B O 1
ATOM 2675 N N . GLY B 1 65 ? 51.740 10.072 12.750 1.00 38.48 49 GLY B N 1
ATOM 2676 C CA . GLY B 1 65 ? 52.227 11.110 11.857 1.00 42.75 49 GLY B CA 1
ATOM 2677 C C . GLY B 1 65 ? 52.392 10.639 10.429 1.00 44.34 49 GLY B C 1
ATOM 2678 O O . GLY B 1 65 ? 52.234 11.428 9.494 1.00 41.31 49 GLY B O 1
ATOM 2679 N N . LEU B 1 66 ? 52.693 9.358 10.237 1.00 38.70 50 LEU B N 1
ATOM 2680 C CA . LEU B 1 66 ? 52.964 8.808 8.918 1.00 41.10 50 LEU B CA 1
ATOM 2681 C C . LEU B 1 66 ? 51.773 8.084 8.309 1.00 37.60 50 LEU B C 1
ATOM 2682 O O . LEU B 1 66 ? 51.663 8.017 7.077 1.00 33.81 50 LEU B O 1
ATOM 2687 N N . LEU B 1 67 ? 50.875 7.556 9.143 1.00 32.17 51 LEU B N 1
ATOM 2688 C CA . LEU B 1 67 ? 49.852 6.653 8.640 1.00 33.21 51 LEU B CA 1
ATOM 2689 C C . LEU B 1 67 ? 48.854 7.350 7.713 1.00 30.65 51 LEU B C 1
ATOM 2690 O O . LEU B 1 67 ? 48.551 6.790 6.652 1.00 35.00 51 LEU B O 1
ATOM 2695 N N . PRO B 1 68 ? 48.330 8.542 8.048 1.00 36.17 52 PRO B N 1
ATOM 2696 C CA . PRO B 1 68 ? 47.399 9.195 7.098 1.00 32.25 52 PRO B CA 1
ATOM 2697 C C . PRO B 1 68 ? 47.957 9.342 5.691 1.00 36.97 52 PRO B C 1
ATOM 2698 O O . PRO B 1 68 ? 47.288 8.943 4.727 1.00 37.16 52 PRO B O 1
ATOM 2702 N N . ASP B 1 69 ? 49.170 9.880 5.535 1.00 37.00 53 ASP B N 1
ATOM 2703 C CA . ASP B 1 69 ? 49.701 10.102 4.190 1.00 34.50 53 ASP B CA 1
ATOM 2704 C C . ASP B 1 69 ? 49.978 8.785 3.476 1.00 34.90 53 ASP B C 1
ATOM 2705 O O . ASP B 1 69 ? 49.879 8.712 2.249 1.00 36.08 53 ASP B O 1
ATOM 2710 N N . TYR B 1 70 ? 50.331 7.744 4.226 1.00 33.11 54 TYR B N 1
ATOM 2711 C CA . TYR B 1 70 ? 50.565 6.431 3.640 1.00 33.62 54 TYR B CA 1
ATOM 2712 C C . TYR B 1 70 ? 49.269 5.826 3.102 1.00 34.39 54 TYR B C 1
ATOM 2713 O O . TYR B 1 70 ? 49.238 5.309 1.977 1.00 36.03 54 TYR B O 1
ATOM 2722 N N . LEU B 1 71 ? 48.195 5.867 3.900 1.00 25.54 55 LEU B N 1
ATOM 2723 C CA . LEU B 1 71 ? 46.901 5.351 3.450 1.00 26.45 55 LEU B CA 1
ATOM 2724 C C . LEU B 1 71 ? 46.326 6.190 2.311 1.00 32.63 55 LEU B C 1
ATOM 2725 O O . LEU B 1 71 ? 45.700 5.648 1.394 1.00 30.73 55 LEU B O 1
ATOM 2730 N N . GLU B 1 72 ? 46.532 7.511 2.345 1.00 28.88 56 GLU B N 1
ATOM 2731 C CA . GLU B 1 72 ? 45.993 8.359 1.286 1.00 29.69 56 GLU B CA 1
ATOM 2732 C C . GLU B 1 72 ? 46.760 8.169 -0.017 1.00 35.93 56 GLU B C 1
ATOM 2733 O O . GLU B 1 72 ? 46.154 8.040 -1.091 1.00 40.27 56 GLU B O 1
ATOM 2739 N N . LYS B 1 73 ? 48.093 8.108 0.059 1.00 33.03 57 LYS B N 1
ATOM 2740 C CA . LYS B 1 73 ? 48.914 7.971 -1.137 1.00 35.55 57 LYS B CA 1
ATOM 2741 C C . LYS B 1 73 ? 48.833 6.568 -1.735 1.00 38.39 57 LYS B C 1
ATOM 2742 O O . LYS B 1 73 ? 48.672 6.417 -2.951 1.00 33.90 57 LYS B O 1
ATOM 2748 N N . HIS B 1 74 ? 48.947 5.531 -0.913 1.00 36.75 58 HIS B N 1
ATOM 2749 C CA . HIS B 1 74 ? 49.093 4.186 -1.448 1.00 40.29 58 HIS B CA 1
ATOM 2750 C C . HIS B 1 74 ? 47.792 3.395 -1.524 1.00 35.21 58 HIS B C 1
ATOM 2751 O O . HIS B 1 74 ? 47.747 2.399 -2.245 1.00 34.86 58 HIS B O 1
ATOM 2758 N N . TYR B 1 75 ? 46.746 3.797 -0.800 1.00 34.82 59 TYR B N 1
ATOM 2759 C CA . TYR B 1 75 ? 45.499 3.040 -0.771 1.00 33.33 59 TYR B CA 1
ATOM 2760 C C . TYR B 1 75 ? 44.286 3.914 -1.070 1.00 31.60 59 TYR B C 1
ATOM 2761 O O . TYR B 1 75 ? 43.153 3.465 -0.866 1.00 35.19 59 TYR B O 1
ATOM 2770 N N . GLY B 1 76 ? 44.497 5.139 -1.557 1.00 31.18 60 GLY B N 1
ATOM 2771 C CA . GLY B 1 76 ? 43.415 5.976 -2.051 1.00 32.22 60 GLY B CA 1
ATOM 2772 C C . GLY B 1 76 ? 42.403 6.406 -1.011 1.00 32.35 60 GLY B C 1
ATOM 2773 O O . GLY B 1 76 ? 41.329 6.895 -1.364 1.00 32.68 60 GLY B O 1
ATOM 2774 N N . LEU B 1 77 ? 42.728 6.286 0.264 1.00 29.43 61 LEU B N 1
ATOM 2775 C CA . LEU B 1 77 ? 41.773 6.605 1.316 1.00 29.81 61 LEU B CA 1
ATOM 2776 C C . LEU B 1 77 ? 41.783 8.094 1.638 1.00 33.96 61 LEU B C 1
ATOM 2777 O O . LEU B 1 77 ? 42.756 8.804 1.385 1.00 34.68 61 LEU B O 1
ATOM 2782 N N . ARG B 1 78 ? 40.674 8.558 2.208 1.00 27.14 62 ARG B N 1
ATOM 2783 C CA . ARG B 1 78 ? 40.562 9.909 2.738 1.00 29.20 62 ARG B CA 1
ATOM 2784 C C . ARG B 1 78 ? 40.481 9.803 4.253 1.00 25.93 62 ARG B C 1
ATOM 2785 O O . ARG B 1 78 ? 39.578 9.145 4.783 1.00 27.36 62 ARG B O 1
ATOM 2793 N N . LEU B 1 79 ? 41.423 10.436 4.940 1.00 27.55 63 LEU B N 1
ATOM 2794 C CA . LEU B 1 79 ? 41.545 10.318 6.389 1.00 24.25 63 LEU B CA 1
ATOM 2795 C C . LEU B 1 79 ? 41.309 11.657 7.066 1.00 26.83 63 LEU B C 1
ATOM 2796 O O . LEU B 1 79 ? 41.513 12.718 6.472 1.00 27.63 63 LEU B O 1
ATOM 2801 N N . ALA B 1 80 ? 40.857 11.585 8.307 1.00 27.63 64 ALA B N 1
ATOM 2802 C CA . ALA B 1 80 ? 40.849 12.708 9.233 1.00 27.41 64 ALA B CA 1
ATOM 2803 C C . ALA B 1 80 ? 41.433 12.211 10.547 1.00 31.35 64 ALA B C 1
ATOM 2804 O O . ALA B 1 80 ? 41.287 11.032 10.892 1.00 27.46 64 ALA B O 1
ATOM 2806 N N . THR B 1 81 ? 42.110 13.102 11.275 1.00 27.28 65 THR B N 1
ATOM 2807 C CA . THR B 1 81 ? 42.759 12.715 12.526 1.00 29.79 65 THR B CA 1
ATOM 2808 C C . THR B 1 81 ? 42.295 13.620 13.659 1.00 26.78 65 THR B C 1
ATOM 2809 O O . THR B 1 81 ? 42.262 14.849 13.506 1.00 24.05 65 THR B O 1
ATOM 2813 N N . MET B 1 82 ? 41.906 13.002 14.776 1.00 25.39 66 MET B N 1
ATOM 2814 C CA . MET B 1 82 ? 41.624 13.677 16.040 1.00 24.70 66 MET B CA 1
ATOM 2815 C C . MET B 1 82 ? 42.695 13.261 17.039 1.00 26.62 66 MET B C 1
ATOM 2816 O O . MET B 1 82 ? 42.811 12.074 17.359 1.00 27.27 66 MET B O 1
ATOM 2821 N N . SER B 1 83 ? 43.508 14.215 17.487 1.00 28.43 67 SER B N 1
ATOM 2822 C CA . SER B 1 83 ? 44.489 13.971 18.536 1.00 29.78 67 SER B CA 1
ATOM 2823 C C . SER B 1 83 ? 43.950 14.514 19.851 1.00 30.69 67 SER B C 1
ATOM 2824 O O . SER B 1 83 ? 43.592 15.697 19.936 1.00 24.11 67 SER B O 1
ATOM 2827 N N . LEU B 1 84 ? 43.910 13.644 20.866 1.00 26.06 68 LEU B N 1
ATOM 2828 C CA . LEU B 1 84 ? 43.357 13.995 22.176 1.00 20.38 68 LEU B CA 1
ATOM 2829 C C . LEU B 1 84 ? 43.905 15.327 22.704 1.00 25.23 68 LEU B C 1
ATOM 2830 O O . LEU B 1 84 ? 43.162 16.129 23.278 1.00 24.30 68 LEU B O 1
ATOM 2835 N N . ASP B 1 85 ? 45.202 15.573 22.530 1.00 23.47 69 ASP B N 1
ATOM 2836 C CA . ASP B 1 85 ? 45.804 16.777 23.087 1.00 24.37 69 ASP B CA 1
ATOM 2837 C C . ASP B 1 85 ? 45.265 18.047 22.439 1.00 34.50 69 ASP B C 1
ATOM 2838 O O . ASP B 1 85 ? 45.263 19.101 23.076 1.00 27.61 69 ASP B O 1
ATOM 2843 N N . ASP B 1 86 ? 44.816 17.984 21.186 1.00 27.01 70 ASP B N 1
ATOM 2844 C CA . ASP B 1 86 ? 44.225 19.191 20.612 1.00 29.45 70 ASP B CA 1
ATOM 2845 C C . ASP B 1 86 ? 42.868 19.536 21.211 1.00 26.85 70 ASP B C 1
ATOM 2846 O O . ASP B 1 86 ? 42.322 20.602 20.883 1.00 25.86 70 ASP B O 1
ATOM 2851 N N . PHE B 1 87 ? 42.341 18.692 22.102 1.00 24.19 71 PHE B N 1
ATOM 2852 C CA . PHE B 1 87 ? 41.042 18.883 22.733 1.00 27.22 71 PHE B CA 1
ATOM 2853 C C . PHE B 1 87 ? 41.146 19.203 24.226 1.00 26.02 71 PHE B C 1
ATOM 2854 O O . PHE B 1 87 ? 40.152 19.089 24.951 1.00 26.00 71 PHE B O 1
ATOM 2862 N N . TYR B 1 88 ? 42.320 19.612 24.704 1.00 26.88 72 TYR B N 1
ATOM 2863 C CA . TYR B 1 88 ? 42.399 20.127 26.066 1.00 29.72 72 TYR B CA 1
ATOM 2864 C C . TYR B 1 88 ? 41.415 21.281 26.247 1.00 30.98 72 TYR B C 1
ATOM 2865 O O . TYR B 1 88 ? 41.072 21.991 25.293 1.00 29.33 72 TYR B O 1
ATOM 2874 N N . LEU B 1 89 ? 40.962 21.463 27.489 1.00 27.84 73 LEU B N 1
ATOM 2875 C CA . LEU B 1 89 ? 40.210 22.663 27.861 1.00 30.54 73 LEU B CA 1
ATOM 2876 C C . LEU B 1 89 ? 40.957 23.923 27.453 1.00 31.57 73 LEU B C 1
ATOM 2877 O O . LEU B 1 89 ? 42.192 23.942 27.386 1.00 28.58 73 LEU B O 1
ATOM 2882 N N . THR B 1 90 ? 40.202 24.997 27.199 1.00 30.14 74 THR B N 1
ATOM 2883 C CA . THR B 1 90 ? 40.858 26.286 27.049 1.00 26.80 74 THR B CA 1
ATOM 2884 C C . THR B 1 90 ? 41.609 26.615 28.333 1.00 27.77 74 THR B C 1
ATOM 2885 O O . THR B 1 90 ? 41.302 26.103 29.414 1.00 30.85 74 THR B O 1
ATOM 2889 N N . HIS B 1 91 ? 42.615 27.489 28.208 1.00 28.74 75 HIS B N 1
ATOM 2890 C CA . HIS B 1 91 ? 43.365 27.881 29.388 1.00 28.92 75 HIS B CA 1
ATOM 2891 C C . HIS B 1 91 ? 42.437 28.454 30.459 1.00 33.04 75 HIS B C 1
ATOM 2892 O O . HIS B 1 91 ? 42.614 28.187 31.650 1.00 34.38 75 HIS B O 1
ATOM 2899 N N . SER B 1 92 ? 41.425 29.225 30.050 1.00 36.16 76 SER B N 1
ATOM 2900 C CA . SER B 1 92 ? 40.499 29.797 31.025 1.00 34.26 76 SER B CA 1
ATOM 2901 C C . SER B 1 92 ? 39.728 28.703 31.763 1.00 31.46 76 SER B C 1
ATOM 2902 O O . SER B 1 92 ? 39.545 28.774 32.987 1.00 33.89 76 SER B O 1
ATOM 2905 N N . ASP B 1 93 ? 39.280 27.681 31.036 1.00 28.99 77 ASP B N 1
ATOM 2906 C CA . ASP B 1 93 ? 38.561 26.569 31.646 1.00 30.62 77 ASP B CA 1
ATOM 2907 C C . ASP B 1 93 ? 39.480 25.720 32.513 1.00 31.52 77 ASP B C 1
ATOM 2908 O O . ASP B 1 93 ? 39.057 25.212 33.552 1.00 31.31 77 ASP B O 1
ATOM 2913 N N . GLN B 1 94 ? 40.740 25.548 32.097 1.00 32.43 78 GLN B N 1
ATOM 2914 C CA . GLN B 1 94 ? 41.694 24.804 32.914 1.00 33.42 78 GLN B CA 1
ATOM 2915 C C . GLN B 1 94 ? 41.983 25.531 34.224 1.00 31.04 78 GLN B C 1
ATOM 2916 O O . GLN B 1 94 ? 42.122 24.894 35.275 1.00 32.40 78 GLN B O 1
ATOM 2922 N N . VAL B 1 95 ? 42.054 26.867 34.183 1.00 30.23 79 VAL B N 1
ATOM 2923 C CA . VAL B 1 95 ? 42.263 27.646 35.403 1.00 32.71 79 VAL B CA 1
ATOM 2924 C C . VAL B 1 95 ? 41.073 27.474 36.339 1.00 39.82 79 VAL B C 1
ATOM 2925 O O . VAL B 1 95 ? 41.237 27.304 37.552 1.00 43.16 79 VAL B O 1
ATOM 2929 N N . LYS B 1 96 ? 39.859 27.484 35.786 1.00 39.37 80 LYS B N 1
ATOM 2930 C CA . LYS B 1 96 ? 38.671 27.237 36.594 1.00 40.34 80 LYS B CA 1
ATOM 2931 C C . LYS B 1 96 ? 38.714 25.853 37.221 1.00 39.92 80 LYS B C 1
ATOM 2932 O O . LYS B 1 96 ? 38.375 25.689 38.397 1.00 38.92 80 LYS B O 1
ATOM 2938 N N . LEU B 1 97 ? 39.159 24.848 36.459 1.00 35.04 81 LEU B N 1
ATOM 2939 C CA . LEU B 1 97 ? 39.241 23.494 36.993 1.00 33.03 81 LEU B CA 1
ATOM 2940 C C . LEU B 1 97 ? 40.268 23.401 38.118 1.00 39.57 81 LEU B C 1
ATOM 2941 O O . LEU B 1 97 ? 39.987 22.842 39.183 1.00 40.66 81 LEU B O 1
ATOM 2946 N N . SER B 1 98 ? 41.473 23.929 37.894 1.00 31.97 82 SER B N 1
ATOM 2947 C CA . SER B 1 98 ? 42.483 23.930 38.944 1.00 38.08 82 SER B CA 1
ATOM 2948 C C . SER B 1 98 ? 41.950 24.581 40.213 1.00 44.24 82 SER B C 1
ATOM 2949 O O . SER B 1 98 ? 42.104 24.035 41.310 1.00 41.54 82 SER B O 1
ATOM 2952 N N . GLN B 1 99 ? 41.282 25.728 40.071 1.00 41.01 83 GLN B N 1
ATOM 2953 C CA . GLN B 1 99 ? 40.789 26.469 41.228 1.00 43.64 83 GLN B CA 1
ATOM 2954 C C . GLN B 1 99 ? 39.722 25.702 41.991 1.00 48.32 83 GLN B C 1
ATOM 2955 O O . GLN B 1 99 ? 39.602 25.863 43.210 1.00 53.13 83 GLN B O 1
ATOM 2961 N N . SER B 1 100 ? 38.931 24.877 41.301 1.00 44.31 84 SER B N 1
ATOM 2962 C CA . SER B 1 100 ? 37.889 24.114 41.973 1.00 48.80 84 SER B CA 1
ATOM 2963 C C . SER B 1 100 ? 38.435 22.888 42.688 1.00 51.85 84 SER B C 1
ATOM 2964 O O . SER B 1 100 ? 37.738 22.321 43.537 1.00 50.78 84 SER B O 1
ATOM 2967 N N . GLU B 1 101 ? 39.661 22.477 42.377 1.00 48.58 85 GLU B N 1
ATOM 2968 C CA . GLU B 1 101 ? 40.267 21.273 42.950 1.00 47.16 85 GLU B CA 1
ATOM 2969 C C . GLU B 1 101 ? 41.671 21.592 43.450 1.00 50.54 85 GLU B C 1
ATOM 2970 O O . GLU B 1 101 ? 42.653 20.979 43.022 1.00 46.81 85 GLU B O 1
ATOM 2976 N N . PRO B 1 102 ? 41.795 22.526 44.403 1.00 55.52 86 PRO B N 1
ATOM 2977 C CA . PRO B 1 102 ? 43.126 23.062 44.739 1.00 57.84 86 PRO B CA 1
ATOM 2978 C C . PRO B 1 102 ? 44.075 22.034 45.330 1.00 54.91 86 PRO B C 1
ATOM 2979 O O . PRO B 1 102 ? 45.296 22.170 45.178 1.00 57.77 86 PRO B O 1
ATOM 2983 N N . ASP B 1 103 ? 43.558 21.012 46.001 1.00 47.24 87 ASP B N 1
ATOM 2984 C CA . ASP B 1 103 ? 44.396 20.010 46.635 1.00 53.73 87 ASP B CA 1
ATOM 2985 C C . ASP B 1 103 ? 44.677 18.822 45.731 1.00 50.74 87 ASP B C 1
ATOM 2986 O O . ASP B 1 103 ? 45.152 17.788 46.214 1.00 57.04 87 ASP B O 1
ATOM 2991 N N . ASN B 1 104 ? 44.393 18.935 44.435 1.00 41.52 88 ASN B N 1
ATOM 2992 C CA . ASN B 1 104 ? 44.649 17.832 43.521 1.00 35.27 88 ASN B CA 1
ATOM 2993 C C . ASN B 1 104 ? 45.775 18.221 42.574 1.00 42.39 88 ASN B C 1
ATOM 2994 O O . ASN B 1 104 ? 45.536 18.903 41.562 1.00 39.93 88 ASN B O 1
ATOM 2999 N N . PRO B 1 105 ? 47.009 17.802 42.848 1.00 42.48 89 PRO B N 1
ATOM 3000 C CA . PRO B 1 105 ? 48.130 18.160 41.965 1.00 41.63 89 PRO B CA 1
ATOM 3001 C C . PRO B 1 105 ? 47.967 17.699 40.536 1.00 43.94 89 PRO B C 1
ATOM 3002 O O . PRO B 1 105 ? 48.558 18.309 39.635 1.00 43.26 89 PRO B O 1
ATOM 3006 N N . LEU B 1 106 ? 47.206 16.632 40.289 1.00 39.16 90 LEU B N 1
ATOM 3007 C CA . LEU B 1 106 ? 47.066 16.153 38.920 1.00 41.28 90 LEU B CA 1
ATOM 3008 C C . LEU B 1 106 ? 46.135 17.031 38.094 1.00 40.79 90 LEU B C 1
ATOM 3009 O O . LEU B 1 106 ? 46.231 17.018 36.867 1.00 42.46 90 LEU B O 1
ATOM 3014 N N . LEU B 1 107 ? 45.265 17.815 38.730 1.00 39.49 91 LEU B N 1
ATOM 3015 C CA . LEU B 1 107 ? 44.372 18.724 38.024 1.00 33.22 91 LEU B CA 1
ATOM 3016 C C . LEU B 1 107 ? 44.869 20.170 38.015 1.00 36.77 91 LEU B C 1
ATOM 3017 O O . LEU B 1 107 ? 44.129 21.064 37.584 1.00 35.37 91 LEU B O 1
ATOM 3022 N N . ASN B 1 108 ? 46.104 20.426 38.451 1.00 31.63 92 ASN B N 1
ATOM 3023 C CA . ASN B 1 108 ? 46.616 21.792 38.462 1.00 40.46 92 ASN B CA 1
ATOM 3024 C C . ASN B 1 108 ? 47.181 22.234 37.107 1.00 39.85 92 ASN B C 1
ATOM 3025 O O . ASN B 1 108 ? 47.752 23.326 37.009 1.00 44.19 92 ASN B O 1
ATOM 3030 N N . GLY B 1 109 ? 47.032 21.414 36.079 1.00 39.43 93 GLY B N 1
ATOM 3031 C CA . GLY B 1 109 ? 47.435 21.744 34.716 1.00 31.17 93 GLY B CA 1
ATOM 3032 C C . GLY B 1 109 ? 46.943 20.636 33.815 1.00 29.03 93 GLY B C 1
ATOM 3033 O O . GLY B 1 109 ? 46.415 19.626 34.284 1.00 32.07 93 GLY B O 1
ATOM 3034 N N . ARG B 1 110 ? 47.145 20.824 32.508 1.00 30.93 94 ARG B N 1
ATOM 3035 C CA . ARG B 1 110 ? 46.636 19.882 31.521 1.00 34.31 94 ARG B CA 1
ATOM 3036 C C . ARG B 1 110 ? 47.283 18.504 31.691 1.00 33.73 94 ARG B C 1
ATOM 3037 O O . ARG B 1 110 ? 48.400 18.373 32.198 1.00 35.01 94 ARG B O 1
ATOM 3045 N N . GLY B 1 111 ? 46.573 17.468 31.231 1.00 25.56 95 GLY B N 1
ATOM 3046 C CA . GLY B 1 111 ? 47.126 16.132 31.187 1.00 28.29 95 GLY B CA 1
ATOM 3047 C C . GLY B 1 111 ? 46.106 15.034 31.391 1.00 27.68 95 GLY B C 1
ATOM 3048 O O . GLY B 1 111 ? 45.638 14.388 30.440 1.00 27.30 95 GLY B O 1
ATOM 3049 N N . PRO B 1 112 ? 45.751 14.789 32.641 1.00 29.78 96 PRO B N 1
ATOM 3050 C CA . PRO B 1 112 ? 44.948 13.611 32.986 1.00 29.74 96 PRO B CA 1
ATOM 3051 C C . PRO B 1 112 ? 43.469 13.803 32.673 1.00 30.12 96 PRO B C 1
ATOM 3052 O O . PRO B 1 112 ? 43.034 14.867 32.218 1.00 27.05 96 PRO B O 1
ATOM 3056 N N . ALA B 1 113 ? 42.700 12.729 32.911 1.00 23.81 97 ALA B N 1
ATOM 3057 C CA . ALA B 1 113 ? 41.256 12.765 32.717 1.00 23.02 97 ALA B CA 1
ATOM 3058 C C . ALA B 1 113 ? 40.640 13.902 33.531 1.00 27.56 97 ALA B C 1
ATOM 3059 O O . ALA B 1 113 ? 40.966 14.094 34.708 1.00 28.53 97 ALA B O 1
ATOM 3061 N N . GLY B 1 114 ? 39.766 14.671 32.877 1.00 29.85 98 GLY B N 1
ATOM 3062 C CA . GLY B 1 114 ? 39.197 15.889 33.411 1.00 25.37 98 GLY B CA 1
ATOM 3063 C C . GLY B 1 114 ? 39.692 17.153 32.737 1.00 32.85 98 GLY B C 1
ATOM 3064 O O . GLY B 1 114 ? 39.001 18.186 32.791 1.0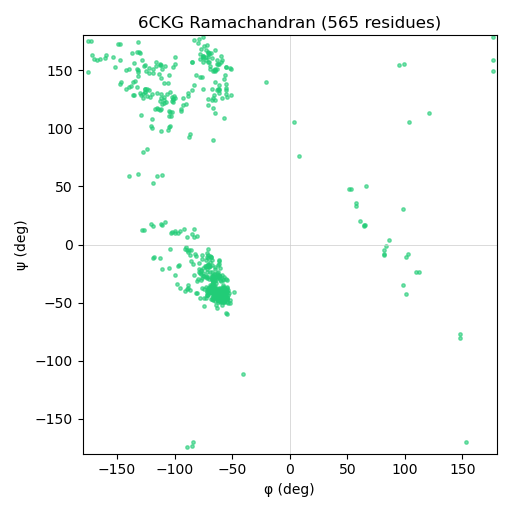0 28.25 98 GLY B O 1
ATOM 3065 N N . THR B 1 115 ? 40.875 17.119 32.124 1.00 29.59 99 THR B N 1
ATOM 3066 C CA . THR B 1 115 ? 41.481 18.329 31.592 1.00 28.94 99 THR B CA 1
ATOM 3067 C C . THR B 1 115 ? 41.217 18.495 30.102 1.00 25.18 99 THR B C 1
ATOM 3068 O O . THR B 1 115 ? 41.834 19.353 29.479 1.00 28.33 99 THR B O 1
ATOM 3072 N N . HIS B 1 116 ? 40.338 17.674 29.527 1.00 26.05 100 HIS B N 1
ATOM 3073 C CA . HIS B 1 116 ? 39.921 17.761 28.133 1.00 23.60 100 HIS B CA 1
ATOM 3074 C C . HIS B 1 116 ? 38.494 18.279 28.044 1.00 27.15 100 HIS B C 1
ATOM 3075 O O . HIS B 1 116 ? 37.691 18.108 28.963 1.00 27.70 100 HIS B O 1
ATOM 3082 N N . ASP B 1 117 ? 38.190 18.903 26.905 1.00 27.59 101 ASP B N 1
ATOM 3083 C CA . ASP B 1 117 ? 36.888 19.506 26.630 1.00 23.40 101 ASP B CA 1
ATOM 3084 C C . ASP B 1 117 ? 36.010 18.405 26.044 1.00 30.17 101 ASP B C 1
ATOM 3085 O O . ASP B 1 117 ? 36.008 18.160 24.837 1.00 25.31 101 ASP B O 1
ATOM 3090 N N . LEU B 1 118 ? 35.265 17.717 26.907 1.00 25.17 102 LEU B N 1
ATOM 3091 C CA . LEU B 1 118 ? 34.438 16.607 26.437 1.00 25.20 102 LEU B CA 1
ATOM 3092 C C . LEU B 1 118 ? 33.287 17.047 25.523 1.00 28.09 102 LEU B C 1
ATOM 3093 O O . LEU B 1 118 ? 33.025 16.359 24.527 1.00 31.96 102 LEU B O 1
ATOM 3098 N N . PRO B 1 119 ? 32.585 18.164 25.779 1.00 31.01 103 PRO B N 1
ATOM 3099 C CA . PRO B 1 119 ? 31.587 18.603 24.780 1.00 28.98 103 PRO B CA 1
ATOM 3100 C C . PRO B 1 119 ? 32.178 18.780 23.387 1.00 31.92 103 PRO B C 1
ATOM 3101 O O . PRO B 1 119 ? 31.537 18.406 22.392 1.00 31.95 103 PRO B O 1
ATOM 3105 N N . LEU B 1 120 ? 33.403 19.301 23.292 1.00 29.19 104 LEU B N 1
ATOM 3106 C CA . LEU B 1 120 ? 33.999 19.549 21.980 1.00 29.72 104 LEU B CA 1
ATOM 3107 C C . LEU B 1 120 ? 34.486 18.255 21.338 1.00 25.97 104 LEU B C 1
ATOM 3108 O O . LEU B 1 120 ? 34.415 18.093 20.110 1.00 28.07 104 LEU B O 1
ATOM 3113 N N . LEU B 1 121 ? 35.034 17.350 22.144 1.00 28.04 105 LEU B N 1
ATOM 3114 C CA . LEU B 1 121 ? 35.350 16.010 21.653 1.00 29.19 105 LEU B CA 1
ATOM 3115 C C . LEU B 1 121 ? 34.107 15.327 21.088 1.00 35.66 105 LEU B C 1
ATOM 3116 O O . LEU B 1 121 ? 34.128 14.790 19.972 1.00 29.28 105 LEU B O 1
ATOM 3121 N N . GLU B 1 122 ? 33.003 15.358 21.837 1.00 26.66 106 GLU B N 1
ATOM 3122 C CA . GLU B 1 122 ? 31.799 14.663 21.387 1.00 30.72 106 GLU B CA 1
ATOM 3123 C C . GLU B 1 122 ? 31.212 15.327 20.149 1.00 30.78 106 GLU B C 1
ATOM 3124 O O . GLU B 1 122 ? 30.693 14.641 19.259 1.00 31.31 106 GLU B O 1
ATOM 3130 N N . GLN B 1 123 ? 31.258 16.660 20.095 1.00 27.63 107 GLN B N 1
ATOM 3131 C CA . GLN B 1 123 ? 30.772 17.387 18.928 1.00 26.86 107 GLN B CA 1
ATOM 3132 C C . GLN B 1 123 ? 31.583 17.032 17.688 1.00 31.48 107 GLN B C 1
ATOM 3133 O O . GLN B 1 123 ? 31.021 16.755 16.624 1.00 33.89 107 GLN B O 1
ATOM 3139 N N . CYS B 1 124 ? 32.911 17.048 17.802 1.00 25.97 108 CYS B N 1
ATOM 3140 C CA . CYS B 1 124 ? 33.748 16.826 16.625 1.00 25.73 108 CYS B CA 1
ATOM 3141 C C . CYS B 1 124 ? 33.678 15.382 16.164 1.00 29.79 108 CYS B C 1
ATOM 3142 O O . CYS B 1 124 ? 33.654 15.108 14.961 1.00 26.27 108 CYS B O 1
ATOM 3145 N N . LEU B 1 125 ? 33.648 14.442 17.103 1.00 28.29 109 LEU B N 1
ATOM 3146 C CA . LEU B 1 125 ? 33.586 13.038 16.712 1.00 25.96 109 LEU B CA 1
ATOM 3147 C C . LEU B 1 125 ? 32.245 12.719 16.058 1.00 29.32 109 LEU B C 1
ATOM 3148 O O . LEU B 1 125 ? 32.192 12.007 15.048 1.00 34.88 109 LEU B O 1
ATOM 3153 N N . ALA B 1 126 ? 31.160 13.283 16.586 1.00 30.63 110 ALA B N 1
ATOM 3154 C CA . ALA B 1 126 ? 29.851 13.120 15.961 1.00 32.64 110 ALA B CA 1
ATOM 3155 C C . ALA B 1 126 ? 29.818 13.750 14.577 1.00 35.41 110 ALA B C 1
ATOM 3156 O O . ALA B 1 126 ? 29.250 13.177 13.640 1.00 36.59 110 ALA B O 1
ATOM 3158 N N . LYS B 1 127 ? 30.407 14.938 14.430 1.00 31.52 111 LYS B N 1
ATOM 3159 C CA . LYS B 1 127 ? 30.447 15.570 13.113 1.00 29.57 111 LYS B CA 1
ATOM 3160 C C . LYS B 1 127 ? 31.206 14.704 12.112 1.00 34.02 111 LYS B C 1
ATOM 3161 O O . LYS B 1 127 ? 30.783 14.553 10.958 1.00 32.41 111 LYS B O 1
ATOM 3167 N N . LEU B 1 128 ? 32.341 14.147 12.528 1.00 28.58 112 LEU B N 1
ATOM 3168 C CA . LEU B 1 128 ? 33.102 13.294 11.628 1.00 36.09 112 LEU B CA 1
ATOM 3169 C C . LEU B 1 128 ? 32.321 12.037 11.279 1.00 37.64 112 LEU B C 1
ATOM 3170 O O . LEU B 1 128 ? 32.357 11.576 10.131 1.00 33.75 112 LEU B O 1
ATOM 3175 N N . LYS B 1 129 ? 31.587 11.480 12.248 1.00 33.60 113 LYS B N 1
ATOM 3176 C CA . LYS B 1 129 ? 30.879 10.226 12.003 1.00 33.61 113 LYS B CA 1
ATOM 3177 C C . LYS B 1 129 ? 29.674 10.410 11.088 1.00 31.17 113 LYS B C 1
ATOM 3178 O O . LYS B 1 129 ? 29.215 9.433 10.491 1.00 34.58 113 LYS B O 1
ATOM 3184 N N . SER B 1 130 ? 29.171 11.633 10.939 1.00 30.30 114 SER B N 1
ATOM 3185 C CA A SER B 1 130 ? 28.074 11.925 10.027 0.52 34.47 114 SER B CA 1
ATOM 3186 C CA B SER B 1 130 ? 28.075 11.915 10.020 0.48 34.52 114 SER B CA 1
ATOM 3187 C C . SER B 1 130 ? 28.543 12.576 8.727 1.00 33.37 114 SER B C 1
ATOM 3188 O O . SER B 1 130 ? 27.708 12.967 7.901 1.00 32.08 114 SER B O 1
ATOM 3193 N N . ILE B 1 131 ? 29.855 12.687 8.512 1.00 33.34 115 ILE B N 1
ATOM 3194 C CA . ILE B 1 131 ? 30.343 13.480 7.379 1.00 28.22 115 ILE B CA 1
ATOM 3195 C C . ILE B 1 131 ? 30.087 12.821 6.016 1.00 29.10 115 ILE B C 1
ATOM 3196 O O . ILE B 1 131 ? 30.124 13.506 4.984 1.00 34.21 115 ILE B O 1
ATOM 3201 N N . ASN B 1 132 ? 29.800 11.523 5.966 1.00 32.50 116 ASN B N 1
ATOM 3202 C CA . ASN B 1 132 ? 29.488 10.877 4.694 1.00 36.60 116 ASN B CA 1
ATOM 3203 C C . ASN B 1 132 ? 28.008 10.940 4.340 1.00 39.31 116 ASN B C 1
ATOM 3204 O O . ASN B 1 132 ? 27.632 10.535 3.230 1.00 35.65 116 ASN B O 1
ATOM 3209 N N . ASP B 1 133 ? 27.167 11.441 5.243 1.00 36.14 117 ASP B N 1
ATOM 3210 C CA . ASP B 1 133 ? 25.729 11.462 5.008 1.00 42.21 117 ASP B CA 1
ATOM 3211 C C . ASP B 1 133 ? 25.393 12.296 3.781 1.00 45.69 117 ASP B C 1
ATOM 3212 O O . ASP B 1 133 ? 25.941 13.382 3.575 1.00 41.77 117 ASP B O 1
ATOM 3217 N N . ARG B 1 134 ? 24.479 11.777 2.966 1.00 48.60 118 ARG B N 1
ATOM 3218 C CA . ARG B 1 134 ? 24.007 12.481 1.781 1.00 59.40 118 ARG B CA 1
ATOM 3219 C C . ARG B 1 134 ? 22.485 12.504 1.761 1.00 71.27 118 ARG B C 1
ATOM 3220 O O . ARG B 1 134 ? 21.851 12.786 2.777 1.00 78.26 118 ARG B O 1
ATOM 3228 N N . ASP B 1 144 ? 28.370 20.904 3.189 1.00 61.17 128 ASP B N 1
ATOM 3229 C CA . ASP B 1 144 ? 27.482 19.894 3.759 1.00 66.55 128 ASP B CA 1
ATOM 3230 C C . ASP B 1 144 ? 28.268 18.757 4.434 1.00 67.33 128 ASP B C 1
ATOM 3231 O O . ASP B 1 144 ? 27.843 18.199 5.455 1.00 68.28 128 ASP B O 1
ATOM 3233 N N . GLN B 1 145 ? 29.421 18.418 3.864 1.00 59.98 129 GLN B N 1
ATOM 3234 C CA . GLN B 1 145 ? 30.249 17.356 4.423 1.00 49.62 129 GLN B CA 1
ATOM 3235 C C . GLN B 1 145 ? 31.572 17.925 4.918 1.00 39.58 129 GLN B C 1
ATOM 3236 O O . GLN B 1 145 ? 32.646 17.526 4.453 1.00 35.80 129 GLN B O 1
ATOM 3242 N N . ARG B 1 146 ? 31.506 18.871 5.851 1.00 46.12 130 ARG B N 1
ATOM 3243 C CA . ARG B 1 146 ? 32.694 19.541 6.350 1.00 47.51 130 ARG B CA 1
ATOM 3244 C C . ARG B 1 146 ? 32.705 19.478 7.867 1.00 44.52 130 ARG B C 1
ATOM 3245 O O . ARG B 1 146 ? 31.681 19.248 8.513 1.00 50.07 130 ARG B O 1
ATOM 3253 N N . ALA B 1 147 ? 33.899 19.640 8.425 1.00 40.21 131 ALA B N 1
ATOM 3254 C CA . ALA B 1 147 ? 34.078 19.703 9.863 1.00 36.91 131 ALA B CA 1
ATOM 3255 C C . ALA B 1 147 ? 35.311 20.543 10.140 1.00 36.68 131 ALA B C 1
ATOM 3256 O O . ALA B 1 147 ? 36.211 20.644 9.304 1.00 36.69 131 ALA B O 1
ATOM 3258 N N . GLN B 1 148 ? 35.329 21.177 11.304 1.00 37.82 132 GLN B N 1
ATOM 3259 C CA A GLN B 1 148 ? 36.472 21.953 11.756 0.52 37.00 132 GLN B CA 1
ATOM 3260 C CA B GLN B 1 148 ? 36.469 21.957 11.758 0.48 37.02 132 GLN B CA 1
ATOM 3261 C C . GLN B 1 148 ? 36.963 21.357 13.064 1.00 33.25 132 GLN B C 1
ATOM 3262 O O . GLN B 1 148 ? 36.170 21.128 13.981 1.00 38.85 132 GLN B O 1
ATOM 3273 N N . LEU B 1 149 ? 38.249 21.098 13.137 1.00 33.89 133 LEU B N 1
ATOM 3274 C CA . LEU B 1 149 ? 38.836 20.486 14.318 1.00 30.26 133 LEU B CA 1
ATOM 3275 C C . LEU B 1 149 ? 39.742 21.490 15.019 1.00 28.90 133 LEU B C 1
ATOM 3276 O O . LEU B 1 149 ? 40.394 22.301 14.349 1.00 29.57 133 LEU B O 1
ATOM 3281 N N . PRO B 1 150 ? 39.780 21.492 16.349 1.00 30.38 134 PRO B N 1
ATOM 3282 C CA . PRO B 1 150 ? 40.609 22.465 17.068 1.00 29.33 134 PRO B CA 1
ATOM 3283 C C . PRO B 1 150 ? 42.077 22.095 16.994 1.00 31.98 134 PRO B C 1
ATOM 3284 O O . PRO B 1 150 ? 42.450 20.961 16.691 1.00 28.33 134 PRO B O 1
ATOM 3288 N N . ILE B 1 151 ? 42.902 23.091 17.289 1.00 30.35 135 ILE B N 1
ATOM 3289 C CA . ILE B 1 151 ? 44.344 22.954 17.438 1.00 34.48 135 ILE B CA 1
ATOM 3290 C C . ILE B 1 151 ? 44.712 23.520 18.804 1.00 32.95 135 ILE B C 1
ATOM 3291 O O . ILE B 1 151 ? 44.297 24.638 19.140 1.00 30.41 135 ILE B O 1
ATOM 3296 N N . TYR B 1 152 ? 45.493 22.773 19.589 1.00 24.87 136 TYR B N 1
ATOM 3297 C CA . TYR B 1 152 ? 45.987 23.290 20.877 1.00 27.31 136 TYR B CA 1
ATOM 3298 C C . TYR B 1 152 ? 47.460 23.689 20.778 1.00 32.85 136 TYR B C 1
ATOM 3299 O O . TYR B 1 152 ? 48.294 22.919 20.285 1.00 32.39 136 TYR B O 1
ATOM 3308 N N . ASP B 1 153 ? 47.787 24.891 21.254 1.00 32.17 137 ASP B N 1
ATOM 3309 C CA . ASP B 1 153 ? 49.152 25.406 21.190 1.00 30.74 137 ASP B CA 1
ATOM 3310 C C . ASP B 1 153 ? 49.735 25.322 22.599 1.00 38.95 137 ASP B C 1
ATOM 3311 O O . ASP B 1 153 ? 49.503 26.202 23.434 1.00 32.10 137 ASP B O 1
ATOM 3316 N N . LYS B 1 154 ? 50.520 24.270 22.850 1.00 33.78 138 LYS B N 1
ATOM 3317 C CA . LYS B 1 154 ? 51.107 24.046 24.171 1.00 34.30 138 LYS B CA 1
ATOM 3318 C C . LYS B 1 154 ? 52.042 25.159 24.616 1.00 35.61 138 LYS B C 1
ATOM 3319 O O . LYS B 1 154 ? 52.398 25.205 25.794 1.00 35.68 138 LYS B O 1
ATOM 3325 N N . SER B 1 155 ? 52.455 26.055 23.725 1.00 32.35 139 SER B N 1
ATOM 3326 C CA . SER B 1 155 ? 53.435 27.054 24.107 1.00 41.50 139 SER B CA 1
ATOM 3327 C C . SER B 1 155 ? 52.809 28.288 24.740 1.00 41.21 139 SER B C 1
ATOM 3328 O O . SER B 1 155 ? 53.533 29.069 25.355 1.00 39.51 139 SER B O 1
ATOM 3331 N N . LEU B 1 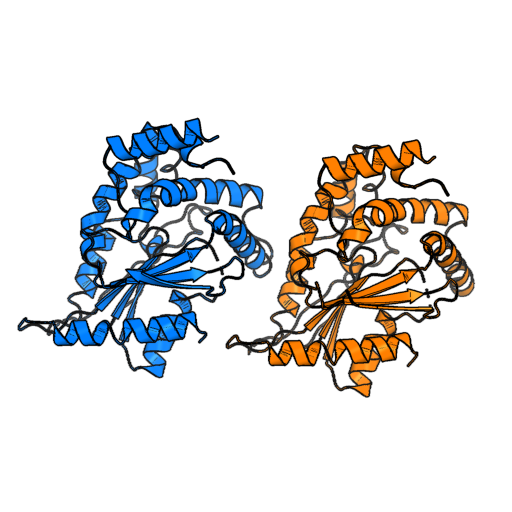156 ? 51.497 28.473 24.619 1.00 40.98 140 LEU B N 1
ATOM 3332 C CA . LEU B 1 156 ? 50.875 29.709 25.072 1.00 44.27 140 LEU B CA 1
ATOM 3333 C C . LEU B 1 156 ? 50.829 29.754 26.601 1.00 33.86 140 LEU B C 1
ATOM 3334 O O . LEU B 1 156 ? 50.982 28.742 27.280 1.00 33.03 140 LEU B O 1
ATOM 3339 N N . PHE B 1 157 ? 50.654 30.965 27.139 1.00 35.29 141 PHE B N 1
ATOM 3340 C CA . PHE B 1 157 ? 50.685 31.213 28.585 1.00 41.32 141 PHE B CA 1
ATOM 3341 C C . PHE B 1 157 ? 51.964 30.658 29.209 1.00 44.65 141 PHE B C 1
ATOM 3342 O O . PHE B 1 157 ? 51.944 29.967 30.232 1.00 39.35 141 PHE B O 1
ATOM 3350 N N . LYS B 1 158 ? 53.088 30.973 28.562 1.00 37.79 142 LYS B N 1
ATOM 3351 C CA . LYS B 1 158 ? 54.422 30.606 29.038 1.00 44.43 142 LYS B CA 1
ATOM 3352 C C . LYS B 1 158 ? 54.558 29.096 29.211 1.00 43.21 142 LYS B C 1
ATOM 3353 O O . LYS B 1 158 ? 55.202 28.617 30.141 1.00 42.79 142 LYS B O 1
ATOM 3355 N N . GLY B 1 159 ? 53.927 28.337 28.326 1.00 43.13 143 GLY B N 1
ATOM 3356 C CA . GLY B 1 159 ? 54.031 26.896 28.356 1.00 39.01 143 GLY B CA 1
ATOM 3357 C C . GLY B 1 159 ? 52.858 26.180 28.980 1.00 40.61 143 GLY B C 1
ATOM 3358 O O . GLY B 1 159 ? 52.783 24.953 28.874 1.00 38.19 143 GLY B O 1
ATOM 3359 N N . GLU B 1 160 ? 51.943 26.898 29.634 1.00 36.37 144 GLU B N 1
ATOM 3360 C CA . GLU B 1 160 ? 50.780 26.222 30.200 1.00 31.28 144 GLU B CA 1
ATOM 3361 C C . GLU B 1 160 ? 49.812 25.784 29.114 1.00 33.44 144 GLU B C 1
ATOM 3362 O O . GLU B 1 160 ? 49.073 24.808 29.301 1.00 41.70 144 GLU B O 1
ATOM 3368 N N . GLY B 1 161 ? 49.811 26.478 27.983 1.00 32.75 145 GLY B N 1
ATOM 3369 C CA . GLY B 1 161 ? 49.054 26.054 26.821 1.00 31.74 145 GLY B CA 1
ATOM 3370 C C . GLY B 1 161 ? 47.682 26.699 26.734 1.00 34.82 145 GLY B C 1
ATOM 3371 O O . GLY B 1 161 ? 47.081 27.106 27.726 1.00 32.17 145 GLY B O 1
ATOM 3372 N N . ASP B 1 162 ? 47.175 26.785 25.499 1.00 29.53 146 ASP B N 1
ATOM 3373 C CA . ASP B 1 162 ? 45.815 27.253 25.277 1.00 29.34 146 ASP B CA 1
ATOM 3374 C C . ASP B 1 162 ? 45.378 26.796 23.894 1.00 29.63 146 ASP B C 1
ATOM 3375 O O . ASP B 1 162 ? 46.208 26.446 23.051 1.00 28.56 146 ASP B O 1
ATOM 3380 N N . ARG B 1 163 ? 44.063 26.770 23.682 1.00 32.40 147 ARG B N 1
ATOM 3381 C CA . ARG B 1 163 ? 43.521 26.477 22.360 1.00 29.64 147 ARG B CA 1
ATOM 3382 C C . ARG B 1 163 ? 43.951 27.554 21.372 1.00 34.33 147 ARG B C 1
ATOM 3383 O O . ARG B 1 163 ? 43.858 28.744 21.659 1.00 33.12 147 ARG B O 1
ATOM 3391 N N . SER B 1 164 ? 44.424 27.133 20.204 1.00 30.13 148 SER B N 1
ATOM 3392 C CA . SER B 1 164 ? 44.786 28.081 19.166 1.00 39.13 148 SER B CA 1
ATOM 3393 C C . SER B 1 164 ? 43.529 28.642 18.498 1.00 32.99 148 SER B C 1
ATOM 3394 O O . SER B 1 164 ? 42.437 28.068 18.570 1.00 35.46 148 SER B O 1
ATOM 3397 N N . LYS B 1 165 ? 43.696 29.776 17.830 1.00 34.03 149 LYS B N 1
ATOM 3398 C CA . LYS B 1 165 ? 42.643 30.262 16.949 1.00 40.01 149 LYS B CA 1
ATOM 3399 C C . LYS B 1 165 ? 42.607 29.527 15.613 1.00 41.48 149 LYS B C 1
ATOM 3400 O O . LYS B 1 165 ? 41.548 29.485 14.978 1.00 41.70 149 LYS B O 1
ATOM 3406 N N . GLU B 1 166 ? 43.728 28.951 15.178 1.00 40.53 150 GLU B N 1
ATOM 3407 C CA . GLU B 1 166 ? 43.757 28.113 13.982 1.00 40.55 150 GLU B CA 1
ATOM 3408 C C . GLU B 1 166 ? 42.917 26.856 14.176 1.00 40.89 150 GLU B C 1
ATOM 3409 O O . GLU B 1 166 ? 42.785 26.344 15.292 1.00 32.40 150 GLU B O 1
ATOM 3415 N N . VAL B 1 167 ? 42.359 26.345 13.069 1.00 30.86 151 VAL B N 1
ATOM 3416 C CA . VAL B 1 167 ? 41.606 25.091 13.059 1.00 31.91 151 VAL B CA 1
ATOM 3417 C C . VAL B 1 167 ? 42.073 24.234 11.890 1.00 33.61 151 VAL B C 1
ATOM 3418 O O . VAL B 1 167 ? 42.736 24.708 10.964 1.00 38.15 151 VAL B O 1
ATOM 3422 N N . VAL B 1 168 ? 41.697 22.957 11.936 1.00 31.29 152 VAL B N 1
ATOM 3423 C CA . VAL B 1 168 ? 41.925 22.013 10.843 1.00 36.33 152 VAL B CA 1
ATOM 3424 C C . VAL B 1 168 ? 40.605 21.838 10.096 1.00 33.14 152 VAL B C 1
ATOM 3425 O O . VAL B 1 168 ? 39.593 21.463 10.702 1.00 35.02 152 VAL B O 1
ATOM 3429 N N . GLU B 1 169 ? 40.609 22.092 8.783 1.00 32.31 153 GLU B N 1
ATOM 3430 C CA . GLU B 1 169 ? 39.426 21.901 7.944 1.00 35.24 153 GLU B CA 1
ATOM 3431 C C . GLU B 1 169 ? 39.369 20.475 7.403 1.00 37.42 153 GLU B C 1
ATOM 3432 O O . GLU B 1 169 ? 40.329 19.998 6.786 1.00 41.01 153 GLU B O 1
ATOM 3438 N N . VAL B 1 170 ? 38.230 19.810 7.598 1.00 29.69 154 VAL B N 1
ATOM 3439 C CA . VAL B 1 170 ? 38.018 18.445 7.130 1.00 30.36 154 VAL B CA 1
ATOM 3440 C C . VAL B 1 170 ? 36.972 18.497 6.027 1.00 36.56 154 VAL B C 1
ATOM 3441 O O . VAL B 1 170 ? 35.886 19.055 6.214 1.00 36.36 154 VAL B O 1
ATOM 3445 N N . GLN B 1 171 ? 37.302 17.941 4.873 1.00 36.37 155 GLN B N 1
ATOM 3446 C CA . GLN B 1 171 ? 36.373 17.877 3.757 1.00 37.23 155 GLN B CA 1
ATOM 3447 C C . GLN B 1 171 ? 36.002 16.417 3.548 1.00 33.76 155 GLN B C 1
ATOM 3448 O O . GLN B 1 171 ? 36.871 15.597 3.230 1.00 35.42 155 GLN B O 1
ATOM 3454 N N . GLY B 1 172 ? 34.719 16.095 3.728 1.00 29.04 156 GLY B N 1
ATOM 3455 C CA . GLY B 1 172 ? 34.240 14.755 3.464 1.00 26.89 156 GLY B CA 1
ATOM 3456 C C . GLY B 1 172 ? 34.206 14.486 1.976 1.00 33.40 156 GLY B C 1
ATOM 3457 O O . GLY B 1 172 ? 34.416 15.398 1.170 1.00 28.16 156 GLY B O 1
ATOM 3458 N N . PRO B 1 173 ? 33.942 13.232 1.567 1.00 34.34 157 PRO B N 1
ATOM 3459 C CA . PRO B 1 173 ? 33.757 12.058 2.426 1.00 31.60 157 PRO B CA 1
ATOM 3460 C C . PRO B 1 173 ? 35.062 11.602 3.073 1.00 29.46 157 PRO B C 1
ATOM 3461 O O . PRO B 1 173 ? 36.149 11.943 2.596 1.00 30.58 157 PRO B O 1
ATOM 3465 N N . ILE B 1 174 ? 34.947 10.822 4.143 1.00 28.16 158 ILE B N 1
ATOM 3466 C CA . ILE B 1 174 ? 36.092 10.360 4.913 1.00 27.76 158 ILE B CA 1
ATOM 3467 C C . ILE B 1 174 ? 35.959 8.849 5.070 1.00 25.52 158 ILE B C 1
ATOM 3468 O O . ILE B 1 174 ? 34.904 8.361 5.488 1.00 27.23 158 ILE B O 1
ATOM 3473 N N . ASP B 1 175 ? 37.024 8.110 4.737 1.00 24.65 159 ASP B N 1
ATOM 3474 C CA . ASP B 1 175 ? 36.995 6.657 4.930 1.00 23.54 159 ASP B CA 1
ATOM 3475 C C . ASP B 1 175 ? 37.310 6.264 6.366 1.00 26.46 159 ASP B C 1
ATOM 3476 O O . ASP B 1 175 ? 36.719 5.312 6.899 1.00 24.75 159 ASP B O 1
ATOM 3481 N N . VAL B 1 176 ? 38.292 6.925 6.976 1.00 25.07 160 VAL B N 1
ATOM 3482 C CA . VAL B 1 176 ? 38.852 6.500 8.263 1.00 22.17 160 VAL B CA 1
ATOM 3483 C C . VAL B 1 176 ? 39.107 7.728 9.122 1.00 27.33 160 VAL B C 1
ATOM 3484 O O . VAL B 1 176 ? 39.648 8.727 8.640 1.00 26.38 160 VAL B O 1
ATOM 3488 N N . VAL B 1 177 ? 38.727 7.648 10.395 1.00 27.50 161 VAL B N 1
ATOM 3489 C CA . VAL B 1 177 ? 39.103 8.634 11.408 1.00 25.25 161 VAL B CA 1
ATOM 3490 C C . VAL B 1 177 ? 40.096 7.962 12.342 1.00 25.66 161 VAL B C 1
ATOM 3491 O O . VAL B 1 177 ? 39.802 6.898 12.906 1.00 23.72 161 VAL B O 1
ATOM 3495 N N . ILE B 1 178 ? 41.287 8.544 12.456 1.00 24.41 162 ILE B N 1
ATOM 3496 C CA . ILE B 1 178 ? 42.252 8.157 13.474 1.00 26.90 162 ILE B CA 1
ATOM 3497 C C . ILE B 1 178 ? 41.974 9.020 14.699 1.00 26.60 162 ILE B C 1
ATOM 3498 O O . ILE B 1 178 ? 42.024 10.253 14.617 1.00 29.00 162 ILE B O 1
ATOM 3503 N N . PHE B 1 179 ? 41.671 8.383 15.829 1.00 28.03 163 PHE B N 1
ATOM 3504 C CA . PHE B 1 179 ? 41.432 9.085 17.099 1.00 20.44 163 PHE B CA 1
ATOM 3505 C C . PHE B 1 179 ? 42.472 8.574 18.099 1.00 23.89 163 PHE B C 1
ATOM 3506 O O . PHE B 1 179 ? 42.329 7.480 18.650 1.00 22.93 163 PHE B O 1
ATOM 3514 N N . GLU B 1 180 ? 43.530 9.348 18.303 1.00 24.55 164 GLU B N 1
ATOM 3515 C CA . GLU B 1 180 ? 44.681 8.930 19.081 1.00 25.64 164 GLU B CA 1
ATOM 3516 C C . GLU B 1 180 ? 44.797 9.737 20.372 1.00 28.35 164 GLU B C 1
ATOM 3517 O O . GLU B 1 180 ? 44.347 10.885 20.456 1.00 27.67 164 GLU B O 1
ATOM 3523 N N . GLY B 1 181 ? 45.441 9.134 21.364 1.00 25.58 165 GLY B N 1
ATOM 3524 C CA . GLY B 1 181 ? 45.652 9.786 22.647 1.00 24.99 165 GLY B CA 1
ATOM 3525 C C . GLY B 1 181 ? 46.503 8.917 23.550 1.00 27.55 165 GLY B C 1
ATOM 3526 O O . GLY B 1 181 ? 46.441 7.684 23.458 1.00 22.36 165 GLY B O 1
ATOM 3527 N N . TRP B 1 182 ? 47.307 9.545 24.411 1.00 23.92 166 TRP B N 1
ATOM 3528 C CA . TRP B 1 182 ? 48.124 8.788 25.359 1.00 26.98 166 TRP B CA 1
ATOM 3529 C C . TRP B 1 182 ? 47.261 7.952 26.301 1.00 25.36 166 TRP B C 1
ATOM 3530 O O . TRP B 1 182 ? 47.722 6.933 26.822 1.00 25.96 166 TRP B O 1
ATOM 3541 N N . MET B 1 183 ? 46.024 8.380 26.549 1.00 21.66 167 MET B N 1
ATOM 3542 C CA . MET B 1 183 ? 45.096 7.687 27.435 1.00 22.35 167 MET B CA 1
ATOM 3543 C C . MET B 1 183 ? 43.841 7.232 26.705 1.00 23.89 167 MET B C 1
ATOM 3544 O O . MET B 1 183 ? 42.829 6.937 27.348 1.00 24.35 167 MET B O 1
ATOM 3549 N N . ASN B 1 184 ? 43.859 7.200 25.372 1.00 21.68 168 ASN B N 1
ATOM 3550 C CA . ASN B 1 184 ? 42.651 6.807 24.663 1.00 17.28 168 ASN B CA 1
ATOM 3551 C C . ASN B 1 184 ? 42.264 5.377 25.022 1.00 18.51 168 ASN B C 1
ATOM 3552 O O . ASN B 1 184 ? 43.099 4.475 25.043 1.00 22.79 168 ASN B O 1
ATOM 3557 N N . GLY B 1 185 ? 40.989 5.170 25.309 1.00 20.36 169 GLY B N 1
ATOM 3558 C CA . GLY B 1 185 ? 40.511 3.859 25.687 1.00 23.99 169 GLY B CA 1
ATOM 3559 C C . GLY B 1 185 ? 40.734 3.491 27.146 1.00 26.66 169 GLY B C 1
ATOM 3560 O O . GLY B 1 185 ? 40.223 2.449 27.583 1.00 28.22 169 GLY B O 1
ATOM 3561 N N . PHE B 1 186 ? 41.476 4.302 27.910 1.00 22.91 170 PHE B N 1
ATOM 3562 C CA . PHE B 1 186 ? 41.683 4.009 29.331 1.00 25.57 170 PHE B CA 1
ATOM 3563 C C . PHE B 1 186 ? 40.341 3.862 30.030 1.00 23.82 170 PHE B C 1
ATOM 3564 O O . PHE B 1 186 ? 39.412 4.639 29.791 1.00 28.38 170 PHE B O 1
ATOM 3572 N N . GLY B 1 187 ? 40.238 2.860 30.904 1.00 24.58 171 GLY B N 1
ATOM 3573 C CA . GLY B 1 187 ? 38.990 2.562 31.569 1.00 23.55 171 GLY B CA 1
ATOM 3574 C C . GLY B 1 187 ? 38.989 2.901 33.053 1.00 28.60 171 GLY B C 1
ATOM 3575 O O . GLY B 1 187 ? 39.965 2.662 33.770 1.00 30.11 171 GLY B O 1
ATOM 3576 N N . PRO B 1 188 ? 37.881 3.463 33.536 1.00 26.72 172 PRO B N 1
ATOM 3577 C CA . PRO B 1 188 ? 37.741 3.722 34.971 1.00 32.23 172 PRO B CA 1
ATOM 3578 C C . PRO B 1 188 ? 37.576 2.433 35.758 1.00 32.51 172 PRO B C 1
ATOM 3579 O O . PRO B 1 188 ? 37.218 1.383 35.224 1.00 28.36 172 PRO B O 1
ATOM 3583 N N . LEU B 1 189 ? 37.783 2.550 37.065 1.00 28.36 173 LEU B N 1
ATOM 3584 C CA . LEU B 1 189 ? 37.699 1.430 37.991 1.00 29.57 173 LEU B CA 1
ATOM 3585 C C . LEU B 1 189 ? 36.501 1.598 38.912 1.00 26.82 173 LEU B C 1
ATOM 3586 O O . LEU B 1 189 ? 36.039 2.712 39.154 1.00 32.06 173 LEU B O 1
ATOM 3591 N N . SER B 1 190 ? 35.984 0.482 39.427 1.00 29.29 174 SER B N 1
ATOM 3592 C CA . SER B 1 190 ? 35.101 0.605 40.573 1.00 32.69 174 SER B CA 1
ATOM 3593 C C . SER B 1 190 ? 35.899 1.197 41.733 1.00 30.40 174 SER B C 1
ATOM 3594 O O . SER B 1 190 ? 37.131 1.164 41.746 1.00 29.97 174 SER B O 1
ATOM 3597 N N . ASN B 1 191 ? 35.196 1.777 42.701 1.00 34.18 175 ASN B N 1
ATOM 3598 C CA . ASN B 1 191 ? 35.902 2.319 43.860 1.00 36.98 175 ASN B CA 1
ATOM 3599 C C . ASN B 1 191 ? 36.722 1.233 44.548 1.00 34.66 175 ASN B C 1
ATOM 3600 O O . ASN B 1 191 ? 37.896 1.439 44.875 1.00 38.90 175 ASN B O 1
ATOM 3605 N N . ASP B 1 192 ? 36.123 0.053 44.743 1.00 35.51 176 ASP B N 1
ATOM 3606 C CA . ASP B 1 192 ? 36.812 -1.040 45.427 1.00 29.62 176 ASP B CA 1
ATOM 3607 C C . ASP B 1 192 ? 38.072 -1.455 44.681 1.00 36.62 176 ASP B C 1
ATOM 3608 O O . ASP B 1 192 ? 39.080 -1.811 45.301 1.00 30.50 176 ASP B O 1
ATOM 3613 N N . LYS B 1 193 ? 38.013 -1.471 43.344 1.00 31.28 177 LYS B N 1
ATOM 3614 C CA . LYS B 1 193 ? 39.154 -1.928 42.556 1.00 36.02 177 LYS B CA 1
ATOM 3615 C C . LYS B 1 193 ? 40.284 -0.903 42.569 1.00 30.62 177 LYS B C 1
ATOM 3616 O O . LYS B 1 193 ? 41.462 -1.274 42.571 1.00 32.78 177 LYS B O 1
ATOM 3622 N N . LEU B 1 194 ? 39.951 0.392 42.562 1.00 27.73 178 LEU B N 1
ATOM 3623 C CA . LEU B 1 194 ? 40.994 1.402 42.707 1.00 27.10 178 LEU B CA 1
ATOM 3624 C C . LEU B 1 194 ? 41.704 1.250 44.053 1.00 31.29 178 LEU B C 1
ATOM 3625 O O . LEU B 1 194 ? 42.941 1.223 44.111 1.00 30.47 178 LEU B O 1
ATOM 3630 N N . GLU B 1 195 ? 40.935 1.113 45.145 1.00 29.09 179 GLU B N 1
ATOM 3631 C CA . GLU B 1 195 ? 41.543 0.894 46.457 1.00 29.95 179 GLU B CA 1
ATOM 3632 C C . GLU B 1 195 ? 42.408 -0.357 46.462 1.00 30.46 179 GLU B C 1
ATOM 3633 O O . GLU B 1 195 ? 43.469 -0.390 47.097 1.00 33.93 179 GLU B O 1
ATOM 3639 N N . GLU B 1 196 ? 41.959 -1.401 45.765 1.00 32.54 180 GLU B N 1
ATOM 3640 C CA . GLU B 1 196 ? 42.709 -2.647 45.719 1.00 38.28 180 GLU B CA 1
ATOM 3641 C C . GLU B 1 196 ? 44.089 -2.441 45.104 1.00 35.46 180 GLU B C 1
ATOM 3642 O O . GLU B 1 196 ? 45.095 -2.934 45.638 1.00 36.16 180 GLU B O 1
ATOM 3648 N N . LYS B 1 197 ? 44.156 -1.675 44.011 1.00 31.23 181 LYS B N 1
ATOM 3649 C CA . LYS B 1 197 ? 45.435 -1.378 43.372 1.00 34.18 181 LYS B CA 1
ATOM 3650 C C . LYS B 1 197 ? 46.313 -0.511 44.259 1.00 31.24 181 LYS B C 1
ATOM 3651 O O . LYS B 1 197 ? 47.511 -0.775 44.396 1.00 33.65 181 LYS B O 1
ATOM 3657 N N . TYR B 1 198 ? 45.738 0.524 44.874 1.00 32.21 182 TYR B N 1
ATOM 3658 C CA . TYR B 1 198 ? 46.509 1.371 45.790 1.00 35.21 182 TYR B CA 1
ATOM 3659 C C . TYR B 1 198 ? 47.089 0.578 46.960 1.00 34.59 182 TYR B C 1
ATOM 3660 O O . TYR B 1 198 ? 48.271 0.724 47.299 1.00 33.66 182 TYR B O 1
ATOM 3669 N N . ALA B 1 199 ? 46.264 -0.239 47.622 1.00 33.95 183 ALA B N 1
ATOM 3670 C CA . ALA B 1 199 ? 46.757 -1.003 48.769 1.00 35.00 183 ALA B CA 1
ATOM 3671 C C . ALA B 1 199 ? 47.810 -2.017 48.345 1.00 35.47 183 ALA B C 1
ATOM 3672 O O . ALA B 1 199 ? 48.769 -2.275 49.084 1.00 37.10 183 ALA B O 1
ATOM 3674 N N . GLU B 1 200 ? 47.652 -2.604 47.155 1.00 34.22 184 GLU B N 1
ATOM 3675 C CA . GLU B 1 200 ? 48.620 -3.606 46.717 1.00 37.89 184 GLU B CA 1
ATOM 3676 C C . GLU B 1 200 ? 49.976 -2.964 46.470 1.00 38.63 184 GLU B C 1
ATOM 3677 O O . GLU B 1 200 ? 51.014 -3.524 46.845 1.00 41.90 184 GLU B O 1
ATOM 3683 N N . ALA B 1 201 ? 49.979 -1.776 45.865 1.00 41.47 185 ALA B N 1
ATOM 3684 C CA . ALA B 1 201 ? 51.222 -1.042 45.657 1.00 38.80 185 ALA B CA 1
ATOM 3685 C C . ALA B 1 201 ? 51.934 -0.791 46.977 1.00 40.45 185 ALA B C 1
ATOM 3686 O O . ALA B 1 201 ? 53.136 -1.050 47.110 1.00 40.93 185 ALA B O 1
ATOM 3688 N N . GLY B 1 202 ? 51.199 -0.284 47.971 1.00 36.94 186 GLY B N 1
ATOM 3689 C CA . GLY B 1 202 ? 51.792 -0.023 49.271 1.00 38.96 186 GLY B CA 1
ATOM 3690 C C . GLY B 1 202 ? 52.409 -1.246 49.914 1.00 44.84 186 GLY B C 1
ATOM 3691 O O . GLY B 1 202 ? 53.378 -1.128 50.666 1.00 47.76 186 GLY B O 1
ATOM 3692 N N . ARG B 1 203 ? 51.870 -2.432 49.629 1.00 46.63 187 ARG B N 1
ATOM 3693 C CA . ARG B 1 203 ? 52.449 -3.645 50.196 1.00 55.69 187 ARG B CA 1
ATOM 3694 C C . ARG B 1 203 ? 53.688 -4.099 49.433 1.00 59.85 187 ARG B C 1
ATOM 3695 O O . ARG B 1 203 ? 54.587 -4.700 50.031 1.00 64.08 187 ARG B O 1
ATOM 3703 N N . GLN B 1 204 ? 53.757 -3.819 48.129 1.00 58.19 188 GLN B N 1
ATOM 3704 C CA . GLN B 1 204 ? 54.908 -4.227 47.332 1.00 65.77 188 GLN B CA 1
ATOM 3705 C C . GLN B 1 204 ? 56.132 -3.355 47.584 1.00 74.67 188 GLN B C 1
ATOM 3706 O O . GLN B 1 204 ? 57.264 -3.821 47.415 1.00 83.39 188 GLN B O 1
ATOM 3712 N N . TRP B 1 205 ? 55.936 -2.104 47.983 1.00 73.10 189 TRP B N 1
ATOM 3713 C CA . TRP B 1 205 ? 57.035 -1.150 48.053 1.00 75.00 189 TRP B CA 1
ATOM 3714 C C . TRP B 1 205 ? 57.568 -0.991 49.473 1.00 78.09 189 TRP B C 1
ATOM 3715 O O . TRP B 1 205 ? 57.095 -0.145 50.230 1.00 82.75 189 TRP B O 1
ATOM 3726 N N . VAL B 1 216 ? 61.544 0.452 40.530 1.00 94.07 200 VAL B N 1
ATOM 3727 C CA . VAL B 1 216 ? 60.777 1.692 40.500 1.00 88.80 200 VAL B CA 1
ATOM 3728 C C . VAL B 1 216 ? 59.621 1.629 41.487 1.00 84.44 200 VAL B C 1
ATOM 3729 O O . VAL B 1 216 ? 58.965 0.597 41.630 1.00 88.99 200 VAL B O 1
ATOM 3731 N N . MET B 1 217 ? 59.386 2.738 42.168 1.00 73.73 201 MET B N 1
ATOM 3732 C CA . MET B 1 217 ? 58.222 2.874 43.031 1.00 67.56 201 MET B CA 1
ATOM 3733 C C . MET B 1 217 ? 56.975 3.080 42.180 1.00 63.04 201 MET B C 1
ATOM 3734 O O . MET B 1 217 ? 57.006 3.871 41.234 1.00 69.18 201 MET B O 1
ATOM 3739 N N . PRO B 1 218 ? 55.873 2.383 42.463 1.00 56.98 202 PRO B N 1
ATOM 3740 C CA . PRO B 1 218 ? 54.619 2.689 41.755 1.00 46.43 202 PRO B CA 1
ATOM 3741 C C . PRO B 1 218 ? 54.218 4.141 41.986 1.00 48.70 202 PRO B C 1
ATOM 3742 O O . PRO B 1 218 ? 54.115 4.605 43.126 1.00 42.28 202 PRO B O 1
ATOM 3746 N N . THR B 1 219 ? 53.998 4.869 40.887 1.00 41.49 203 THR B N 1
ATOM 3747 C CA . THR B 1 219 ? 53.776 6.306 41.005 1.00 41.59 203 THR B CA 1
ATOM 3748 C C . THR B 1 219 ? 52.444 6.656 41.674 1.00 38.49 203 THR B C 1
ATOM 3749 O O . THR B 1 219 ? 52.297 7.783 42.165 1.00 37.80 203 THR B O 1
ATOM 3753 N N . ILE B 1 220 ? 51.482 5.725 41.741 1.00 39.29 204 ILE B N 1
ATOM 3754 C CA . ILE B 1 220 ? 50.225 6.039 42.428 1.00 32.25 204 ILE B CA 1
ATOM 3755 C C . ILE B 1 220 ? 50.473 6.357 43.893 1.00 35.81 204 ILE B C 1
ATOM 3756 O O . ILE B 1 220 ? 49.730 7.142 44.495 1.00 40.16 204 ILE B O 1
ATOM 3761 N N . LEU B 1 221 ? 51.530 5.787 44.485 1.00 38.77 205 LEU B N 1
ATOM 3762 C CA . LEU B 1 221 ? 51.846 6.064 45.884 1.00 36.11 205 LEU B CA 1
ATOM 3763 C C . LEU B 1 221 ? 52.325 7.489 46.109 1.00 41.13 205 LEU B C 1
ATOM 3764 O O . LEU B 1 221 ? 52.449 7.902 47.266 1.00 42.94 205 LEU B O 1
ATOM 3769 N N . LEU B 1 222 ? 52.597 8.243 45.041 1.00 45.51 206 LEU B N 1
ATOM 3770 C CA . LEU B 1 222 ? 52.936 9.655 45.159 1.00 46.76 206 LEU B CA 1
ATOM 3771 C C . LEU B 1 222 ? 51.727 10.535 45.441 1.00 43.37 206 LEU B C 1
ATOM 3772 O O . LEU B 1 222 ? 51.901 11.703 45.789 1.00 42.62 206 LEU B O 1
ATOM 3777 N N . TYR B 1 223 ? 50.517 10.015 45.300 1.00 39.52 207 TYR B N 1
ATOM 3778 C CA . TYR B 1 223 ? 49.317 10.834 45.337 1.00 40.68 207 TYR B CA 1
ATOM 3779 C C . TYR B 1 223 ? 48.343 10.296 46.377 1.00 42.19 207 TYR B C 1
ATOM 3780 O O . TYR B 1 223 ? 48.356 9.110 46.717 1.00 38.10 207 TYR B O 1
ATOM 3789 N N . SER B 1 224 ? 47.493 11.187 46.879 1.00 38.74 208 SER B N 1
ATOM 3790 C CA . SER B 1 224 ? 46.507 10.763 47.857 1.00 41.11 208 SER B CA 1
ATOM 3791 C C . SER B 1 224 ? 45.462 9.879 47.190 1.00 42.43 208 SER B C 1
ATOM 3792 O O . SER B 1 224 ? 45.248 9.927 45.971 1.00 37.94 208 SER B O 1
ATOM 3795 N N . ARG B 1 225 ? 44.813 9.053 48.013 1.00 38.70 209 ARG B N 1
ATOM 3796 C CA . ARG B 1 225 ? 43.688 8.261 47.529 1.00 38.31 209 ARG B CA 1
ATOM 3797 C C . ARG B 1 225 ? 42.594 9.164 46.959 1.00 41.15 209 ARG B C 1
ATOM 3798 O O . ARG B 1 225 ? 41.989 8.849 45.932 1.00 33.72 209 ARG B O 1
ATOM 3806 N N . SER B 1 226 ? 42.368 10.324 47.579 1.00 38.47 210 SER B N 1
ATOM 3807 C CA A SER B 1 226 ? 41.363 11.253 47.063 0.57 36.37 210 SER B CA 1
ATOM 3808 C CA B SER B 1 226 ? 41.366 11.260 47.067 0.43 36.76 210 SER B CA 1
ATOM 3809 C C . SER B 1 226 ? 41.757 11.820 45.705 1.00 37.33 210 SER B C 1
ATOM 3810 O O . SER B 1 226 ? 40.901 12.010 44.824 1.00 34.31 210 SER B O 1
ATOM 3815 N N . THR B 1 227 ? 43.042 12.119 45.504 1.00 36.72 211 THR B N 1
ATOM 3816 C CA . THR B 1 227 ? 43.464 12.633 44.205 1.00 30.84 211 THR B CA 1
ATOM 3817 C C . THR B 1 227 ? 43.232 11.597 43.109 1.00 34.70 211 THR B C 1
ATOM 3818 O O . THR B 1 227 ? 42.797 11.935 42.002 1.00 35.76 211 THR B O 1
ATOM 3822 N N . LEU B 1 228 ? 43.504 10.327 43.400 1.00 29.86 212 LEU B N 1
ATOM 3823 C CA . LEU B 1 228 ? 43.356 9.307 42.368 1.00 33.39 212 LEU B CA 1
ATOM 3824 C C . LEU B 1 228 ? 41.886 9.038 42.065 1.00 33.55 212 LEU B C 1
ATOM 3825 O O . LEU B 1 228 ? 41.512 8.847 40.903 1.00 30.59 212 LEU B O 1
ATOM 3830 N N . HIS B 1 229 ? 41.043 8.999 43.101 1.00 33.94 213 HIS B N 1
ATOM 3831 C CA . HIS B 1 229 ? 39.615 8.801 42.875 1.00 31.65 213 HIS B CA 1
ATOM 3832 C C . HIS B 1 229 ? 39.037 9.888 41.969 1.00 30.54 213 HIS B C 1
ATOM 3833 O O . HIS B 1 229 ? 38.182 9.600 41.122 1.00 33.42 213 HIS B O 1
ATOM 3840 N N . SER B 1 230 ? 39.481 11.144 42.141 1.00 31.96 214 SER B N 1
ATOM 3841 C CA A SER B 1 230 ? 38.990 12.237 41.300 0.58 29.49 214 SER B CA 1
ATOM 3842 C CA B SER B 1 230 ? 38.992 12.238 41.296 0.42 29.88 214 SER B CA 1
ATOM 3843 C C . SER B 1 230 ? 39.296 11.988 39.824 1.00 31.39 214 SER B C 1
ATOM 3844 O O . SER B 1 230 ? 38.424 12.149 38.962 1.00 33.19 214 SER B O 1
ATOM 3849 N N . ILE B 1 231 ? 40.538 11.604 39.509 1.00 29.44 215 ILE B N 1
ATOM 3850 C CA . ILE B 1 231 ? 40.883 11.285 38.121 1.00 27.74 215 ILE B CA 1
ATOM 3851 C C . ILE B 1 231 ? 40.060 10.105 37.613 1.00 29.71 215 ILE B C 1
ATOM 3852 O O . ILE B 1 231 ? 39.609 10.089 36.460 1.00 28.60 215 ILE B O 1
ATOM 3857 N N . ASN B 1 232 ? 39.868 9.091 38.456 1.00 25.51 216 ASN B N 1
ATOM 3858 C CA . ASN B 1 232 ? 39.033 7.952 38.089 1.00 25.19 216 ASN B CA 1
ATOM 3859 C C . ASN B 1 232 ? 37.611 8.388 37.733 1.00 30.05 216 ASN B C 1
ATOM 3860 O O . ASN B 1 232 ? 37.038 7.945 36.729 1.00 27.65 216 ASN B O 1
ATOM 3865 N N . GLN B 1 233 ? 37.010 9.218 38.583 1.00 29.48 217 GLN B N 1
ATOM 3866 C CA . GLN B 1 233 ? 35.657 9.695 38.337 1.00 37.74 217 GLN B CA 1
ATOM 3867 C C . GLN B 1 233 ? 35.591 10.529 37.065 1.00 36.53 217 GLN B C 1
ATOM 3868 O O . GLN B 1 233 ? 34.617 10.443 36.309 1.00 30.30 217 GLN B O 1
ATOM 3874 N N . ASN B 1 234 ? 36.606 11.371 36.837 1.00 30.18 218 ASN B N 1
ATOM 3875 C CA . ASN B 1 234 ? 36.709 12.114 35.589 1.00 31.50 218 ASN B CA 1
ATOM 3876 C C . ASN B 1 234 ? 36.746 11.171 34.388 1.00 26.08 218 ASN B C 1
ATOM 3877 O O . ASN B 1 234 ? 36.106 11.430 33.367 1.00 29.66 218 ASN B O 1
ATOM 3882 N N . LEU B 1 235 ? 37.454 10.046 34.511 1.00 29.05 219 LEU B N 1
ATOM 3883 C CA . LEU B 1 235 ? 37.596 9.142 33.370 1.00 35.30 219 LEU B CA 1
ATOM 3884 C C . LEU B 1 235 ? 36.267 8.492 32.989 1.00 29.15 219 LEU B C 1
ATOM 3885 O O . LEU B 1 235 ? 36.053 8.171 31.814 1.00 25.85 219 LEU B O 1
ATOM 3890 N N . ARG B 1 236 ? 35.348 8.333 33.946 1.00 26.37 220 ARG B N 1
ATOM 3891 C CA . ARG B 1 236 ? 34.019 7.823 33.620 1.00 27.42 220 ARG B CA 1
ATOM 3892 C C . ARG B 1 236 ? 33.333 8.637 32.529 1.00 33.60 220 ARG B C 1
ATOM 3893 O O . ARG B 1 236 ? 32.570 8.080 31.730 1.00 33.55 220 ARG B O 1
ATOM 3901 N N . GLN B 1 237 ? 33.618 9.941 32.444 1.00 28.54 221 GLN B N 1
ATOM 3902 C CA . GLN B 1 237 ? 32.971 10.810 31.465 1.00 28.99 221 GLN B CA 1
ATOM 3903 C C . GLN B 1 237 ? 33.453 10.579 30.035 1.00 29.12 221 GLN B C 1
ATOM 3904 O O . GLN B 1 237 ? 32.833 11.110 29.101 1.00 26.52 221 GLN B O 1
ATOM 3910 N N . TYR B 1 238 ? 34.550 9.852 29.840 1.00 27.89 222 TYR B N 1
ATOM 3911 C CA . TYR B 1 238 ? 35.087 9.606 28.506 1.00 27.32 222 TYR B CA 1
ATOM 3912 C C . TYR B 1 238 ? 34.462 8.391 27.835 1.00 28.16 222 TYR B C 1
ATOM 3913 O O . TYR B 1 238 ? 34.707 8.166 26.643 1.00 27.41 222 TYR B O 1
ATOM 3922 N N . GLU B 1 239 ? 33.667 7.610 28.569 1.00 29.01 223 GLU B N 1
ATOM 3923 C CA . GLU B 1 239 ? 33.149 6.356 28.031 1.00 26.74 223 GLU B CA 1
ATOM 3924 C C . GLU B 1 239 ? 32.219 6.577 26.837 1.00 30.32 223 GLU B C 1
ATOM 3925 O O . GLU B 1 239 ? 32.208 5.754 25.911 1.00 27.26 223 GLU B O 1
ATOM 3931 N N . VAL B 1 240 ? 31.468 7.686 26.816 1.00 30.33 224 VAL B N 1
ATOM 3932 C CA . VAL B 1 240 ? 30.667 8.030 25.631 1.00 31.10 224 VAL B CA 1
ATOM 3933 C C . VAL B 1 240 ? 31.549 8.162 24.392 1.00 31.35 224 VAL B C 1
ATOM 3934 O O . VAL B 1 240 ? 31.130 7.831 23.270 1.00 31.78 224 VAL B O 1
ATOM 3938 N N . LEU B 1 241 ? 32.774 8.668 24.565 1.00 28.76 225 LEU B N 1
ATOM 3939 C CA . LEU B 1 241 ? 33.692 8.790 23.437 1.00 30.53 225 LEU B CA 1
ATOM 3940 C C . LEU B 1 241 ? 34.256 7.441 23.048 1.00 29.68 225 LEU B C 1
ATOM 3941 O O . LEU B 1 241 ? 34.335 7.107 21.859 1.00 26.32 225 LEU B O 1
ATOM 3946 N N . TRP B 1 242 ? 34.701 6.668 24.042 1.00 24.65 226 TRP B N 1
ATOM 3947 C CA . TRP B 1 242 ? 35.325 5.386 23.740 1.00 26.72 226 TRP B CA 1
ATOM 3948 C C . TRP B 1 242 ? 34.378 4.499 22.955 1.00 25.40 226 TRP B C 1
ATOM 3949 O O . TRP B 1 242 ? 34.804 3.741 22.073 1.00 25.38 226 TRP B O 1
ATOM 3960 N N . ASP B 1 243 ? 33.085 4.568 23.269 1.00 24.67 227 ASP B N 1
ATOM 3961 C CA . ASP B 1 243 ? 32.117 3.673 22.638 1.00 26.70 227 ASP B CA 1
ATOM 3962 C C . ASP B 1 243 ? 31.866 4.007 21.171 1.00 27.80 227 ASP B C 1
ATOM 3963 O O . ASP B 1 243 ? 31.178 3.247 20.493 1.00 26.77 227 ASP B O 1
ATOM 3968 N N . GLN B 1 244 ? 32.378 5.122 20.686 1.00 24.75 228 GLN B N 1
ATOM 3969 C CA . GLN B 1 244 ? 32.317 5.503 19.279 1.00 32.19 228 GLN B CA 1
ATOM 3970 C C . GLN B 1 244 ? 33.461 4.920 18.463 1.00 31.79 228 GLN B C 1
ATOM 3971 O O . GLN B 1 244 ? 33.514 5.124 17.242 1.00 27.33 228 GLN B O 1
ATOM 3977 N N . ILE B 1 245 ? 34.390 4.242 19.114 1.00 25.24 229 ILE B N 1
ATOM 3978 C CA . ILE B 1 245 ? 35.575 3.702 18.468 1.00 25.54 229 ILE B CA 1
ATOM 3979 C C . ILE B 1 245 ? 35.249 2.309 17.942 1.00 29.91 229 ILE B C 1
ATOM 3980 O O . ILE B 1 245 ? 34.716 1.463 18.672 1.00 27.44 229 ILE B O 1
ATOM 3985 N N . ASP B 1 246 ? 35.576 2.063 16.674 1.00 26.21 230 ASP B N 1
ATOM 3986 C CA . ASP B 1 246 ? 35.244 0.791 16.043 1.00 21.42 230 ASP B CA 1
ATOM 3987 C C . ASP B 1 246 ? 36.326 -0.254 16.210 1.00 20.76 230 ASP B C 1
ATOM 3988 O O . ASP B 1 246 ? 36.025 -1.442 16.384 1.00 25.74 230 ASP B O 1
ATOM 3993 N N . CYS B 1 247 ? 37.582 0.154 16.128 1.00 19.64 231 CYS B N 1
ATOM 3994 C CA . CYS B 1 247 ? 38.686 -0.784 16.229 1.00 24.47 231 CYS B CA 1
ATOM 3995 C C . CYS B 1 247 ? 39.839 -0.018 16.845 1.00 23.08 231 CYS B C 1
ATOM 3996 O O . CYS B 1 247 ? 39.772 1.199 16.995 1.00 22.44 231 CYS B O 1
ATOM 3999 N N . PHE B 1 248 ? 40.914 -0.727 17.182 1.00 22.57 232 PHE B N 1
ATOM 4000 C CA . PHE B 1 248 ? 41.897 -0.129 18.074 1.00 21.67 232 PHE B CA 1
ATOM 4001 C C . PHE B 1 248 ? 43.299 -0.616 17.742 1.00 23.30 232 PHE B C 1
ATOM 4002 O O . PHE B 1 248 ? 43.513 -1.804 17.477 1.00 25.00 232 PHE B O 1
ATOM 4010 N N . VAL B 1 249 ? 44.254 0.307 17.773 1.00 22.28 233 VAL B N 1
ATOM 4011 C CA . VAL B 1 249 ? 45.675 0.001 17.619 1.00 23.89 233 VAL B CA 1
ATOM 4012 C C . VAL B 1 249 ? 46.389 0.489 18.871 1.00 24.24 233 VAL B C 1
ATOM 4013 O O . VAL B 1 249 ? 46.258 1.662 19.235 1.00 23.96 233 VAL B O 1
ATOM 4017 N N . GLN B 1 250 ? 47.159 -0.389 19.516 1.00 22.71 234 GLN B N 1
ATOM 4018 C CA . GLN B 1 250 ? 47.883 -0.026 20.730 1.00 21.75 234 GLN B CA 1
ATOM 4019 C C . GLN B 1 250 ? 49.371 -0.294 20.559 1.00 25.20 234 GLN B C 1
ATOM 4020 O O . GLN B 1 250 ? 49.766 -1.364 20.084 1.00 31.15 234 GLN B O 1
ATOM 4026 N N . ILE B 1 251 ? 50.196 0.671 20.953 1.00 23.47 235 ILE B N 1
ATOM 4027 C CA . ILE B 1 251 ? 51.641 0.491 20.995 1.00 24.91 235 ILE B CA 1
ATOM 4028 C C . ILE B 1 251 ? 52.015 0.310 22.460 1.00 36.19 235 ILE B C 1
ATOM 4029 O O . ILE B 1 251 ? 51.868 1.237 23.261 1.00 30.47 235 ILE B O 1
ATOM 4034 N N . GLN B 1 252 ? 52.492 -0.880 22.824 1.00 35.55 236 GLN B N 1
ATOM 4035 C CA . GLN B 1 252 ? 52.745 -1.206 24.227 1.00 36.06 236 GLN B CA 1
ATOM 4036 C C . GLN B 1 252 ? 54.228 -1.474 24.442 1.00 34.50 236 GLN B C 1
ATOM 4037 O O . GLN B 1 252 ? 54.770 -2.424 23.851 1.00 36.10 236 GLN B O 1
ATOM 4043 N N . PRO B 1 253 ? 54.930 -0.676 25.246 1.00 32.40 237 PRO B N 1
ATOM 4044 C CA . PRO B 1 253 ? 56.331 -0.992 25.537 1.00 36.06 237 PRO B CA 1
ATOM 4045 C C . PRO B 1 253 ? 56.428 -2.296 26.314 1.00 39.41 237 PRO B C 1
ATOM 4046 O O . PRO B 1 253 ? 55.520 -2.663 27.064 1.00 38.83 237 PRO B O 1
ATOM 4050 N N . LEU B 1 254 ? 57.537 -3.010 26.102 1.00 43.13 238 LEU B N 1
ATOM 4051 C CA . LEU B 1 254 ? 57.820 -4.206 26.889 1.00 42.96 238 LEU B CA 1
ATOM 4052 C C . LEU B 1 254 ? 57.752 -3.905 28.375 1.00 48.67 238 LEU B C 1
ATOM 4053 O O . LEU B 1 254 ? 57.214 -4.696 29.159 1.00 48.73 238 LEU B O 1
ATOM 4058 N N . ASP B 1 255 ? 58.297 -2.762 28.777 1.00 47.54 239 ASP B N 1
ATOM 4059 C CA . ASP B 1 255 ? 58.339 -2.333 30.166 1.00 50.71 239 ASP B CA 1
ATOM 4060 C C . ASP B 1 255 ? 57.884 -0.887 30.224 1.00 49.17 239 ASP B C 1
ATOM 4061 O O . ASP B 1 255 ? 58.316 -0.067 29.407 1.00 44.39 239 ASP B O 1
ATOM 4066 N N . LEU B 1 256 ? 57.018 -0.579 31.193 1.00 47.40 240 LEU B N 1
ATOM 4067 C CA . LEU B 1 256 ? 56.527 0.783 31.371 1.00 49.62 240 LEU B CA 1
ATOM 4068 C C . LEU B 1 256 ? 57.649 1.765 31.691 1.00 51.10 240 LEU B C 1
ATOM 4069 O O . LEU B 1 256 ? 57.452 2.976 31.562 1.00 51.40 240 LEU B O 1
ATOM 4074 N N . SER B 1 257 ? 58.820 1.269 32.104 1.00 50.57 241 SER B N 1
ATOM 4075 C CA . SER B 1 257 ? 59.954 2.151 32.362 1.00 54.97 241 SER B CA 1
ATOM 4076 C C . SER B 1 257 ? 60.386 2.896 31.109 1.00 53.20 241 SER B C 1
ATOM 4077 O O . SER B 1 257 ? 60.929 4.001 31.208 1.00 49.06 241 SER B O 1
ATOM 4080 N N . TYR B 1 258 ? 60.158 2.310 29.928 1.00 49.17 242 TYR B N 1
ATOM 4081 C CA . TYR B 1 258 ? 60.559 2.954 28.679 1.00 46.57 242 TYR B CA 1
ATOM 4082 C C . TYR B 1 258 ? 59.966 4.347 28.541 1.00 46.18 242 TYR B C 1
ATOM 4083 O O . TYR B 1 258 ? 60.563 5.211 27.889 1.00 48.88 242 TYR B O 1
ATOM 4092 N N . VAL B 1 259 ? 58.789 4.580 29.129 1.00 46.19 243 VAL B N 1
ATOM 4093 C CA . VAL B 1 259 ? 58.115 5.866 28.966 1.00 45.16 243 VAL B CA 1
ATOM 4094 C C . VAL B 1 259 ? 59.001 7.000 29.466 1.00 53.90 243 VAL B C 1
ATOM 4095 O O . VAL B 1 259 ? 59.099 8.055 28.825 1.00 54.30 243 VAL B O 1
ATOM 4099 N N . TRP B 1 260 ? 59.674 6.793 30.602 1.00 55.44 244 TRP B N 1
ATOM 4100 C CA . TRP B 1 260 ? 60.638 7.772 31.101 1.00 63.56 244 TRP B CA 1
ATOM 4101 C C . TRP B 1 260 ? 61.802 7.927 30.132 1.00 60.56 244 TRP B C 1
ATOM 4102 O O . TRP B 1 260 ? 62.133 9.041 29.705 1.00 58.87 244 TRP B O 1
ATOM 4113 N N . THR B 1 261 ? 62.450 6.806 29.796 1.00 60.78 245 THR B N 1
ATOM 4114 C CA . THR B 1 261 ? 63.627 6.825 28.932 1.00 58.67 245 THR B CA 1
ATOM 4115 C C . THR B 1 261 ? 63.336 7.536 27.617 1.00 57.22 245 THR B C 1
ATOM 4116 O O . THR B 1 261 ? 64.120 8.378 27.161 1.00 61.65 245 THR B O 1
ATOM 4120 N N . TRP B 1 262 ? 62.199 7.212 26.994 1.00 46.48 246 TRP B N 1
ATOM 4121 C CA . TRP B 1 262 ? 61.844 7.854 25.734 1.00 49.14 246 TRP B CA 1
ATOM 4122 C C . TRP B 1 262 ? 61.588 9.345 25.920 1.00 53.41 246 TRP B C 1
ATOM 4123 O O . TRP B 1 262 ? 62.054 10.164 25.120 1.00 48.47 246 TRP B O 1
ATOM 4134 N N . ARG B 1 263 ? 60.837 9.718 26.959 1.00 55.33 247 ARG B N 1
ATOM 4135 C CA . ARG B 1 263 ? 60.519 11.128 27.144 1.00 56.07 247 ARG B CA 1
ATOM 4136 C C . ARG B 1 263 ? 61.764 11.937 27.475 1.00 60.00 247 ARG B C 1
ATOM 4137 O O . ARG B 1 263 ? 61.869 13.103 27.079 1.00 60.03 247 ARG B O 1
ATOM 4145 N N . LEU B 1 264 ? 62.715 11.338 28.194 1.00 69.17 248 LEU B N 1
ATOM 4146 C CA . LEU B 1 264 ? 63.991 12.003 28.427 1.00 71.68 248 LEU B CA 1
ATOM 4147 C C . LEU B 1 264 ? 64.739 12.200 27.111 1.00 74.09 248 LEU B C 1
ATOM 4148 O O . LEU B 1 264 ? 65.158 13.317 26.786 1.00 76.06 248 LEU B O 1
ATOM 4153 N N . GLN B 1 265 ? 64.895 11.121 26.331 1.00 69.70 249 GLN B N 1
ATOM 4154 C CA A GLN B 1 265 ? 65.476 11.192 24.986 0.42 65.58 249 GLN B CA 1
ATOM 4155 C CA B GLN B 1 265 ? 65.555 11.272 25.044 0.58 65.65 249 GLN B CA 1
ATOM 4156 C C . GLN B 1 265 ? 64.854 12.318 24.180 1.00 64.23 249 GLN B C 1
ATOM 4157 O O . GLN B 1 265 ? 65.535 13.145 23.563 1.00 67.60 249 GLN B O 1
ATOM 4168 N N . GLN B 1 266 ? 63.518 12.319 24.140 1.00 61.77 250 GLN B N 1
ATOM 4169 C CA . GLN B 1 266 ? 62.791 13.287 23.322 1.00 64.21 250 GLN B CA 1
ATOM 4170 C C . GLN B 1 266 ? 63.135 14.714 23.716 1.00 69.56 250 GLN B C 1
ATOM 4171 O O . GLN B 1 266 ? 63.260 15.593 22.853 1.00 74.29 250 GLN B O 1
ATOM 4177 N N . GLU B 1 267 ? 63.301 14.965 25.014 1.00 69.43 251 GLU B N 1
ATOM 4178 C CA . GLU B 1 267 ? 63.601 16.320 25.453 1.00 72.63 251 GLU B CA 1
ATOM 4179 C C . GLU B 1 267 ? 64.996 16.735 25.009 1.00 75.08 251 GLU B C 1
ATOM 4180 O O . GLU B 1 267 ? 65.218 17.896 24.652 1.00 80.81 251 GLU B O 1
ATOM 4186 N N . HIS B 1 268 ? 65.941 15.793 25.005 1.00 72.41 252 HIS B N 1
ATOM 4187 C CA . HIS B 1 268 ? 67.283 16.092 24.517 1.00 69.22 252 HIS B CA 1
ATOM 4188 C C . HIS B 1 268 ? 67.282 16.323 23.010 1.00 67.21 252 HIS B C 1
ATOM 4189 O O . HIS B 1 268 ? 67.955 17.234 22.514 1.00 66.64 252 HIS B O 1
ATOM 4196 N N . ASN B 1 269 ? 66.526 15.514 22.265 1.00 71.78 253 ASN B N 1
ATOM 4197 C CA . ASN B 1 269 ? 66.377 15.751 20.832 1.00 80.11 253 ASN B CA 1
ATOM 4198 C C . ASN B 1 269 ? 65.772 17.125 20.561 1.00 89.37 253 ASN B C 1
ATOM 4199 O O . ASN B 1 269 ? 66.187 17.822 19.626 1.00 92.03 253 ASN B O 1
ATOM 4204 N N . MET B 1 270 ? 64.795 17.535 21.375 1.00 90.31 254 MET B N 1
ATOM 4205 C CA . MET B 1 270 ? 64.208 18.862 21.213 1.00 86.69 254 MET B CA 1
ATOM 4206 C C . MET B 1 270 ? 65.177 19.952 21.652 1.00 86.66 254 MET B C 1
ATOM 4207 O O . MET B 1 270 ? 65.323 20.968 20.965 1.00 92.21 254 MET B O 1
ATOM 4209 N N . LYS B 1 271 ? 65.862 19.751 22.781 1.00 79.58 255 LYS B N 1
ATOM 4210 C CA . LYS B 1 271 ? 66.738 20.790 23.315 1.00 76.01 255 LYS B CA 1
ATOM 4211 C C . LYS B 1 271 ? 67.905 21.090 22.377 1.00 87.32 255 LYS B C 1
ATOM 4212 O O . LYS B 1 271 ? 68.418 22.216 22.362 1.00 92.41 255 LYS B O 1
ATOM 4214 N N . ALA B 1 272 ? 68.335 20.105 21.586 1.00 88.81 256 ALA B N 1
ATOM 4215 C CA . ALA B 1 272 ? 69.423 20.338 20.645 1.00 87.93 256 ALA B CA 1
ATOM 4216 C C . ALA B 1 272 ? 68.947 21.154 19.450 1.00 88.26 256 ALA B C 1
ATOM 4217 O O . ALA B 1 272 ? 69.536 22.191 19.120 1.00 87.37 256 ALA B O 1
ATOM 4219 N N . LYS B 1 273 ? 67.866 20.707 18.797 1.00 86.73 257 LYS B N 1
ATOM 4220 C CA . LYS B 1 273 ? 67.391 21.375 17.586 1.00 87.16 257 LYS B CA 1
ATOM 4221 C C . LYS B 1 273 ? 66.700 22.697 17.908 1.00 93.72 257 LYS B C 1
ATOM 4222 O O . LYS B 1 273 ? 66.847 23.675 17.164 1.00 92.78 257 LYS B O 1
ATOM 4224 N N . ASN B 1 274 ? 65.931 22.749 19.001 1.00 97.59 258 ASN B N 1
ATOM 4225 C CA . ASN B 1 274 ? 65.414 24.035 19.466 1.00 98.39 258 ASN B CA 1
ATOM 4226 C C . ASN B 1 274 ? 66.559 24.962 19.845 1.00 99.14 258 ASN B C 1
ATOM 4227 O O . ASN B 1 274 ? 66.568 26.141 19.476 1.00 105.11 258 ASN B O 1
ATOM 4229 N N . GLY B 1 275 ? 67.543 24.437 20.568 1.00 90.68 259 GLY B N 1
ATOM 4230 C CA . GLY B 1 275 ? 68.714 25.204 20.941 1.00 84.59 259 GLY B CA 1
ATOM 4231 C C . GLY B 1 275 ? 68.396 26.337 21.890 1.00 82.90 259 GLY B C 1
ATOM 4232 O O . GLY B 1 275 ? 68.270 26.123 23.094 1.00 86.12 259 GLY B O 1
ATOM 4233 N N . GLY B 1 278 ? 64.675 23.647 27.066 1.00 68.96 262 GLY B N 1
ATOM 4234 C CA . GLY B 1 278 ? 63.701 22.667 27.519 1.00 70.77 262 GLY B CA 1
ATOM 4235 C C . GLY B 1 278 ? 63.806 22.278 28.989 1.00 74.79 262 GLY B C 1
ATOM 4236 O O . GLY B 1 278 ? 64.548 22.899 29.757 1.00 81.41 262 GLY B O 1
ATOM 4237 N N . MET B 1 279 ? 63.063 21.241 29.378 1.00 65.21 263 MET B N 1
ATOM 4238 C CA . MET B 1 279 ? 63.014 20.817 30.771 1.00 65.80 263 MET B CA 1
ATOM 4239 C C . MET B 1 279 ? 64.340 20.208 31.218 1.00 64.94 263 MET B C 1
ATOM 4240 O O . MET B 1 279 ? 65.105 19.659 30.420 1.00 66.30 263 MET B O 1
ATOM 4245 N N . THR B 1 280 ? 64.599 20.301 32.524 1.00 66.82 264 THR B N 1
ATOM 4246 C CA . THR B 1 280 ? 65.648 19.500 33.138 1.00 70.53 264 THR B CA 1
ATOM 4247 C C . THR B 1 280 ? 65.359 18.022 32.939 1.00 69.99 264 THR B C 1
ATOM 4248 O O . THR B 1 280 ? 64.228 17.614 32.668 1.00 71.03 264 THR B O 1
ATOM 4252 N N . ASP B 1 281 ? 66.397 17.206 33.113 1.00 68.72 265 ASP B N 1
ATOM 4253 C CA . ASP B 1 281 ? 66.148 15.790 33.344 1.00 69.94 265 ASP B CA 1
ATOM 4254 C C . ASP B 1 281 ? 65.226 15.610 34.543 1.00 68.36 265 ASP B C 1
ATOM 4255 O O . ASP B 1 281 ? 64.299 14.789 34.510 1.00 65.22 265 ASP B O 1
ATOM 4260 N N . GLU B 1 282 ? 65.433 16.416 35.590 1.00 65.04 266 GLU B N 1
ATOM 4261 C CA . GLU B 1 282 ? 64.610 16.338 36.793 1.00 65.86 266 GLU B CA 1
ATOM 4262 C C . GLU B 1 282 ? 63.172 16.767 36.523 1.00 61.12 266 GLU B C 1
ATOM 4263 O O . GLU B 1 282 ? 62.230 16.158 37.043 1.00 61.66 266 GLU B O 1
ATOM 4269 N N . GLN B 1 283 ? 62.977 17.817 35.722 1.00 58.42 267 GLN B N 1
ATOM 4270 C CA . GLN B 1 283 ? 61.618 18.252 35.418 1.00 57.86 267 GLN B CA 1
ATOM 4271 C C . GLN B 1 283 ? 60.901 17.271 34.502 1.00 52.30 267 GLN B C 1
ATOM 4272 O O . GLN B 1 283 ? 59.668 17.190 34.527 1.00 52.04 267 GLN B O 1
ATOM 4278 N N . VAL B 1 284 ? 61.645 16.543 33.670 1.00 53.89 268 VAL B N 1
ATOM 4279 C CA . VAL B 1 284 ? 61.018 15.532 32.826 1.00 50.04 268 VAL B CA 1
ATOM 4280 C C . VAL B 1 284 ? 60.491 14.392 33.688 1.00 50.88 268 VAL B C 1
ATOM 4281 O O . VAL B 1 284 ? 59.404 13.854 33.441 1.00 48.45 268 VAL B O 1
ATOM 4285 N N . ARG B 1 285 ? 61.236 14.040 34.738 1.00 58.43 269 ARG B N 1
ATOM 4286 C CA . ARG B 1 285 ? 60.791 13.017 35.681 1.00 68.07 269 ARG B CA 1
ATOM 4287 C C . ARG B 1 285 ? 59.480 13.416 36.358 1.00 67.14 269 ARG B C 1
ATOM 4288 O O . ARG B 1 285 ? 58.536 12.620 36.421 1.00 63.22 269 ARG B O 1
ATOM 4296 N N . HIS B 1 286 ? 59.404 14.649 36.877 1.00 63.92 270 HIS B N 1
ATOM 4297 C CA . HIS B 1 286 ? 58.152 15.132 37.460 1.00 56.08 270 HIS B CA 1
ATOM 4298 C C . HIS B 1 286 ? 57.024 15.153 36.434 1.00 51.47 270 HIS B C 1
ATOM 4299 O O . HIS B 1 286 ? 55.897 14.735 36.727 1.00 46.97 270 HIS B O 1
ATOM 4306 N N . PHE B 1 287 ? 57.305 15.647 35.228 1.00 47.79 271 PHE B N 1
ATOM 4307 C CA . PHE B 1 287 ? 56.300 15.660 34.170 1.00 46.90 271 PHE B CA 1
ATOM 4308 C C . PHE B 1 287 ? 55.687 14.278 33.976 1.00 43.89 271 PHE B C 1
ATOM 4309 O O . PHE B 1 287 ? 54.460 14.121 33.961 1.00 38.62 271 PHE B O 1
ATOM 4317 N N . ILE B 1 288 ? 56.537 13.260 33.836 1.00 45.36 272 ILE B N 1
ATOM 4318 C CA . ILE B 1 288 ? 56.057 11.919 33.534 1.00 47.07 272 ILE B CA 1
ATOM 4319 C C . ILE B 1 288 ? 55.365 11.308 34.746 1.00 50.33 272 ILE B C 1
ATOM 4320 O O . ILE B 1 288 ? 54.447 10.487 34.595 1.00 46.48 272 ILE B O 1
ATOM 4325 N N . ASN B 1 289 ? 55.763 11.711 35.962 1.00 41.19 273 ASN B N 1
ATOM 4326 C CA . ASN B 1 289 ? 55.093 11.215 37.155 1.00 39.00 273 ASN B CA 1
ATOM 4327 C C . ASN B 1 289 ? 53.645 11.672 37.230 1.00 37.53 273 ASN B C 1
ATOM 4328 O O . ASN B 1 289 ? 52.862 11.064 37.961 1.00 48.05 273 ASN B O 1
ATOM 4333 N N . ARG B 1 290 ? 53.266 12.728 36.505 1.00 34.24 274 ARG B N 1
ATOM 4334 C CA . ARG B 1 290 ? 51.857 13.103 36.432 1.00 36.86 274 ARG B CA 1
ATOM 4335 C C . ARG B 1 290 ? 51.051 12.200 35.503 1.00 37.60 274 ARG B C 1
ATOM 4336 O O . ARG B 1 290 ? 49.829 12.127 35.655 1.00 36.09 274 ARG B O 1
ATOM 4344 N N . TYR B 1 291 ? 51.694 11.523 34.540 1.00 33.16 275 TYR B N 1
ATOM 4345 C CA . TYR B 1 291 ? 50.982 10.626 33.633 1.00 27.38 275 TYR B CA 1
ATOM 4346 C C . TYR B 1 291 ? 51.005 9.166 34.088 1.00 31.48 275 TYR B C 1
ATOM 4347 O O . TYR B 1 291 ? 50.010 8.454 33.924 1.00 29.89 275 TYR B O 1
ATOM 4356 N N . MET B 1 292 ? 52.118 8.709 34.657 1.00 34.45 276 MET B N 1
ATOM 4357 C CA . MET B 1 292 ? 52.258 7.298 35.009 1.00 36.53 276 MET B CA 1
ATOM 4358 C C . MET B 1 292 ? 51.151 6.733 35.900 1.00 32.14 276 MET B C 1
ATOM 4359 O O . MET B 1 292 ? 50.794 5.560 35.701 1.00 35.21 276 MET B O 1
ATOM 4364 N N . PRO B 1 293 ? 50.574 7.458 36.873 1.00 33.26 277 PRO B N 1
ATOM 4365 C CA . PRO B 1 293 ? 49.486 6.837 37.653 1.00 34.58 277 PRO B CA 1
ATOM 4366 C C . PRO B 1 293 ? 48.310 6.436 36.787 1.00 36.15 277 PRO B C 1
ATOM 4367 O O . PRO B 1 293 ? 47.653 5.423 37.070 1.00 31.46 277 PRO B O 1
ATOM 4371 N N . SER B 1 294 ? 48.069 7.166 35.695 1.00 27.02 278 SER B N 1
ATOM 4372 C CA . SER B 1 294 ? 46.972 6.815 34.811 1.00 26.09 278 SER B CA 1
ATOM 4373 C C . SER B 1 294 ? 47.285 5.541 34.035 1.00 28.13 278 SER B C 1
ATOM 4374 O O . SER B 1 294 ? 46.400 4.704 33.836 1.00 29.03 278 SER B O 1
ATOM 4377 N N . TYR B 1 295 ? 48.535 5.386 33.578 1.00 29.32 279 TYR B N 1
ATOM 4378 C CA . TYR B 1 295 ? 48.955 4.119 32.986 1.00 30.16 279 TYR B CA 1
ATOM 4379 C C . TYR B 1 295 ? 48.801 2.977 33.977 1.00 32.11 279 TYR B C 1
ATOM 4380 O O . TYR B 1 295 ? 48.371 1.877 33.611 1.00 30.96 279 TYR B O 1
ATOM 4389 N N . GLU B 1 296 ? 49.185 3.212 35.235 1.00 27.91 280 GLU B N 1
ATOM 4390 C CA . GLU B 1 296 ? 49.181 2.144 36.227 1.00 32.25 280 GLU B CA 1
ATOM 4391 C C . GLU B 1 296 ? 47.767 1.669 36.538 1.00 29.91 280 GLU B C 1
ATOM 4392 O O . GLU B 1 296 ? 47.529 0.463 36.653 1.00 34.00 280 GLU B O 1
ATOM 4398 N N . LEU B 1 297 ? 46.822 2.602 36.695 1.00 26.35 281 LEU B N 1
ATOM 4399 C CA . LEU B 1 297 ? 45.460 2.296 37.121 1.00 29.23 281 LEU B CA 1
ATOM 4400 C C . LEU B 1 297 ? 44.503 1.928 35.991 1.00 32.62 281 LEU B C 1
ATOM 4401 O O . LEU B 1 297 ? 43.628 1.082 36.197 1.00 30.92 281 LEU B O 1
ATOM 4406 N N . PHE B 1 298 ? 44.596 2.595 34.834 1.00 29.32 282 PHE B N 1
ATOM 4407 C CA . PHE B 1 298 ? 43.512 2.594 33.852 1.00 28.70 282 PHE B CA 1
ATOM 4408 C C . PHE B 1 298 ? 43.870 1.988 32.510 1.00 28.48 282 PHE B C 1
ATOM 4409 O O . PHE B 1 298 ? 42.971 1.822 31.680 1.00 25.53 282 PHE B O 1
ATOM 4417 N N . GLN B 1 299 ? 45.148 1.710 32.245 1.00 27.73 283 GLN B N 1
ATOM 4418 C CA . GLN B 1 299 ? 45.542 1.247 30.916 1.00 29.94 283 GLN B CA 1
ATOM 4419 C C . GLN B 1 299 ? 44.936 -0.112 30.576 1.00 32.77 283 GLN B C 1
ATOM 4420 O O . GLN B 1 299 ? 44.682 -0.402 29.402 1.00 23.73 283 GLN B O 1
ATOM 4426 N N . ASP B 1 300 ? 44.701 -0.963 31.576 1.00 27.41 284 ASP B N 1
ATOM 4427 C CA . ASP B 1 300 ? 44.162 -2.287 31.286 1.00 32.03 284 ASP B CA 1
ATOM 4428 C C . ASP B 1 300 ? 42.731 -2.223 30.768 1.00 30.20 284 ASP B C 1
ATOM 4429 O O . ASP B 1 300 ? 42.272 -3.182 30.144 1.00 29.63 284 ASP B O 1
ATOM 4434 N N . GLY B 1 301 ? 42.034 -1.103 30.979 1.00 28.86 285 GLY B N 1
ATOM 4435 C CA . GLY B 1 301 ? 40.702 -0.912 30.425 1.00 24.40 285 GLY B CA 1
ATOM 4436 C C . GLY B 1 301 ? 40.633 -0.959 28.906 1.00 28.21 285 GLY B C 1
ATOM 4437 O O . GLY B 1 301 ? 39.551 -1.164 28.351 1.00 28.87 285 GLY B O 1
ATOM 4438 N N . ILE B 1 302 ? 41.758 -0.761 28.218 1.00 22.43 286 ILE B N 1
ATOM 4439 C CA . ILE B 1 302 ? 41.790 -0.910 26.761 1.00 22.73 286 ILE B CA 1
ATOM 4440 C C . ILE B 1 302 ? 41.463 -2.340 26.333 1.00 28.78 286 ILE B C 1
ATOM 4441 O O . ILE B 1 302 ? 40.984 -2.571 25.213 1.00 26.95 286 ILE B O 1
ATOM 4446 N N . ASP B 1 303 ? 41.669 -3.307 27.214 1.00 27.53 287 ASP B N 1
ATOM 4447 C CA . ASP B 1 303 ? 41.627 -4.734 26.862 1.00 22.61 287 ASP B CA 1
ATOM 4448 C C . ASP B 1 303 ? 40.664 -5.443 27.816 1.00 31.41 287 ASP B C 1
ATOM 4449 O O . ASP B 1 303 ? 41.096 -6.077 28.779 1.00 33.41 287 ASP B O 1
ATOM 4454 N N . LYS B 1 304 ? 39.360 -5.323 27.559 1.00 34.49 288 LYS B N 1
ATOM 4455 C CA . LYS B 1 304 ? 38.360 -5.960 28.409 1.00 31.62 288 LYS B CA 1
ATOM 4456 C C . LYS B 1 304 ? 37.099 -6.233 27.597 1.00 34.52 288 LYS B C 1
ATOM 4457 O O . LYS B 1 304 ? 36.885 -5.651 26.529 1.00 26.59 288 LYS B O 1
ATOM 4463 N N . GLU B 1 305 ? 36.269 -7.144 28.124 1.00 27.77 289 GLU B N 1
ATOM 4464 C CA . GLU B 1 305 ? 35.190 -7.734 27.334 1.00 26.93 289 GLU B CA 1
ATOM 4465 C C . GLU B 1 305 ? 34.180 -6.689 26.858 1.00 32.36 289 GLU B C 1
ATOM 4466 O O . GLU B 1 305 ? 33.539 -6.880 25.818 1.00 28.18 289 GLU B O 1
ATOM 4472 N N . THR B 1 306 ? 34.025 -5.577 27.583 1.00 26.70 290 THR B N 1
ATOM 4473 C CA . THR B 1 306 ? 32.918 -4.669 27.294 1.00 27.27 290 THR B CA 1
ATOM 4474 C C . THR B 1 306 ? 33.237 -3.576 26.265 1.00 31.26 290 THR B C 1
ATOM 4475 O O . THR B 1 306 ? 32.344 -2.775 25.958 1.00 27.84 290 THR B O 1
ATOM 4479 N N . THR B 1 307 ? 34.461 -3.484 25.737 1.00 27.10 291 THR B N 1
ATOM 4480 C CA . THR B 1 307 ? 34.733 -2.328 24.881 1.00 25.76 291 THR B CA 1
ATOM 4481 C C . THR B 1 307 ? 34.078 -2.491 23.519 1.00 25.65 291 THR B C 1
ATOM 4482 O O . THR B 1 307 ? 33.758 -3.595 23.076 1.00 27.67 291 THR B O 1
ATOM 4486 N N . SER B 1 308 ? 33.922 -1.363 22.826 1.00 25.92 292 SER B N 1
ATOM 4487 C CA . SER B 1 308 ? 33.323 -1.413 21.501 1.00 23.58 292 SER B CA 1
ATOM 4488 C C . SER B 1 308 ? 34.267 -2.022 20.469 1.00 25.61 292 SER B C 1
ATOM 4489 O O . SER B 1 308 ? 33.805 -2.477 19.422 1.00 25.57 292 SER B O 1
ATOM 4492 N N . TRP B 1 309 ? 35.567 -2.070 20.748 1.00 23.30 293 TRP B N 1
ATOM 4493 C CA . TRP B 1 309 ? 36.549 -2.636 19.827 1.00 25.02 293 TRP B CA 1
ATOM 4494 C C . TRP B 1 309 ? 37.011 -4.040 20.227 1.00 27.86 293 TRP B C 1
ATOM 4495 O O . TRP B 1 309 ? 37.986 -4.549 19.662 1.00 24.96 293 TRP B O 1
ATOM 4506 N N . ARG B 1 310 ? 36.360 -4.661 21.207 1.00 25.76 294 ARG B N 1
ATOM 4507 C CA . ARG B 1 310 ? 36.739 -6.010 21.635 1.00 28.29 294 ARG B CA 1
ATOM 4508 C C . ARG B 1 310 ? 36.747 -6.965 20.444 1.00 23.15 294 ARG B C 1
ATOM 4509 O O . ARG B 1 310 ? 35.765 -7.064 19.717 1.00 25.24 294 ARG B O 1
ATOM 4517 N N . GLY B 1 311 ? 37.862 -7.664 20.244 1.00 23.24 295 GLY B N 1
ATOM 4518 C CA . GLY B 1 311 ? 38.010 -8.528 19.081 1.00 28.23 295 GLY B CA 1
ATOM 4519 C C . GLY B 1 311 ? 38.468 -7.799 17.834 1.00 31.45 295 GLY B C 1
ATOM 4520 O O . GLY B 1 311 ? 38.659 -8.430 16.790 1.00 27.83 295 GLY B O 1
ATOM 4521 N N . LYS B 1 312 ? 38.651 -6.489 17.912 1.00 28.46 296 LYS B N 1
ATOM 4522 C CA A LYS B 1 312 ? 39.049 -5.663 16.781 0.52 28.97 296 LYS B CA 1
ATOM 4523 C CA B LYS B 1 312 ? 39.069 -5.682 16.773 0.48 28.91 296 LYS B CA 1
ATOM 4524 C C . LYS B 1 312 ? 40.248 -4.809 17.159 1.00 28.27 296 LYS B C 1
ATOM 4525 O O . LYS B 1 312 ? 40.328 -3.633 16.802 1.00 23.36 296 LYS B O 1
ATOM 4536 N N . GLY B 1 313 ? 41.185 -5.378 17.902 1.00 26.23 297 GLY B N 1
ATOM 4537 C CA . GLY B 1 313 ? 42.361 -4.653 18.346 1.00 23.04 297 GLY B CA 1
ATOM 4538 C C . GLY B 1 313 ? 43.620 -5.297 17.812 1.00 27.03 297 GLY B C 1
ATOM 4539 O O . GLY B 1 313 ? 43.685 -6.512 17.618 1.00 26.42 297 GLY B O 1
ATOM 4540 N N . LEU B 1 314 ? 44.623 -4.470 17.558 1.00 25.97 298 LEU B N 1
ATOM 4541 C CA . LEU B 1 314 ? 45.943 -4.923 17.163 1.00 27.81 298 LEU B CA 1
ATOM 4542 C C . LEU B 1 314 ? 46.922 -4.261 18.104 1.00 28.28 298 LEU B C 1
ATOM 4543 O O . LEU B 1 314 ? 46.879 -3.038 18.279 1.00 25.06 298 LEU B O 1
ATOM 4548 N N . ARG B 1 315 ? 47.802 -5.050 18.702 1.00 26.40 299 ARG B N 1
ATOM 4549 C CA . ARG B 1 315 ? 48.765 -4.518 19.655 1.00 24.74 299 ARG B CA 1
ATOM 4550 C C . ARG B 1 315 ? 50.168 -4.787 19.144 1.00 28.93 299 ARG B C 1
ATOM 4551 O O . ARG B 1 315 ? 50.488 -5.921 18.775 1.00 28.86 299 ARG B O 1
ATOM 4559 N N . PHE B 1 316 ? 51.001 -3.751 19.120 1.00 23.79 300 PHE B N 1
ATOM 4560 C CA . PHE B 1 316 ? 52.429 -3.907 18.887 1.00 25.74 300 PHE B CA 1
ATOM 4561 C C . PHE B 1 316 ? 53.146 -3.839 20.230 1.00 30.69 300 PHE B C 1
ATOM 4562 O O . PHE B 1 316 ? 52.969 -2.878 20.987 1.00 26.08 300 PHE B O 1
ATOM 4570 N N . ILE B 1 317 ? 53.975 -4.834 20.510 1.00 29.05 301 ILE B N 1
ATOM 4571 C CA . ILE B 1 317 ? 54.861 -4.801 21.667 1.00 35.80 301 ILE B CA 1
ATOM 4572 C C . ILE B 1 317 ? 56.239 -4.395 21.168 1.00 35.73 301 ILE B C 1
ATOM 4573 O O . ILE B 1 317 ? 56.779 -5.026 20.254 1.00 35.71 301 ILE B O 1
ATOM 4578 N N . VAL B 1 318 ? 56.821 -3.348 21.762 1.00 38.69 302 VAL B N 1
ATOM 4579 C CA . VAL B 1 318 ? 58.054 -2.767 21.238 1.00 36.10 302 VAL B CA 1
ATOM 4580 C C . VAL B 1 318 ? 59.128 -2.736 22.324 1.00 38.99 302 VAL B C 1
ATOM 4581 O O . VAL B 1 318 ? 58.835 -2.617 23.521 1.00 44.76 302 VAL B O 1
ATOM 4585 N N . ASN B 1 319 ? 60.388 -2.853 21.890 1.00 40.62 303 ASN B N 1
ATOM 4586 C CA . ASN B 1 319 ? 61.540 -2.747 22.774 1.00 48.19 303 ASN B CA 1
ATOM 4587 C C . ASN B 1 319 ? 61.923 -1.275 22.946 1.00 47.55 303 ASN B C 1
ATOM 4588 O O . ASN B 1 319 ? 61.227 -0.371 22.477 1.00 44.55 303 ASN B O 1
ATOM 4593 N N . ILE B 1 320 ? 63.044 -1.019 23.628 1.00 49.81 304 ILE B N 1
ATOM 4594 C CA . ILE B 1 320 ? 63.441 0.358 23.914 1.00 52.89 304 ILE B CA 1
ATOM 4595 C C . ILE B 1 320 ? 63.806 1.101 22.631 1.00 55.34 304 ILE B C 1
ATOM 4596 O O . ILE B 1 320 ? 63.626 2.323 22.541 1.00 55.89 304 ILE B O 1
ATOM 4601 N N . LYS B 1 321 ? 64.309 0.385 21.624 1.00 52.54 305 LYS B N 1
ATOM 4602 C CA . LYS B 1 321 ? 64.623 0.944 20.319 1.00 51.79 305 LYS B CA 1
ATOM 4603 C C . LYS B 1 321 ? 63.396 1.085 19.433 1.00 54.76 305 LYS B C 1
ATOM 4604 O O . LYS B 1 321 ? 63.544 1.384 18.241 1.00 53.51 305 LYS B O 1
ATOM 4610 N N . ARG B 1 322 ? 62.204 0.840 19.984 1.00 54.22 306 ARG B N 1
ATOM 4611 C CA . ARG B 1 322 ? 60.919 0.991 19.307 1.00 51.40 306 ARG B CA 1
ATOM 4612 C C . ARG B 1 322 ? 60.732 0.012 18.159 1.00 46.50 306 ARG B C 1
ATOM 4613 O O . ARG B 1 322 ? 59.856 0.211 17.313 1.00 46.64 306 ARG B O 1
ATOM 4621 N N . GLU B 1 323 ? 61.529 -1.048 18.113 1.00 44.35 307 GLU B N 1
ATOM 4622 C CA . GLU B 1 323 ? 61.316 -2.109 17.143 1.00 46.19 307 GLU B CA 1
ATOM 4623 C C . GLU B 1 323 ? 60.230 -3.048 17.647 1.00 47.55 307 GLU B C 1
ATOM 4624 O O . GLU B 1 323 ? 60.100 -3.274 18.848 1.00 42.99 307 GLU B O 1
ATOM 4630 N N . ILE B 1 324 ? 59.440 -3.583 16.720 1.00 49.03 308 ILE B N 1
ATOM 4631 C CA . ILE B 1 324 ? 58.392 -4.526 17.083 1.00 45.76 308 ILE B CA 1
ATOM 4632 C C . ILE B 1 324 ? 59.043 -5.840 17.499 1.00 47.57 308 ILE B C 1
ATOM 4633 O O . ILE B 1 324 ? 59.779 -6.458 16.723 1.00 47.69 308 ILE B O 1
ATOM 4638 N N . VAL B 1 325 ? 58.794 -6.263 18.739 1.00 39.32 309 VAL B N 1
ATOM 4639 C CA . VAL B 1 325 ? 59.225 -7.581 19.184 1.00 45.23 309 VAL B CA 1
ATOM 4640 C C . VAL B 1 325 ? 58.074 -8.570 19.255 1.00 50.35 309 VAL B C 1
ATOM 4641 O O . VAL B 1 325 ? 58.299 -9.748 19.554 1.00 57.06 309 VAL B O 1
ATOM 4645 N N . GLY B 1 326 ? 56.851 -8.131 18.998 1.00 45.43 310 GLY B N 1
ATOM 4646 C CA . GLY B 1 326 ? 55.731 -9.044 18.982 1.00 43.59 310 GLY B CA 1
ATOM 4647 C C . GLY B 1 326 ? 54.446 -8.286 18.741 1.00 36.40 310 GLY B C 1
ATOM 4648 O O . GLY B 1 326 ? 54.365 -7.070 18.942 1.00 37.29 310 GLY B O 1
ATOM 4649 N N . THR B 1 327 ? 53.444 -9.029 18.277 1.00 37.34 311 THR B N 1
ATOM 4650 C CA . THR B 1 327 ? 52.116 -8.480 18.044 1.00 31.77 311 THR B CA 1
ATOM 4651 C C . THR B 1 327 ? 51.086 -9.409 18.660 1.00 32.35 311 THR B C 1
ATOM 4652 O O . THR B 1 327 ? 51.298 -10.621 18.760 1.00 35.90 311 THR B O 1
ATOM 4656 N N . GLU B 1 328 ? 49.964 -8.826 19.065 1.00 32.19 312 GLU B N 1
ATOM 4657 C CA . GLU B 1 328 ? 48.881 -9.569 19.686 1.00 29.39 312 GLU B CA 1
ATOM 4658 C C . GLU B 1 328 ? 47.586 -9.011 19.138 1.00 25.35 312 GLU B C 1
ATOM 4659 O O . GLU B 1 328 ? 47.518 -7.841 18.764 1.00 29.68 312 GLU B O 1
ATOM 4665 N N . SER B 1 329 ? 46.553 -9.837 19.078 1.00 27.92 313 SER B N 1
ATOM 4666 C CA . SER B 1 329 ? 45.232 -9.313 18.775 1.00 25.66 313 SER B CA 1
ATOM 4667 C C . SER B 1 329 ? 44.416 -9.281 20.058 1.00 38.60 313 SER B C 1
ATOM 4668 O O . SER B 1 329 ? 44.639 -10.083 20.964 1.00 34.53 313 SER B O 1
ATOM 4671 N N . PHE B 1 330 ? 43.526 -8.283 20.208 1.00 46.59 314 PHE B N 1
ATOM 4672 C CA . PHE B 1 330 ? 42.591 -8.167 21.368 1.00 34.64 314 PHE B CA 1
ATOM 4673 C C . PHE B 1 330 ? 41.250 -7.682 20.814 1.00 26.88 314 PHE B C 1
ATOM 4674 O O . PHE B 1 330 ? 40.344 -7.365 21.581 1.00 26.28 314 PHE B O 1
#

Organism: Cryptococcus neoformans (strain H99 / ATCC 208821 / CBS 10515 / FGSC 9487) (NCBI:txid235443)

Nearest PDB structures (foldseek):
  6ckg-assembly1_A  TM=1.003E+00  e=2.377E-68  Cryptococcus neoformans H99
  6ckg-assembly2_B  TM=1.002E+00  e=4.130E-66  Cryptococcus neoformans H99
  7xpc-assembly2_C  TM=8.983E-01  e=2.995E-27  Solanum lycopersicum
  1odf-assembly1_A  TM=8.464E-01  e=3.313E-25  Saccharomyces cerevisiae
  4i34-assembly1_F  TM=2.591E-01  e=1.387E-02  Escherichia coli K-12

Sequence (582 aa):
GGAMVQQTAGFVLSSQLARHRSSWNKETMCPPLVVGVQGPQGSHLTGLLPDYLEKHYGLRLATMSLDDFYLTHSDQVKLSQSEPDNPLLNGRGPAGTHDLPLLEQCLAKLKSSINDRDQRAQQLPIYDKSLFKGEGDRSKEVVEVQGPIDVVIFEGWMNGFGPLSNDKLEEKYAEAGRQWVMPTILLYSRSTLHSSINQNLRQYEVLWDQIDCFVQIQPLDLSYVWTWRLQQEHNMKKAKNGGNGMTDEQVRHFINRYMPSYELFQDGIDKETTSWRGKKGLRFIVNIKREIVGTESFGGAMVQQTAGFVLSSQLARHRSSWNKETMCPPLVVGVQGPQGSHLTGLLPDYLEKHYGLRLATMSLDDFYLTHSDQVKLSQSEPDNPLLNGRGPAGTHDLPLLEQCLAKLKSSINDRDQRAQQLPIYDKSLFKGEGDRSKEVVEVQGPIDVVIFEGWMNGFGPLSNDKLEEKYAEAGRQWVMPTILLYSRSSTLHSSINQNLRQYEVLWDQIDCFVQIQPLDLSYVWTWRLQQQEHNMKAKNGGMTDEQVRHFINRYMPSYELFQDGIDKETTSWRGKKGLRFIVNIKREIVGTESF

InterPro domains:
  IPR027417 P-loop containing nucleoside triphosphate hydrolase [G3DSA:3.40.50.300] (11-321)
  IPR027417 P-loop containing nucleoside triphosphate hydrolase [SSF52540] (37-286)